Protein AF-A0A7M7MTV7-F1 (afdb_monomer_lite)

Structure (mmCIF, N/CA/C/O backbone):
data_AF-A0A7M7MTV7-F1
#
_entry.id   AF-A0A7M7MTV7-F1
#
loop_
_atom_site.group_PDB
_atom_site.id
_atom_site.type_symbol
_atom_site.label_atom_id
_atom_site.label_alt_id
_atom_site.label_comp_id
_atom_site.label_asym_id
_atom_site.label_entity_id
_atom_site.label_seq_id
_atom_site.pdbx_PDB_ins_code
_atom_site.Cartn_x
_atom_site.Cartn_y
_atom_site.Cartn_z
_atom_site.occupancy
_atom_site.B_iso_or_equiv
_atom_site.auth_seq_id
_atom_site.auth_comp_id
_atom_site.auth_asym_id
_atom_site.auth_atom_id
_atom_site.pdbx_PDB_model_num
ATOM 1 N N . MET A 1 1 ? -52.240 -25.870 -7.136 1.00 35.81 1 MET A N 1
ATOM 2 C CA . MET A 1 1 ? -50.812 -26.211 -7.274 1.00 35.81 1 MET A CA 1
ATOM 3 C C . MET A 1 1 ? -50.461 -27.169 -6.129 1.00 35.81 1 MET A C 1
ATOM 5 O O . MET A 1 1 ? -49.962 -26.709 -5.121 1.00 35.81 1 MET A O 1
ATOM 9 N N . SER A 1 2 ? -50.790 -28.459 -6.035 1.00 31.53 2 SER A N 1
ATOM 10 C CA . SER A 1 2 ? -51.038 -29.556 -6.981 1.00 31.53 2 SER A CA 1
ATOM 11 C C . SER A 1 2 ? -50.006 -29.657 -8.110 1.00 31.53 2 SER A C 1
ATOM 13 O O . SER A 1 2 ? -50.059 -28.877 -9.052 1.00 31.53 2 SER A O 1
ATOM 15 N N . ASN A 1 3 ? -49.120 -30.655 -7.972 1.00 34.69 3 ASN A N 1
ATOM 16 C CA . ASN A 1 3 ? -48.102 -31.167 -8.905 1.00 34.69 3 ASN A CA 1
ATOM 17 C C . ASN A 1 3 ? -46.721 -30.492 -8.975 1.00 34.69 3 ASN A C 1
ATOM 19 O O . ASN A 1 3 ? -46.378 -29.984 -10.030 1.00 34.69 3 ASN A O 1
ATOM 23 N N . ILE A 1 4 ? -45.891 -30.634 -7.923 1.00 28.03 4 ILE A N 1
ATOM 24 C CA . ILE A 1 4 ? -44.429 -30.901 -8.035 1.00 28.03 4 ILE A CA 1
ATOM 25 C C . ILE A 1 4 ? -43.977 -31.737 -6.809 1.00 28.03 4 ILE A C 1
ATOM 27 O O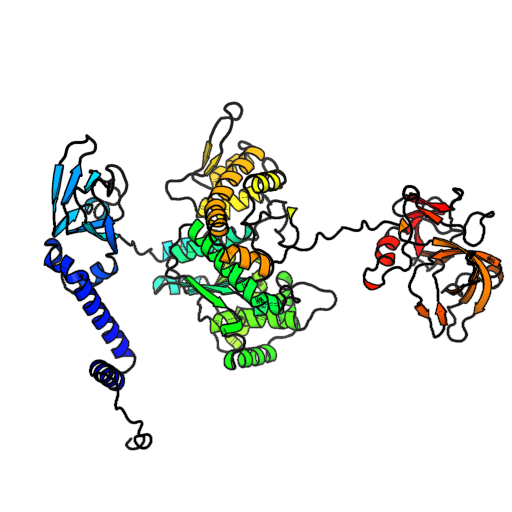 . ILE A 1 4 ? -43.185 -31.292 -5.988 1.00 28.03 4 ILE A O 1
ATOM 31 N N . MET A 1 5 ? -44.549 -32.928 -6.613 1.00 28.52 5 MET A N 1
ATOM 32 C CA . MET A 1 5 ? -44.156 -33.873 -5.544 1.00 28.52 5 MET A CA 1
ATOM 33 C C . MET A 1 5 ? -44.087 -35.299 -6.113 1.00 28.52 5 MET A C 1
ATOM 35 O O . MET A 1 5 ? -44.717 -36.225 -5.612 1.00 28.52 5 MET A O 1
ATOM 39 N N . ALA A 1 6 ? -43.364 -35.474 -7.219 1.00 33.12 6 ALA A N 1
ATOM 40 C CA . ALA A 1 6 ? -43.057 -36.795 -7.756 1.00 33.12 6 ALA A CA 1
ATOM 41 C C . ALA A 1 6 ? -41.635 -36.805 -8.333 1.00 33.12 6 ALA A C 1
ATOM 43 O O . ALA A 1 6 ? -41.286 -35.955 -9.149 1.00 33.12 6 ALA A O 1
ATOM 44 N N . SER A 1 7 ? -40.854 -37.800 -7.908 1.00 28.97 7 SER A N 1
ATOM 45 C CA . SER A 1 7 ? -39.399 -37.959 -8.063 1.00 28.97 7 SER A CA 1
ATOM 46 C C . SER A 1 7 ? -38.620 -37.001 -7.149 1.00 28.97 7 SER A C 1
ATOM 48 O O . SER A 1 7 ? -38.689 -35.793 -7.297 1.00 28.97 7 SER A O 1
ATOM 50 N N . THR A 1 8 ? -37.948 -37.450 -6.096 1.00 28.86 8 THR A N 1
ATOM 51 C CA . THR A 1 8 ? -37.049 -38.600 -6.013 1.00 28.86 8 THR A CA 1
ATOM 52 C C . THR A 1 8 ? -37.056 -39.181 -4.594 1.00 28.86 8 THR A C 1
ATOM 54 O O . THR A 1 8 ? -36.811 -38.485 -3.612 1.00 28.86 8 THR A O 1
ATOM 57 N N . CYS A 1 9 ? -37.325 -40.484 -4.487 1.00 31.84 9 CYS A N 1
ATOM 58 C CA . CYS A 1 9 ? -36.985 -41.273 -3.308 1.00 31.84 9 CYS A CA 1
ATOM 59 C C . CYS A 1 9 ? -35.459 -41.290 -3.148 1.00 31.84 9 CYS A C 1
ATOM 61 O O . CYS A 1 9 ? -34.756 -41.794 -4.020 1.00 31.84 9 CYS A O 1
ATOM 63 N N . LEU A 1 10 ? -34.967 -40.777 -2.025 1.00 30.23 10 LEU A N 1
ATOM 64 C CA . LEU A 1 10 ? -33.661 -41.110 -1.466 1.00 30.23 10 LEU A CA 1
ATOM 65 C C . LEU A 1 10 ? -33.934 -41.721 -0.091 1.00 30.23 10 LEU A C 1
ATOM 67 O O . LEU A 1 10 ? -34.621 -41.123 0.736 1.00 30.23 10 LEU A O 1
ATOM 71 N N . GLU A 1 11 ? -33.489 -42.959 0.096 1.00 33.75 11 GLU A N 1
ATOM 72 C CA . GLU A 1 11 ? -33.705 -43.764 1.297 1.00 33.75 11 GLU A CA 1
ATOM 73 C C . GLU A 1 11 ? -33.049 -43.108 2.524 1.00 33.75 11 GLU A C 1
ATOM 75 O O . GLU A 1 11 ? -31.839 -42.900 2.575 1.00 33.75 11 GLU A O 1
ATOM 80 N N . PHE A 1 12 ? -33.863 -42.792 3.535 1.00 36.78 12 PHE A N 1
ATOM 81 C CA . PHE A 1 12 ? -33.448 -42.203 4.811 1.00 36.78 12 PHE A CA 1
ATOM 82 C C . PHE A 1 12 ? -33.370 -43.271 5.908 1.00 36.78 12 PHE A C 1
ATOM 84 O O . PHE A 1 12 ? -34.187 -43.294 6.826 1.00 36.78 12 PHE A O 1
ATOM 91 N N . TYR A 1 13 ? -32.375 -44.151 5.832 1.00 33.97 13 TYR A N 1
ATOM 92 C CA . TYR A 1 13 ? -32.144 -45.179 6.853 1.00 33.97 13 TYR A CA 1
ATOM 93 C C . TYR A 1 13 ? -30.767 -45.056 7.525 1.00 33.97 13 TYR A C 1
ATOM 95 O O . TYR A 1 13 ? -30.077 -46.056 7.657 1.00 33.97 13 TYR A O 1
ATOM 103 N N . SER A 1 14 ? -30.345 -43.862 7.982 1.00 38.66 14 SER A N 1
ATOM 104 C CA . SER A 1 14 ? -29.223 -43.764 8.952 1.00 38.66 14 SER A CA 1
ATOM 105 C C . SER A 1 14 ? -28.981 -42.396 9.635 1.00 38.66 14 SER A C 1
ATOM 107 O O . SER A 1 14 ? -27.824 -42.058 9.887 1.00 38.66 14 SER A O 1
ATOM 109 N N . LEU A 1 15 ? -29.989 -41.573 9.952 1.00 35.59 15 LEU A N 1
ATOM 110 C CA . LEU A 1 15 ? -29.752 -40.283 10.639 1.00 35.59 15 LEU A CA 1
ATOM 111 C C . LEU A 1 15 ? -30.736 -40.054 11.801 1.00 35.59 15 LEU A C 1
ATOM 113 O O . LEU A 1 15 ? -31.917 -40.382 11.709 1.00 35.59 15 LEU A O 1
ATOM 117 N N . GLY A 1 16 ? -30.215 -39.568 12.933 1.00 44.62 16 GLY A N 1
ATOM 118 C CA . GLY A 1 16 ? -30.900 -39.517 14.231 1.00 44.62 16 GLY A CA 1
ATOM 119 C C . GLY A 1 16 ? -32.086 -38.543 14.320 1.00 44.62 16 GLY A C 1
ATOM 120 O O . GLY A 1 16 ? -32.199 -37.582 13.565 1.00 44.62 16 GLY A O 1
ATOM 121 N N . LYS A 1 17 ? -32.960 -38.777 15.314 1.00 44.09 17 LYS A N 1
ATOM 122 C CA . LYS A 1 17 ? -34.254 -38.090 15.533 1.00 44.09 17 LYS A CA 1
ATOM 123 C C . LYS A 1 17 ? -34.208 -36.549 15.598 1.00 44.09 17 LYS A C 1
ATOM 125 O O . LYS A 1 17 ? -35.227 -35.928 15.316 1.00 44.09 17 LYS A O 1
ATOM 130 N N . MET A 1 18 ? -33.073 -35.934 15.944 1.00 38.81 18 MET A N 1
ATOM 131 C CA . MET A 1 18 ? -32.924 -34.467 16.011 1.00 38.81 18 MET A CA 1
ATOM 132 C C . MET A 1 18 ? -32.944 -33.793 14.630 1.00 38.81 18 MET A C 1
ATOM 134 O O . MET A 1 18 ? -33.407 -32.665 14.504 1.00 38.81 18 MET A O 1
ATOM 138 N N . ASP A 1 19 ? -32.507 -34.486 13.578 1.00 46.53 19 ASP A N 1
ATOM 139 C CA . ASP A 1 19 ? -32.306 -33.874 12.256 1.00 46.53 19 ASP A CA 1
ATOM 140 C C . ASP A 1 19 ? -33.616 -33.781 11.437 1.00 46.53 19 ASP A C 1
ATOM 142 O O . ASP A 1 19 ? -33.781 -32.942 10.550 1.00 46.53 19 ASP A O 1
ATOM 146 N N . ILE A 1 20 ? -34.606 -34.612 11.786 1.00 47.22 20 ILE A N 1
ATOM 147 C CA . ILE A 1 20 ? -35.937 -34.641 11.157 1.00 47.22 20 ILE A CA 1
ATOM 148 C C . ILE A 1 20 ? -36.797 -33.464 11.634 1.00 47.22 20 ILE A C 1
ATOM 150 O O . ILE A 1 20 ? -37.483 -32.838 10.829 1.00 47.22 20 ILE A O 1
ATOM 154 N N . ILE A 1 21 ? -36.724 -33.115 12.922 1.00 52.75 21 ILE A N 1
ATOM 155 C CA . ILE A 1 21 ? -37.486 -31.998 13.503 1.00 52.75 21 ILE A CA 1
ATOM 156 C C . ILE A 1 21 ? -37.002 -30.668 12.912 1.00 52.75 21 ILE A C 1
ATOM 158 O O . ILE A 1 21 ? -37.814 -29.871 12.445 1.00 52.75 21 ILE A O 1
ATOM 162 N N . THR A 1 22 ? -35.683 -30.476 12.825 1.00 48.19 22 THR A N 1
ATOM 163 C CA . THR A 1 22 ? -35.062 -29.289 12.219 1.00 48.19 22 THR A CA 1
ATOM 164 C C . THR A 1 22 ? -35.460 -29.127 10.748 1.00 48.19 22 THR A C 1
ATOM 166 O O . THR A 1 22 ? -35.792 -28.026 10.312 1.00 48.19 22 THR A O 1
ATOM 169 N N . ARG A 1 23 ? -35.527 -30.225 9.978 1.00 45.06 23 ARG A N 1
ATOM 170 C CA . ARG A 1 23 ? -35.969 -30.198 8.570 1.00 45.06 23 ARG A CA 1
ATOM 171 C C . ARG A 1 23 ? -37.471 -29.963 8.394 1.00 45.06 23 ARG A C 1
ATOM 173 O O . ARG A 1 23 ? -37.856 -29.275 7.452 1.00 45.06 23 ARG A O 1
ATOM 180 N N . CYS A 1 24 ? -38.317 -30.468 9.293 1.00 49.09 24 CYS A N 1
ATOM 181 C CA . CYS A 1 24 ? -39.750 -30.158 9.289 1.00 49.09 24 CYS A CA 1
ATOM 182 C C . CYS A 1 24 ? -40.018 -28.678 9.605 1.00 49.09 24 CYS A C 1
ATOM 184 O O . CYS A 1 24 ? -40.879 -28.071 8.972 1.00 49.09 24 CYS A O 1
ATOM 186 N N . ILE A 1 25 ? -39.242 -28.078 10.514 1.00 50.44 25 ILE A N 1
ATOM 187 C CA . ILE A 1 25 ? -39.314 -26.641 10.829 1.00 50.44 25 ILE A CA 1
ATOM 188 C C . ILE A 1 25 ? -38.851 -25.795 9.628 1.00 50.44 25 ILE A C 1
ATOM 190 O O . ILE A 1 25 ? -39.521 -24.826 9.273 1.00 50.44 25 ILE A O 1
ATOM 194 N N . LEU A 1 26 ? -37.780 -26.211 8.935 1.00 44.09 26 LEU A N 1
ATOM 195 C CA . LEU A 1 26 ? -37.267 -25.558 7.717 1.00 44.09 26 LEU A CA 1
ATOM 196 C C . LEU A 1 26 ? -38.249 -25.587 6.528 1.00 44.09 26 LEU A C 1
ATOM 198 O O . LEU A 1 26 ? -38.191 -24.709 5.671 1.00 44.09 26 LEU A O 1
ATOM 202 N N . LEU A 1 27 ? -39.140 -26.584 6.464 1.00 50.69 27 LEU A N 1
ATOM 203 C CA . LEU A 1 27 ? -40.153 -26.720 5.407 1.00 50.69 27 LEU A CA 1
ATOM 204 C C . LEU A 1 27 ? -41.458 -25.958 5.702 1.00 50.69 27 LEU A C 1
ATOM 206 O O . LEU A 1 27 ? -42.172 -25.612 4.763 1.00 50.69 27 LEU A O 1
ATOM 210 N N . LEU A 1 28 ? -41.779 -25.701 6.975 1.00 48.62 28 LEU A N 1
ATOM 211 C CA . LEU A 1 28 ? -43.039 -25.067 7.395 1.00 48.62 28 LEU A CA 1
ATOM 212 C C . LEU A 1 28 ? -42.963 -23.536 7.501 1.00 48.62 28 LEU A C 1
ATOM 214 O O . LEU A 1 28 ? -43.991 -22.869 7.394 1.00 48.62 28 LEU A O 1
ATOM 218 N N . PHE A 1 29 ? -41.770 -22.968 7.686 1.00 46.25 29 PHE A N 1
ATOM 219 C CA . PHE A 1 29 ? -41.593 -21.553 8.006 1.00 46.25 29 PHE A CA 1
ATOM 220 C C . PHE A 1 29 ? -40.636 -20.877 7.014 1.00 46.25 29 PHE A C 1
ATOM 222 O O . PHE A 1 29 ? -39.457 -21.208 6.932 1.00 46.25 29 PHE A O 1
ATOM 229 N N . GLY A 1 30 ? -41.143 -19.921 6.227 1.00 42.78 30 GLY A N 1
ATOM 230 C CA . GLY A 1 30 ? -40.337 -19.155 5.267 1.00 42.78 30 GLY A CA 1
ATOM 231 C C . GLY A 1 30 ? -39.206 -18.351 5.929 1.00 42.78 30 GLY A C 1
ATOM 232 O O . GLY A 1 30 ? -39.222 -18.115 7.136 1.00 42.78 30 GLY A O 1
ATOM 233 N N . LYS A 1 31 ? -38.237 -17.881 5.124 1.00 37.19 31 LYS A N 1
ATOM 234 C CA . LYS A 1 31 ? -36.990 -17.198 5.553 1.00 37.19 31 LYS A CA 1
ATOM 235 C C . LYS A 1 31 ? -37.136 -16.154 6.678 1.00 37.19 31 LYS A C 1
ATOM 237 O O . LYS A 1 31 ? -36.223 -16.038 7.485 1.00 37.19 31 LYS A O 1
ATOM 242 N N . ALA A 1 32 ? -38.252 -15.427 6.763 1.00 38.78 32 ALA A N 1
ATOM 243 C CA . ALA A 1 32 ? -38.495 -14.440 7.822 1.00 38.78 32 ALA A CA 1
ATOM 244 C C . ALA A 1 32 ? -38.765 -15.069 9.206 1.00 38.78 32 ALA A C 1
ATOM 246 O O . ALA A 1 32 ? -38.326 -14.541 10.221 1.00 38.78 32 ALA A O 1
ATOM 247 N N . CYS A 1 33 ? -39.435 -16.223 9.258 1.00 41.47 33 CYS A N 1
ATOM 248 C CA . CYS A 1 33 ? -39.668 -16.955 10.504 1.00 41.47 33 CYS A CA 1
ATOM 249 C C . CYS A 1 33 ? -38.421 -17.712 10.975 1.00 41.47 33 CYS A C 1
ATOM 251 O O . CYS A 1 33 ? -38.277 -17.925 12.171 1.00 41.47 33 CYS A O 1
ATOM 253 N N . ILE A 1 34 ? -37.508 -18.074 10.065 1.00 41.88 34 ILE A N 1
ATOM 254 C CA . ILE A 1 34 ? -36.232 -18.728 10.400 1.00 41.88 34 ILE A CA 1
ATOM 255 C C . ILE A 1 34 ? -35.308 -17.785 11.176 1.00 41.88 34 ILE A C 1
ATOM 257 O O . ILE A 1 34 ? -34.667 -18.241 12.111 1.00 41.88 34 ILE A O 1
ATOM 261 N N . ILE A 1 35 ? -35.271 -16.491 10.839 1.00 43.47 35 ILE A N 1
ATOM 262 C CA . ILE A 1 35 ? -34.496 -15.492 11.599 1.00 43.47 35 ILE A CA 1
ATOM 263 C C . ILE A 1 35 ? -35.064 -15.369 13.017 1.00 43.47 35 ILE A C 1
ATOM 265 O O . ILE A 1 35 ? -34.331 -15.513 13.986 1.00 43.47 35 ILE A O 1
ATOM 269 N N . TYR A 1 36 ? -36.388 -15.239 13.133 1.00 45.16 36 TYR A N 1
ATOM 270 C CA . TYR A 1 36 ? -37.060 -15.132 14.430 1.00 45.16 36 TYR A CA 1
ATOM 271 C C . TYR A 1 36 ? -36.888 -16.393 15.294 1.00 45.16 36 TYR A C 1
ATOM 273 O O . TYR A 1 36 ? -36.707 -16.300 16.504 1.00 45.16 36 TYR A O 1
ATOM 281 N N . PHE A 1 37 ? -36.920 -17.582 14.679 1.00 46.03 37 PHE A N 1
ATOM 282 C CA . PHE A 1 37 ? -36.654 -18.843 15.372 1.00 46.03 37 PHE A CA 1
ATOM 283 C C . PHE A 1 37 ? -35.179 -19.013 15.734 1.00 46.03 37 PHE A C 1
ATOM 285 O O . PHE A 1 37 ? -34.909 -19.588 16.781 1.00 46.03 37 PHE A O 1
ATOM 292 N N . LEU A 1 38 ? -34.235 -18.533 14.915 1.00 49.22 38 LEU A N 1
ATOM 293 C CA . LEU A 1 38 ? -32.810 -18.543 15.257 1.00 49.22 38 LEU A CA 1
ATOM 294 C C . LEU A 1 38 ? -32.527 -17.637 16.453 1.00 49.22 38 LEU A C 1
ATOM 296 O O . LEU A 1 38 ? -31.782 -18.047 17.333 1.00 49.22 38 LEU A O 1
ATOM 300 N N . ASP A 1 39 ? -33.145 -16.457 16.509 1.00 48.56 39 ASP A N 1
ATOM 301 C CA . ASP A 1 39 ? -32.993 -15.532 17.634 1.00 48.56 39 ASP A CA 1
ATOM 302 C C . ASP A 1 39 ? -33.584 -16.122 18.917 1.00 48.56 39 ASP A C 1
ATOM 304 O O . ASP A 1 39 ? -32.926 -16.121 19.954 1.00 48.56 39 ASP A O 1
ATOM 308 N N . LEU A 1 40 ? -34.776 -16.727 18.848 1.00 52.25 40 LEU A N 1
ATOM 309 C CA . LEU A 1 40 ? -35.373 -17.434 19.989 1.00 52.25 40 LEU A CA 1
ATOM 310 C C . LEU A 1 40 ? -34.539 -18.644 20.433 1.00 52.25 40 LEU A C 1
ATOM 312 O O . LEU A 1 40 ? -34.394 -18.886 21.629 1.00 52.25 40 LEU A O 1
ATOM 316 N N . LEU A 1 41 ? -33.983 -19.403 19.486 1.00 50.03 41 LEU A N 1
ATOM 317 C CA . LEU A 1 41 ? -33.138 -20.558 19.780 1.00 50.03 41 LEU A CA 1
ATOM 318 C C . LEU A 1 41 ? -31.790 -20.126 20.371 1.00 50.03 41 LEU A C 1
ATOM 320 O O . LEU A 1 41 ? -31.316 -20.754 21.311 1.00 50.03 41 LEU A O 1
ATOM 324 N N . ASN A 1 42 ? -31.195 -19.044 19.866 1.00 49.88 42 ASN A N 1
ATOM 325 C CA . ASN A 1 42 ? -29.989 -18.442 20.430 1.00 49.88 42 ASN A CA 1
ATOM 326 C C . ASN A 1 42 ? -30.258 -17.911 21.840 1.00 49.88 42 ASN A C 1
ATOM 328 O O . ASN A 1 42 ? -29.460 -18.174 22.733 1.00 49.88 42 ASN A O 1
ATOM 332 N N . GLN A 1 43 ? -31.396 -17.249 22.074 1.00 52.81 43 GLN A N 1
ATOM 333 C CA . GLN A 1 43 ? -31.808 -16.821 23.413 1.00 52.81 43 GLN A CA 1
ATOM 334 C C . GLN A 1 43 ? -31.984 -18.007 24.371 1.00 52.81 43 GLN A C 1
ATOM 336 O O . GLN A 1 43 ? -31.529 -17.929 25.508 1.00 52.81 43 GLN A O 1
ATOM 341 N N . GLU A 1 44 ? -32.576 -19.118 23.927 1.00 54.66 44 GLU A N 1
ATOM 342 C CA . GLU A 1 44 ? -32.704 -20.348 24.727 1.00 54.66 44 GLU A CA 1
ATOM 343 C C . GLU A 1 44 ? -31.347 -21.019 24.997 1.00 54.66 44 GLU A C 1
ATOM 345 O O . GLU A 1 44 ? -31.069 -21.413 26.128 1.00 54.66 44 GLU A O 1
ATOM 350 N N . ILE A 1 45 ? -30.462 -21.109 23.997 1.00 53.00 45 ILE A N 1
ATOM 351 C CA . ILE A 1 45 ? -29.105 -21.660 24.158 1.00 53.00 45 ILE A CA 1
ATOM 352 C C . ILE A 1 45 ? -28.285 -20.797 25.125 1.00 53.00 45 ILE A C 1
ATOM 354 O O . ILE A 1 45 ? -27.596 -21.342 25.987 1.00 53.00 45 ILE A O 1
ATOM 358 N N . MET A 1 46 ? -28.388 -19.470 25.016 1.00 48.66 46 MET A N 1
ATOM 359 C CA . MET A 1 46 ? -27.737 -18.518 25.917 1.00 48.66 46 MET A CA 1
ATOM 360 C C . MET A 1 46 ? -28.313 -18.606 27.333 1.00 48.66 46 MET A C 1
ATOM 362 O O . MET A 1 46 ? -27.550 -18.733 28.282 1.00 48.66 46 MET A O 1
ATOM 366 N N . MET A 1 47 ? -29.641 -18.644 27.495 1.00 57.69 47 MET A N 1
ATOM 367 C CA . MET A 1 47 ? -30.274 -18.855 28.806 1.00 57.69 47 MET A CA 1
ATOM 368 C C . MET A 1 47 ? -29.896 -20.201 29.430 1.00 57.69 47 MET A C 1
ATOM 370 O O . MET A 1 47 ? -29.791 -20.307 30.650 1.00 57.69 47 MET A O 1
ATOM 374 N N . HIS A 1 48 ? -29.687 -21.238 28.617 1.00 56.94 48 HIS A N 1
ATOM 375 C CA . HIS A 1 48 ? -29.253 -22.543 29.096 1.00 56.94 48 HIS A CA 1
ATOM 376 C C . HIS A 1 48 ? -27.777 -22.548 29.518 1.00 56.94 48 HIS A C 1
ATOM 378 O O . HIS A 1 48 ? -27.446 -23.131 30.551 1.00 56.94 48 HIS A O 1
ATOM 384 N N . SER A 1 49 ? -26.894 -21.896 28.755 1.00 49.16 49 SER A N 1
ATOM 385 C CA . SER A 1 49 ? -25.454 -21.842 29.041 1.00 49.16 49 SER A CA 1
ATOM 386 C C . SER A 1 49 ? -25.112 -20.935 30.228 1.00 49.16 49 SER A C 1
ATOM 388 O O . SER A 1 49 ? -24.152 -21.213 30.945 1.00 49.16 49 SER A O 1
ATOM 390 N N . THR A 1 50 ? -25.923 -19.905 30.492 1.00 56.56 50 THR A N 1
ATOM 391 C CA . THR A 1 50 ? -25.764 -18.978 31.628 1.00 56.56 50 THR A CA 1
ATOM 392 C C . THR A 1 50 ? -26.732 -19.250 32.778 1.00 56.56 50 THR A C 1
ATOM 394 O O . THR A 1 50 ? -26.802 -18.473 33.730 1.00 56.56 50 THR A O 1
ATOM 397 N N . ARG A 1 51 ? -27.446 -20.382 32.750 1.00 64.88 51 ARG A N 1
ATOM 398 C CA . ARG A 1 51 ? -28.433 -20.761 33.772 1.00 64.88 51 ARG A CA 1
ATOM 399 C C . ARG A 1 51 ? -27.874 -20.708 35.195 1.00 64.88 51 ARG A C 1
ATOM 401 O O . ARG A 1 51 ? -28.545 -20.218 36.090 1.00 64.88 51 ARG A O 1
ATOM 408 N N . GLY A 1 52 ? -26.617 -21.115 35.379 1.00 62.69 52 GLY A N 1
ATOM 409 C CA . GLY A 1 52 ? -25.937 -21.029 36.674 1.00 62.69 52 GLY A CA 1
ATOM 410 C C . GLY A 1 52 ? -25.825 -19.599 37.215 1.00 62.69 52 GLY A C 1
ATOM 411 O O . GLY A 1 52 ? -26.000 -19.407 38.411 1.00 62.69 52 GLY A O 1
ATOM 412 N N . LEU A 1 53 ? -25.605 -18.599 36.349 1.00 66.06 53 LEU A N 1
ATOM 413 C CA . LEU A 1 53 ? -25.604 -17.178 36.718 1.00 66.06 53 LEU A CA 1
ATOM 414 C C . LEU A 1 53 ? -27.022 -16.693 37.046 1.00 66.06 53 LEU A C 1
ATOM 416 O O . LEU A 1 53 ? -27.216 -15.989 38.029 1.00 66.06 53 LEU A O 1
ATOM 420 N N . LEU A 1 54 ? -28.008 -17.079 36.233 1.00 66.31 54 LEU A N 1
ATOM 421 C CA . LEU A 1 54 ? -29.414 -16.724 36.444 1.00 66.31 54 LEU A CA 1
ATOM 422 C C . LEU A 1 54 ? -30.013 -17.336 37.710 1.00 66.31 54 LEU A C 1
ATOM 424 O O . LEU A 1 54 ? -30.944 -16.752 38.243 1.00 66.31 54 LEU A O 1
ATOM 428 N N . ASP A 1 55 ? -29.496 -18.477 38.165 1.00 65.81 55 ASP A N 1
ATOM 429 C CA . ASP A 1 55 ? -29.940 -19.156 39.386 1.00 65.81 55 ASP A CA 1
ATOM 430 C C . ASP A 1 55 ? -29.238 -18.615 40.652 1.00 65.81 55 ASP A C 1
ATOM 432 O O . ASP A 1 55 ? -29.744 -18.790 41.763 1.00 65.81 55 ASP A O 1
ATOM 436 N N . THR A 1 56 ? -28.066 -17.978 40.510 1.00 64.88 56 THR A N 1
ATOM 437 C CA . THR A 1 56 ? -27.256 -17.473 41.638 1.00 64.88 56 THR A CA 1
ATOM 438 C C . THR A 1 56 ? -27.361 -15.961 41.824 1.00 64.88 56 THR A C 1
ATOM 440 O O . THR A 1 56 ? -27.497 -15.495 42.956 1.00 64.88 56 THR A O 1
ATOM 443 N N . ALA A 1 57 ? -27.322 -15.173 40.747 1.00 69.62 57 ALA A N 1
ATOM 444 C CA . ALA A 1 57 ? -27.301 -13.715 40.811 1.00 69.62 57 ALA A CA 1
ATOM 445 C C . ALA A 1 57 ? -28.683 -13.142 41.161 1.00 69.62 57 ALA A C 1
ATOM 447 O O . ALA A 1 57 ? -29.506 -12.837 40.296 1.00 69.62 57 ALA A O 1
ATOM 448 N N . THR A 1 58 ? -28.911 -12.933 42.458 1.00 69.50 58 THR A N 1
ATOM 449 C CA . THR A 1 58 ? -30.196 -12.477 43.020 1.00 69.50 58 THR A CA 1
ATOM 450 C C . THR A 1 58 ? -30.751 -11.200 42.385 1.00 69.50 58 THR A C 1
ATOM 452 O O . THR A 1 58 ? -31.965 -11.077 42.216 1.00 69.50 58 THR A O 1
ATOM 455 N N . ILE A 1 59 ? -29.886 -10.271 41.968 1.00 71.38 59 ILE A N 1
ATOM 456 C CA . ILE A 1 59 ? -30.283 -9.023 41.298 1.00 71.38 59 ILE A CA 1
ATOM 457 C C . ILE A 1 59 ? -30.936 -9.254 39.922 1.00 71.38 59 ILE A C 1
ATOM 459 O O . ILE A 1 59 ? -31.738 -8.435 39.474 1.00 71.38 59 ILE A O 1
ATOM 463 N N . LEU A 1 60 ? -30.650 -10.383 39.263 1.00 73.25 60 LEU A N 1
ATOM 464 C CA . LEU A 1 60 ? -31.174 -10.706 37.933 1.00 73.25 60 LEU A CA 1
ATOM 465 C C . LEU A 1 60 ? -32.545 -11.395 37.979 1.00 73.25 60 LEU A C 1
ATOM 467 O O . LEU A 1 60 ? -33.279 -11.345 36.993 1.00 73.25 60 LEU A O 1
ATOM 471 N N . HIS A 1 61 ? -32.937 -11.979 39.118 1.00 75.44 61 HIS A N 1
ATOM 472 C CA . HIS A 1 61 ? -34.187 -12.745 39.264 1.00 75.44 61 HIS A CA 1
ATOM 473 C C . HIS A 1 61 ? -35.459 -11.929 38.992 1.00 75.44 61 HIS A C 1
ATOM 475 O O . HIS A 1 61 ? -36.497 -12.489 38.638 1.00 75.44 61 HIS A O 1
ATOM 481 N N . HIS A 1 62 ? -35.397 -10.611 39.177 1.00 74.50 62 HIS A N 1
ATOM 482 C CA . HIS A 1 62 ? -36.547 -9.717 39.041 1.00 74.50 62 HIS A CA 1
ATOM 483 C C . HIS A 1 62 ? -36.582 -8.964 37.705 1.00 74.50 62 HIS A C 1
ATOM 485 O O . HIS A 1 62 ? -37.489 -8.159 37.482 1.00 74.50 62 HIS A O 1
ATOM 491 N N . LEU A 1 63 ? -35.619 -9.210 36.812 1.00 74.31 63 LEU A N 1
ATOM 492 C CA . LEU A 1 63 ? -35.551 -8.529 35.525 1.00 74.31 63 LEU A CA 1
ATOM 493 C C . LEU A 1 63 ? -36.488 -9.176 34.486 1.00 74.31 63 LEU A C 1
ATOM 495 O O . LEU A 1 63 ? -36.630 -10.400 34.440 1.00 74.31 63 LEU A O 1
ATOM 499 N N . PRO A 1 64 ? -37.122 -8.377 33.608 1.00 74.50 64 PRO A N 1
ATOM 500 C CA . PRO A 1 64 ? -37.882 -8.901 32.477 1.00 74.50 64 PRO A CA 1
ATOM 501 C C . PRO A 1 64 ? -37.026 -9.794 31.563 1.00 74.50 64 PRO A C 1
ATOM 503 O O . PRO A 1 64 ? -35.857 -9.497 31.318 1.00 74.50 64 PRO A O 1
ATOM 506 N N . ARG A 1 65 ? -37.609 -10.860 30.989 1.00 64.06 65 ARG A N 1
ATOM 507 C CA . ARG A 1 65 ? -36.878 -11.830 30.138 1.00 64.06 65 ARG A CA 1
ATOM 508 C C . ARG A 1 65 ? -36.119 -11.193 28.972 1.00 64.06 65 ARG A C 1
ATOM 510 O O . ARG A 1 65 ? -35.033 -11.648 28.643 1.00 64.06 65 ARG A O 1
ATOM 517 N N . ASN A 1 66 ? -36.676 -10.153 28.358 1.00 59.38 66 ASN A N 1
ATOM 518 C CA . ASN A 1 66 ? -36.021 -9.407 27.282 1.00 59.38 66 ASN A CA 1
ATOM 519 C C . ASN A 1 66 ? -34.792 -8.627 27.778 1.00 59.38 66 ASN A C 1
ATOM 521 O O . ASN A 1 66 ? -33.785 -8.577 27.084 1.00 59.38 66 ASN A O 1
ATOM 525 N N . VAL A 1 67 ? -34.847 -8.064 28.988 1.00 64.19 67 VAL A N 1
ATOM 526 C CA . VAL A 1 67 ? -33.706 -7.373 29.611 1.00 64.19 67 VAL A CA 1
ATOM 527 C C . VAL A 1 67 ? -32.611 -8.372 29.968 1.00 64.19 67 VAL A C 1
ATOM 529 O O . VAL A 1 67 ? -31.440 -8.107 29.722 1.00 64.19 67 VAL A O 1
ATOM 532 N N . ILE A 1 68 ? -32.993 -9.544 30.483 1.00 68.62 68 ILE A N 1
ATOM 533 C CA . ILE A 1 68 ? -32.063 -10.649 30.726 1.00 68.62 68 ILE A CA 1
ATOM 534 C C . ILE A 1 68 ? -31.399 -11.081 29.416 1.00 68.62 68 ILE A C 1
ATOM 536 O O . ILE A 1 68 ? -30.182 -11.196 29.385 1.00 68.62 68 ILE A O 1
ATOM 540 N N . GLY A 1 69 ? -32.168 -11.269 28.338 1.00 62.06 69 GLY A N 1
ATOM 541 C CA . GLY A 1 69 ? -31.634 -11.620 27.018 1.00 62.06 69 GLY A CA 1
ATOM 542 C C . GLY A 1 69 ? -30.556 -10.643 26.543 1.00 62.06 69 GLY A C 1
ATOM 543 O O . GLY A 1 69 ? -29.445 -11.070 26.247 1.00 62.06 69 GLY A O 1
ATOM 544 N N . ASN A 1 70 ? -30.842 -9.340 26.583 1.00 61.41 70 ASN A N 1
ATOM 545 C CA . ASN A 1 70 ? -29.879 -8.301 26.203 1.00 61.41 70 ASN A CA 1
ATOM 546 C C . ASN A 1 70 ? -28.650 -8.269 27.127 1.00 61.41 70 ASN A C 1
ATOM 548 O O . ASN A 1 70 ? -27.529 -8.078 26.667 1.00 61.41 70 ASN A O 1
ATOM 552 N N . LEU A 1 71 ? -28.839 -8.474 28.436 1.00 67.12 71 LEU A N 1
ATOM 553 C CA . LEU A 1 71 ? -27.727 -8.555 29.383 1.00 67.12 71 LEU A CA 1
ATOM 554 C C . LEU A 1 71 ? -26.833 -9.768 29.077 1.00 67.12 71 LEU A C 1
ATOM 556 O O . LEU A 1 71 ? -25.614 -9.660 29.137 1.00 67.12 71 LEU A O 1
ATOM 560 N N . MET A 1 72 ? -27.419 -10.910 28.705 1.00 66.88 72 MET A N 1
ATOM 561 C CA . MET A 1 72 ? -26.662 -12.115 28.350 1.00 66.88 72 MET A CA 1
ATOM 562 C C . MET A 1 72 ? -25.802 -11.936 27.095 1.00 66.88 72 MET A C 1
ATOM 564 O O . MET A 1 72 ? -24.762 -12.581 27.000 1.00 66.88 72 MET A O 1
ATOM 568 N N . GLU A 1 73 ? -26.177 -11.059 26.160 1.00 59.19 73 GLU A N 1
ATOM 569 C CA . GLU A 1 73 ? -25.363 -10.770 24.968 1.00 59.19 73 GLU A CA 1
ATOM 570 C C . GLU A 1 73 ? -24.060 -10.025 25.293 1.00 59.19 73 GLU A C 1
ATOM 572 O O . GLU A 1 73 ? -23.069 -10.178 24.578 1.00 59.19 73 GLU A O 1
ATOM 577 N N . ILE A 1 74 ? -24.036 -9.246 26.380 1.00 61.56 74 ILE A N 1
ATOM 578 C CA . ILE A 1 74 ? -22.876 -8.428 26.773 1.00 61.56 74 ILE A CA 1
ATOM 579 C C . ILE A 1 74 ? -22.028 -9.054 27.888 1.00 61.56 74 ILE A C 1
ATOM 581 O O . ILE A 1 74 ? -20.955 -8.539 28.205 1.00 61.56 74 ILE A O 1
ATOM 585 N N . LEU A 1 75 ? -22.494 -10.152 28.491 1.00 67.50 75 LEU A N 1
ATOM 586 C CA . LEU A 1 75 ? -21.801 -10.842 29.576 1.00 67.50 75 LEU A CA 1
ATOM 587 C C . LEU A 1 75 ? -20.689 -11.747 29.031 1.00 67.50 75 LEU A C 1
ATOM 589 O O . LEU A 1 75 ? -20.944 -12.703 28.300 1.00 67.50 75 LEU A O 1
ATOM 593 N N . LYS A 1 76 ? -19.444 -11.492 29.443 1.00 64.81 76 LYS A N 1
ATOM 594 C CA . LYS A 1 76 ? -18.285 -12.329 29.092 1.00 64.81 76 LYS A CA 1
ATOM 595 C C . LYS A 1 76 ? -17.816 -13.142 30.300 1.00 64.81 76 LYS A C 1
ATOM 597 O O . LYS A 1 76 ? -17.619 -12.550 31.360 1.00 64.81 76 LYS A O 1
ATOM 602 N N . PRO A 1 77 ? -17.601 -14.465 30.174 1.00 63.50 77 PRO A N 1
ATOM 603 C CA . PRO A 1 77 ? -17.036 -15.256 31.258 1.00 63.50 77 PRO A CA 1
ATOM 604 C C . PRO A 1 77 ? -15.556 -14.901 31.458 1.00 63.50 77 PRO A C 1
ATOM 606 O O . PRO A 1 77 ? -14.786 -14.850 30.498 1.00 63.50 77 PRO A O 1
ATOM 609 N N . VAL A 1 78 ? -15.152 -14.681 32.705 1.00 63.16 78 VAL A N 1
ATOM 610 C CA . VAL A 1 78 ? -13.774 -14.373 33.102 1.00 63.16 78 VAL A CA 1
ATOM 611 C C . VAL A 1 78 ? -13.403 -15.236 34.303 1.00 63.16 78 VAL A C 1
ATOM 613 O O . VAL A 1 78 ? -14.199 -15.409 35.223 1.00 63.16 78 VAL A O 1
ATOM 616 N N . ILE A 1 79 ? -12.195 -15.793 34.285 1.00 71.12 79 ILE A N 1
ATOM 617 C CA . ILE A 1 79 ? -11.658 -16.646 35.349 1.00 71.12 79 ILE A CA 1
ATOM 618 C C . ILE A 1 79 ? -10.476 -15.916 35.956 1.00 71.12 79 ILE A C 1
ATOM 620 O O . ILE A 1 79 ? -9.622 -15.437 35.208 1.00 71.12 79 ILE A O 1
ATOM 624 N N . TYR A 1 80 ? -10.396 -15.878 37.283 1.00 69.94 80 TYR A N 1
ATOM 625 C CA . TYR A 1 80 ? -9.117 -15.607 37.910 1.00 69.94 80 TYR A CA 1
ATOM 626 C C . TYR A 1 80 ? -8.820 -16.519 39.108 1.00 69.94 80 TYR A C 1
ATOM 628 O O . TYR A 1 80 ? -9.619 -17.395 39.457 1.00 69.94 80 TYR A O 1
ATOM 636 N N . LEU A 1 81 ? -7.594 -16.412 39.613 1.00 72.94 81 LEU A N 1
ATOM 637 C CA . LEU A 1 81 ? -6.990 -17.307 40.590 1.00 72.94 81 LEU A CA 1
ATOM 638 C C . LEU A 1 81 ? -6.878 -16.635 41.963 1.00 72.94 81 LEU A C 1
ATOM 640 O O . LEU A 1 81 ? -7.014 -15.423 42.102 1.00 72.94 81 LEU A O 1
ATOM 644 N N . ASN A 1 82 ? -6.614 -17.437 42.995 1.00 80.19 82 ASN A N 1
ATOM 645 C CA . ASN A 1 82 ? -6.423 -16.925 44.349 1.00 80.19 82 ASN A CA 1
ATOM 646 C C . ASN A 1 82 ? -5.335 -15.832 44.381 1.00 80.19 82 ASN A C 1
ATOM 648 O O . ASN A 1 82 ? -4.272 -16.010 43.788 1.00 80.19 82 ASN A O 1
ATOM 652 N N . GLU A 1 83 ? -5.614 -14.744 45.098 1.00 80.69 83 GLU A N 1
ATOM 653 C CA . GLU A 1 83 ? -4.799 -13.531 45.238 1.00 80.69 83 GLU A CA 1
ATOM 654 C C . GLU A 1 83 ? -4.714 -12.634 43.989 1.00 80.69 83 GLU A C 1
ATOM 656 O O . GLU A 1 83 ? -4.087 -11.570 44.047 1.00 80.69 83 GLU A O 1
ATOM 661 N N . ASP A 1 84 ? -5.386 -12.977 42.883 1.00 83.12 84 ASP A N 1
ATOM 662 C CA . ASP A 1 84 ? -5.457 -12.080 41.732 1.00 83.12 84 ASP A CA 1
ATOM 663 C C . ASP A 1 84 ? -6.249 -10.813 42.085 1.00 83.12 84 ASP A C 1
ATOM 665 O O . ASP A 1 84 ? -7.359 -10.838 42.631 1.00 83.12 84 ASP A O 1
ATOM 669 N N . ILE A 1 85 ? -5.678 -9.668 41.714 1.00 85.25 85 ILE A N 1
ATOM 670 C CA . ILE A 1 85 ? -6.346 -8.373 41.811 1.00 85.25 85 ILE A CA 1
ATOM 671 C C . ILE A 1 85 ? -7.239 -8.212 40.581 1.00 85.25 85 ILE A C 1
ATOM 673 O O . ILE A 1 85 ? -6.742 -8.043 39.467 1.00 85.25 85 ILE A O 1
ATOM 677 N N . ILE A 1 86 ? -8.553 -8.212 40.790 1.00 85.81 86 ILE A N 1
ATOM 678 C CA . ILE A 1 86 ? -9.554 -8.050 39.730 1.00 85.81 86 ILE A CA 1
ATOM 679 C C . ILE A 1 86 ? -9.531 -6.613 39.197 1.00 85.81 86 ILE A C 1
ATOM 681 O O . ILE A 1 86 ? -9.479 -6.393 37.988 1.00 85.81 86 ILE A O 1
ATOM 685 N N . TYR A 1 87 ? -9.521 -5.629 40.101 1.00 87.81 87 TYR A N 1
ATOM 686 C CA . TYR A 1 87 ? -9.247 -4.221 39.803 1.00 87.81 87 TYR A CA 1
ATOM 687 C C . TYR A 1 87 ? -8.764 -3.482 41.052 1.00 87.81 87 TYR A C 1
ATOM 689 O O . TYR A 1 87 ? -8.922 -3.962 42.174 1.00 87.81 87 TYR A O 1
ATOM 697 N N . LYS A 1 88 ? -8.195 -2.286 40.865 1.00 88.25 88 LYS A N 1
ATOM 698 C CA . LYS A 1 88 ? -7.673 -1.446 41.952 1.00 88.25 88 LYS A CA 1
ATOM 699 C C . LYS A 1 88 ? -8.544 -0.216 42.189 1.00 88.25 88 LYS A C 1
ATOM 701 O O . LYS A 1 88 ? -9.112 0.349 41.263 1.00 88.25 88 LYS A O 1
ATOM 706 N N . SER A 1 89 ? -8.573 0.255 43.432 1.00 87.06 89 SER A N 1
ATOM 707 C CA . SER A 1 89 ? -9.163 1.557 43.756 1.00 87.06 89 SER A CA 1
ATOM 708 C C . SER A 1 89 ? -8.441 2.669 42.988 1.00 87.06 89 SER A C 1
ATOM 710 O O . SER A 1 89 ? -7.230 2.584 42.772 1.00 87.06 89 SER A O 1
ATOM 712 N N . LYS A 1 90 ? -9.165 3.735 42.644 1.00 82.56 90 LYS A N 1
ATOM 713 C CA . LYS A 1 90 ? -8.724 4.880 41.833 1.00 82.56 90 LYS A CA 1
ATOM 714 C C . LYS A 1 90 ? -8.432 4.573 40.358 1.00 82.56 90 LYS A C 1
ATOM 716 O O . LYS A 1 90 ? -7.952 5.470 39.668 1.00 82.56 90 LYS A O 1
ATOM 721 N N . THR A 1 91 ? -8.725 3.373 39.861 1.00 80.88 91 THR A N 1
ATOM 722 C CA . THR A 1 91 ? -8.778 3.136 38.411 1.00 80.88 91 THR A CA 1
ATOM 723 C C . THR A 1 91 ? -10.157 3.499 37.879 1.00 80.88 91 THR A C 1
ATOM 725 O O . THR A 1 91 ? -11.130 3.552 38.634 1.00 80.88 91 THR A O 1
ATOM 728 N N . GLU A 1 92 ? -10.253 3.738 36.582 1.00 78.81 92 GLU A N 1
ATOM 729 C CA . GLU A 1 92 ? -11.542 3.825 35.901 1.00 78.81 92 GLU A CA 1
ATOM 730 C C . GLU A 1 92 ? -12.149 2.421 35.751 1.00 78.81 92 GLU A C 1
ATOM 732 O O . GLU A 1 92 ? -11.503 1.399 36.035 1.00 78.81 92 GLU A O 1
ATOM 737 N N . GLY A 1 93 ? -13.439 2.352 35.432 1.00 71.81 93 GLY A N 1
ATOM 738 C CA . GLY A 1 93 ? -14.147 1.084 35.349 1.00 71.81 93 GLY A CA 1
ATOM 739 C C . GLY A 1 93 ? -15.244 1.098 34.301 1.00 71.81 93 GLY A C 1
ATOM 740 O O . GLY A 1 93 ? -16.245 1.777 34.455 1.00 71.81 93 GLY A O 1
ATOM 741 N N . GLU A 1 94 ? -15.081 0.266 33.280 1.00 71.94 94 GLU A N 1
ATOM 742 C CA . GLU A 1 94 ? -16.044 0.133 32.177 1.00 71.94 94 GLU A CA 1
ATOM 743 C C . GLU A 1 94 ? -16.961 -1.088 32.335 1.00 71.94 94 GLU A C 1
ATOM 745 O O . GLU A 1 94 ? -17.781 -1.395 31.469 1.00 71.94 94 GLU A O 1
ATOM 750 N N . CYS A 1 95 ? -16.799 -1.837 33.428 1.00 75.50 95 CYS A N 1
ATOM 751 C CA . CYS A 1 95 ? -17.502 -3.090 33.647 1.00 75.50 95 CYS A CA 1
ATOM 752 C C . CYS A 1 95 ? -17.834 -3.357 35.115 1.00 75.50 95 CYS A C 1
ATOM 754 O O . CYS A 1 95 ? -17.112 -2.947 36.035 1.00 75.50 95 CYS A O 1
ATOM 756 N N . MET A 1 96 ? -18.908 -4.119 35.299 1.00 83.44 96 MET A N 1
ATOM 757 C CA . MET A 1 96 ? -19.310 -4.734 36.556 1.00 83.44 96 MET A CA 1
ATOM 758 C C . MET A 1 96 ? -19.178 -6.246 36.441 1.00 83.44 96 MET A C 1
ATOM 760 O O . MET A 1 96 ? -19.189 -6.796 35.337 1.00 83.44 96 MET A O 1
ATOM 764 N N . PHE A 1 97 ? -19.087 -6.911 37.583 1.00 83.81 97 PHE A N 1
ATOM 765 C CA . PHE A 1 97 ? -18.887 -8.347 37.669 1.00 83.81 97 PHE A CA 1
ATOM 766 C C . PHE A 1 97 ? -20.030 -8.991 38.439 1.00 83.81 97 PHE A C 1
ATOM 768 O O . PHE A 1 97 ? -20.467 -8.469 39.464 1.00 83.81 97 PHE A O 1
ATOM 775 N N . PHE A 1 98 ? -20.473 -10.148 37.962 1.00 82.62 98 PHE A N 1
ATOM 776 C CA . PHE A 1 98 ? -21.378 -11.035 38.682 1.00 82.62 98 PHE A CA 1
ATOM 777 C C . PHE A 1 98 ? -20.635 -12.303 39.096 1.00 82.62 98 PHE A C 1
ATOM 779 O O . PHE A 1 98 ? -19.927 -12.903 38.279 1.00 82.62 98 PHE A O 1
ATOM 786 N N . ILE A 1 99 ? -20.808 -12.710 40.352 1.00 79.19 99 ILE A N 1
ATOM 787 C CA . ILE A 1 99 ? -20.134 -13.870 40.931 1.00 79.19 99 ILE A CA 1
ATOM 788 C C . ILE A 1 99 ? -20.991 -15.109 40.707 1.00 79.19 99 ILE A C 1
ATOM 790 O O . ILE A 1 99 ? -22.043 -15.257 41.323 1.00 79.19 99 ILE A O 1
ATOM 794 N N . VAL A 1 100 ? -20.533 -16.016 39.842 1.00 71.25 100 VAL A N 1
ATOM 795 C CA . VAL A 1 100 ? -21.190 -17.321 39.662 1.00 71.25 100 VAL A CA 1
ATOM 796 C C . VAL A 1 100 ? -20.726 -18.289 40.740 1.00 71.25 100 VAL A C 1
ATOM 798 O O . VAL A 1 100 ? -21.542 -18.990 41.326 1.00 71.25 100 VAL A O 1
ATOM 801 N N . SER A 1 101 ? -19.415 -18.323 40.996 1.00 73.50 101 SER A N 1
ATOM 802 C CA . SER A 1 101 ? -18.830 -19.113 42.077 1.00 73.50 101 SER A CA 1
ATOM 803 C C . SER A 1 101 ? -17.487 -18.539 42.530 1.00 73.50 101 SER A C 1
ATOM 805 O O . SER A 1 101 ? -16.662 -18.189 41.682 1.00 73.50 101 SER A O 1
ATOM 807 N N . GLY A 1 102 ? -17.285 -18.442 43.845 1.00 79.50 102 GLY A N 1
ATOM 808 C CA . GLY A 1 102 ? -16.083 -17.947 44.512 1.00 79.50 102 GLY A CA 1
ATOM 809 C C . GLY A 1 102 ? -16.360 -16.860 45.559 1.00 79.50 102 GLY A C 1
ATOM 810 O O . GLY A 1 102 ? -17.482 -16.391 45.733 1.00 79.50 102 GLY A O 1
ATOM 811 N N . THR A 1 103 ? -15.304 -16.429 46.258 1.00 85.12 103 THR A N 1
ATOM 812 C CA . THR A 1 103 ? -15.349 -15.291 47.193 1.00 85.12 103 THR A CA 1
ATOM 813 C C . THR A 1 103 ? -14.315 -14.235 46.808 1.00 85.12 103 THR A C 1
ATOM 815 O O . THR A 1 103 ? -13.155 -14.559 46.539 1.00 85.12 103 THR A O 1
ATOM 818 N N . VAL A 1 104 ? -14.722 -12.967 46.827 1.00 89.25 104 VAL A N 1
ATOM 819 C CA . VAL A 1 104 ? -13.843 -11.807 46.635 1.00 89.25 104 VAL A CA 1
ATOM 820 C C . VAL A 1 104 ? -13.842 -10.917 47.873 1.00 89.25 104 VAL A C 1
ATOM 822 O O . VAL A 1 104 ? -14.850 -10.817 48.568 1.00 89.25 104 VAL A O 1
ATOM 825 N N . ALA A 1 105 ? -12.721 -10.251 48.133 1.00 90.88 105 ALA A N 1
ATOM 826 C CA . ALA A 1 105 ? -12.571 -9.229 49.158 1.00 90.88 105 ALA A CA 1
ATOM 827 C C . ALA A 1 105 ? -12.523 -7.835 48.525 1.00 90.88 105 ALA A C 1
ATOM 829 O O . ALA A 1 105 ? -11.707 -7.569 47.639 1.00 90.88 105 ALA A O 1
ATOM 830 N N . LEU A 1 106 ? -13.378 -6.935 49.012 1.00 91.56 106 LEU A N 1
ATOM 831 C CA . LEU A 1 106 ? -13.379 -5.519 48.653 1.00 91.56 106 LEU A CA 1
ATOM 832 C C . LEU A 1 106 ? -12.539 -4.760 49.684 1.00 91.56 106 LEU A C 1
ATOM 834 O O . LEU A 1 106 ? -12.799 -4.840 50.882 1.00 91.56 106 LEU A O 1
ATOM 838 N N . ILE A 1 107 ? -11.543 -4.003 49.236 1.00 89.56 107 ILE A N 1
ATOM 839 C CA . ILE A 1 107 ? -10.562 -3.330 50.095 1.00 89.56 107 ILE A CA 1
ATOM 840 C C . ILE A 1 107 ? -10.519 -1.841 49.749 1.00 89.56 107 ILE A C 1
ATOM 842 O O . ILE A 1 107 ? -10.392 -1.465 48.586 1.00 89.56 107 ILE A O 1
ATOM 846 N N . THR A 1 108 ? -10.596 -0.958 50.743 1.00 86.00 108 THR A N 1
ATOM 847 C CA . THR A 1 108 ? -10.478 0.491 50.525 1.00 86.00 108 THR A CA 1
ATOM 848 C C . THR A 1 108 ? -9.081 0.884 50.030 1.00 86.00 108 THR A C 1
ATOM 850 O O . THR A 1 108 ? -8.100 0.167 50.225 1.00 86.00 108 THR A O 1
ATOM 853 N N . PHE A 1 109 ? -8.943 2.106 49.504 1.00 79.38 109 PHE A N 1
ATOM 854 C CA . PHE A 1 109 ? -7.628 2.692 49.196 1.00 79.38 109 PHE A CA 1
ATOM 855 C C . PHE A 1 109 ? -6.659 2.709 50.399 1.00 79.38 109 PHE A C 1
ATOM 857 O O . PHE A 1 109 ? -5.446 2.668 50.216 1.00 79.38 109 PHE A O 1
ATOM 864 N N . SER A 1 110 ? -7.168 2.755 51.635 1.00 81.62 110 SER A N 1
ATOM 865 C CA . SER A 1 110 ? -6.339 2.723 52.848 1.00 81.62 110 SER A CA 1
ATOM 866 C C . SER A 1 110 ? -5.904 1.310 53.260 1.00 81.62 110 SER A C 1
ATOM 868 O O . SER A 1 110 ? -5.360 1.150 54.349 1.00 81.62 110 SER A O 1
ATOM 870 N N . GLY A 1 111 ? -6.196 0.284 52.452 1.00 80.12 111 GLY A N 1
ATOM 871 C CA . GLY A 1 111 ? -5.891 -1.116 52.753 1.00 80.12 111 GLY A CA 1
ATOM 872 C C . GLY A 1 111 ? -6.825 -1.754 53.784 1.00 80.12 111 GLY A C 1
ATOM 873 O O . GLY A 1 111 ? -6.506 -2.811 54.319 1.00 80.12 111 GLY A O 1
ATOM 874 N N . LYS A 1 112 ? -7.964 -1.120 54.098 1.00 85.06 112 LYS A N 1
ATOM 875 C CA . LYS A 1 112 ? -8.942 -1.674 55.039 1.00 85.06 112 LYS A CA 1
ATOM 876 C C . LYS A 1 112 ? -9.944 -2.535 54.276 1.00 85.06 112 LYS A C 1
ATOM 878 O O . LYS A 1 112 ? -10.584 -2.047 53.350 1.00 85.06 112 LYS A O 1
ATOM 883 N N . GLU A 1 113 ? -10.106 -3.781 54.693 1.00 88.88 113 GLU A N 1
ATOM 884 C CA . GLU A 1 113 ? -11.138 -4.670 54.161 1.00 88.88 113 GLU A CA 1
ATOM 885 C C . GLU A 1 113 ? -12.541 -4.121 54.481 1.00 88.88 113 GLU A C 1
ATOM 887 O O . GLU A 1 113 ? -12.819 -3.693 55.607 1.00 88.88 113 GLU A O 1
ATOM 892 N N . ILE A 1 114 ? -13.393 -4.060 53.459 1.00 88.25 114 ILE A N 1
ATOM 893 C CA . ILE A 1 114 ? -14.764 -3.545 53.515 1.00 88.25 114 ILE A CA 1
ATOM 894 C C . ILE A 1 114 ? -15.718 -4.702 53.802 1.00 88.25 114 ILE A C 1
ATOM 896 O O . ILE A 1 114 ? -16.429 -4.684 54.806 1.00 88.25 114 ILE A O 1
ATOM 900 N N . CYS A 1 115 ? -15.737 -5.689 52.908 1.00 89.44 115 CYS A N 1
ATOM 901 C CA . CYS A 1 115 ? -16.598 -6.862 52.969 1.00 89.44 115 CYS A CA 1
ATOM 902 C C . CYS A 1 115 ? -16.086 -7.964 52.032 1.00 89.44 115 CYS A C 1
ATOM 904 O O . CYS A 1 115 ? -15.197 -7.739 51.203 1.00 89.44 115 CYS A O 1
ATOM 906 N N . HIS A 1 116 ? -16.694 -9.144 52.163 1.00 90.88 116 HIS A N 1
ATOM 907 C CA . HIS A 1 116 ? -16.543 -10.250 51.229 1.00 90.88 116 HIS A CA 1
ATOM 908 C C . HIS A 1 116 ? -17.832 -10.449 50.438 1.00 90.88 116 HIS A C 1
ATOM 910 O O . HIS A 1 116 ? -18.893 -10.607 51.044 1.00 90.88 116 HIS A O 1
ATOM 916 N N . GLU A 1 117 ? -17.717 -10.523 49.117 1.00 88.25 117 GLU A N 1
ATOM 917 C CA . GLU A 1 117 ? -18.814 -10.905 48.227 1.00 88.25 117 GLU A CA 1
ATOM 918 C C . GLU A 1 117 ? -18.623 -12.349 47.760 1.00 88.25 117 GLU A C 1
ATOM 920 O O . GLU A 1 117 ? -17.496 -12.792 47.531 1.00 88.25 117 GLU A O 1
ATOM 925 N N . LYS A 1 118 ? -19.723 -13.099 47.669 1.00 86.62 118 LYS A N 1
ATOM 926 C CA . LYS A 1 118 ? -19.734 -14.551 47.412 1.00 86.62 118 LYS A CA 1
ATOM 927 C C . LYS A 1 118 ? -20.620 -14.897 46.217 1.00 86.62 118 LYS A C 1
ATOM 929 O O . LYS A 1 118 ? -21.213 -14.003 45.620 1.00 86.62 118 LYS A O 1
ATOM 934 N N . ASP A 1 119 ? -20.739 -16.185 45.899 1.00 81.25 119 ASP A N 1
ATOM 935 C CA . ASP A 1 119 ? -21.679 -16.761 44.928 1.00 81.25 119 ASP A CA 1
ATOM 936 C C . ASP A 1 119 ? -23.037 -16.035 44.936 1.00 81.25 119 ASP A C 1
ATOM 938 O O . ASP A 1 119 ? -23.712 -15.944 45.965 1.00 81.25 119 ASP A O 1
ATOM 942 N N . GLY A 1 120 ? -23.429 -15.503 43.777 1.00 74.38 120 GLY A N 1
ATOM 943 C CA . GLY A 1 120 ? -24.659 -14.734 43.585 1.00 74.38 120 GLY A CA 1
ATOM 944 C C . GLY A 1 120 ? -24.568 -13.234 43.879 1.00 74.38 120 GLY A C 1
ATOM 945 O O . GLY A 1 120 ? -25.531 -12.504 43.619 1.00 74.38 120 GLY A O 1
ATOM 946 N N . GLY A 1 121 ? -23.431 -12.768 44.395 1.00 82.44 121 GLY A N 1
ATOM 947 C CA . GLY A 1 121 ? -23.103 -11.358 44.575 1.00 82.44 121 GLY A CA 1
ATOM 948 C C . GLY A 1 121 ? -22.657 -10.675 43.279 1.00 82.44 121 GLY A C 1
ATOM 949 O O . GLY A 1 121 ? -22.481 -11.299 42.228 1.00 82.44 121 GLY A O 1
ATOM 950 N N . TYR A 1 122 ? -22.464 -9.363 43.356 1.00 87.50 122 TYR A N 1
ATOM 951 C CA . TYR A 1 122 ? -21.957 -8.535 42.264 1.00 87.50 122 TYR A CA 1
ATOM 952 C C . TYR A 1 122 ? -21.087 -7.408 42.822 1.00 87.50 122 TYR A C 1
ATOM 954 O O . TYR A 1 122 ? -21.194 -7.065 43.997 1.00 87.50 122 TYR A O 1
ATOM 962 N N . PHE A 1 123 ? -20.219 -6.839 41.987 1.00 88.25 123 PHE A N 1
ATOM 963 C CA . PHE A 1 123 ? -19.380 -5.700 42.366 1.00 88.25 123 PHE A CA 1
ATOM 964 C C . PHE A 1 123 ? -18.928 -4.893 41.139 1.00 88.25 123 PHE A C 1
ATOM 966 O O . PHE A 1 123 ? -18.948 -5.373 40.001 1.00 88.25 123 PHE A O 1
ATOM 973 N N . GLY A 1 124 ? -18.485 -3.655 41.363 1.00 83.62 124 GLY A N 1
ATOM 974 C CA . GLY A 1 124 ? -17.979 -2.759 40.318 1.00 83.62 124 GLY A CA 1
ATOM 975 C C . GLY A 1 124 ? -19.058 -1.994 39.544 1.00 83.62 124 GLY A C 1
ATOM 976 O O . GLY A 1 124 ? -18.731 -1.251 38.622 1.00 83.62 124 GLY A O 1
ATOM 977 N N . GLU A 1 125 ? -20.327 -2.127 39.929 1.00 82.62 125 GLU A N 1
ATOM 978 C CA . GLU A 1 125 ? -21.479 -1.438 39.341 1.00 82.62 125 GLU A CA 1
ATOM 979 C C . GLU A 1 125 ? -21.392 0.084 39.469 1.00 82.62 125 GLU A C 1
ATOM 981 O O . GLU A 1 125 ? -21.853 0.803 38.584 1.00 82.62 125 GLU A O 1
ATOM 986 N N . ALA A 1 126 ? -20.751 0.586 40.529 1.00 78.75 126 ALA A N 1
ATOM 987 C CA . ALA A 1 126 ? -20.584 2.017 40.752 1.00 78.75 126 ALA A CA 1
ATOM 988 C C . ALA A 1 126 ? -19.868 2.714 39.583 1.00 78.75 126 ALA A C 1
ATOM 990 O O . ALA A 1 126 ? -20.199 3.856 39.273 1.00 78.75 126 ALA A O 1
ATOM 991 N N . ALA A 1 127 ? -18.940 2.022 38.913 1.00 71.19 127 ALA A N 1
ATOM 992 C CA . ALA A 1 127 ? -18.213 2.567 37.770 1.00 71.19 127 ALA A CA 1
ATOM 993 C C . ALA A 1 127 ? -19.078 2.638 36.496 1.00 71.19 127 ALA A C 1
ATOM 995 O O . ALA A 1 127 ? -18.905 3.539 35.684 1.00 71.19 127 ALA A O 1
ATOM 996 N N . ILE A 1 128 ? -20.075 1.753 36.360 1.00 70.12 128 ILE A N 1
ATOM 997 C CA . ILE A 1 128 ? -21.064 1.826 35.272 1.00 70.12 128 ILE A CA 1
ATOM 998 C C . ILE A 1 128 ? -22.099 2.924 35.546 1.00 70.12 128 ILE A C 1
ATOM 1000 O O . ILE A 1 128 ? -22.487 3.656 34.639 1.00 70.12 128 ILE A O 1
ATOM 1004 N N . ILE A 1 129 ? -22.570 3.040 36.792 1.00 75.25 129 ILE A N 1
ATOM 1005 C CA . ILE A 1 129 ? -23.630 3.990 37.169 1.00 75.25 129 ILE A CA 1
ATOM 1006 C C . ILE A 1 129 ? -23.100 5.432 37.208 1.00 75.25 129 ILE A C 1
ATOM 1008 O O . ILE A 1 129 ? -23.840 6.372 36.916 1.00 75.25 129 ILE A O 1
ATOM 1012 N N . PHE A 1 130 ? -21.825 5.615 37.558 1.00 77.19 130 PHE A N 1
ATOM 1013 C CA . PHE A 1 130 ? -21.177 6.920 37.667 1.00 77.19 130 PHE A CA 1
ATOM 1014 C C . PHE A 1 130 ? -19.865 6.941 36.860 1.00 77.19 130 PHE A C 1
ATOM 1016 O O . PHE A 1 130 ? -18.798 6.823 37.463 1.00 77.19 130 PHE A O 1
ATOM 1023 N N . PRO A 1 131 ? -19.924 7.128 35.525 1.00 64.06 131 PRO A N 1
ATOM 1024 C CA . PRO A 1 131 ? -18.750 7.053 34.645 1.00 64.06 131 PRO A CA 1
ATOM 1025 C C . PRO A 1 131 ? -17.635 8.031 35.035 1.00 64.06 131 PRO A C 1
ATOM 1027 O O . PRO A 1 131 ? -16.459 7.695 34.980 1.00 64.06 131 PRO A O 1
ATOM 1030 N N . ASP A 1 132 ? -18.004 9.214 35.540 1.00 72.69 132 ASP A N 1
ATOM 1031 C CA . ASP A 1 132 ? -17.058 10.254 35.970 1.00 72.69 132 ASP A CA 1
ATOM 1032 C C . ASP A 1 132 ? -16.359 9.941 37.311 1.00 72.69 132 ASP A C 1
ATOM 1034 O O . ASP A 1 132 ? -15.633 10.775 37.864 1.00 72.69 132 ASP A O 1
ATOM 1038 N N . ARG A 1 133 ? -16.617 8.770 37.913 1.00 75.62 133 ARG A N 1
ATOM 1039 C CA . ARG A 1 133 ? -16.071 8.383 39.217 1.00 75.62 133 ARG A CA 1
ATOM 1040 C C . ARG A 1 133 ? -15.152 7.177 39.097 1.00 75.62 133 ARG A C 1
ATOM 1042 O O . ARG A 1 133 ? -15.535 6.098 38.663 1.00 75.62 133 ARG A O 1
ATOM 1049 N N . LYS A 1 134 ? -13.940 7.344 39.621 1.00 80.44 134 LYS A N 1
ATOM 1050 C CA . LYS A 1 134 ? -12.970 6.257 39.784 1.00 80.44 134 LYS A CA 1
ATOM 1051 C C . LYS A 1 134 ? -13.455 5.243 40.824 1.00 80.44 134 LYS A C 1
ATOM 1053 O O . LYS A 1 134 ? -14.124 5.612 41.792 1.00 80.44 134 LYS A O 1
ATOM 1058 N N . ARG A 1 135 ? -13.060 3.977 40.657 1.00 83.81 135 ARG A N 1
ATOM 1059 C CA . ARG A 1 135 ? -13.387 2.870 41.571 1.00 83.81 135 ARG A CA 1
ATOM 1060 C C . ARG A 1 135 ? -12.963 3.209 43.004 1.00 83.81 135 ARG A C 1
ATOM 1062 O O . ARG A 1 135 ? -11.858 3.711 43.223 1.00 83.81 135 ARG A O 1
ATOM 1069 N N . LEU A 1 136 ? -13.822 2.961 43.989 1.00 84.88 136 LEU A N 1
ATOM 1070 C CA . LEU A 1 136 ? -13.578 3.354 45.386 1.00 84.88 136 LEU A CA 1
ATOM 1071 C C . LEU A 1 136 ? -12.769 2.295 46.150 1.00 84.88 136 LEU A C 1
ATOM 1073 O O . LEU A 1 136 ? -12.079 2.596 47.129 1.00 84.88 136 LEU A O 1
ATOM 1077 N N . GLU A 1 137 ? -12.823 1.068 45.656 1.00 89.00 137 GLU A N 1
ATOM 1078 C CA . GLU A 1 137 ? -12.295 -0.140 46.254 1.00 89.00 137 GLU A CA 1
ATOM 1079 C C . GLU A 1 137 ? -11.377 -0.900 45.286 1.00 89.00 137 GLU A C 1
ATOM 1081 O O . GLU A 1 137 ? -11.432 -0.748 44.067 1.00 89.00 137 GLU A O 1
ATOM 1086 N N . THR A 1 138 ? -10.478 -1.689 45.857 1.00 88.75 138 THR A N 1
ATOM 1087 C CA . THR A 1 138 ? -9.685 -2.717 45.186 1.00 88.75 138 THR A CA 1
ATOM 1088 C C . THR A 1 138 ? -10.374 -4.043 45.444 1.00 88.75 138 THR A C 1
ATOM 1090 O O . THR A 1 138 ? -10.718 -4.319 46.591 1.00 88.75 138 THR A O 1
ATOM 1093 N N . VAL A 1 139 ? -10.553 -4.864 44.416 1.00 90.25 139 VAL A N 1
ATOM 1094 C CA . VAL A 1 139 ? -11.136 -6.198 44.574 1.00 90.25 139 VAL A CA 1
ATOM 1095 C C . VAL A 1 139 ? -10.069 -7.242 44.322 1.00 90.25 139 VAL A C 1
ATOM 1097 O O . VAL A 1 139 ? -9.420 -7.233 43.277 1.00 90.25 139 VAL A O 1
ATOM 1100 N N . ILE A 1 140 ? -9.892 -8.125 45.297 1.00 87.50 140 ILE A N 1
ATOM 1101 C CA . ILE A 1 140 ? -8.964 -9.254 45.254 1.00 87.50 140 ILE A CA 1
ATOM 1102 C C . ILE A 1 140 ? -9.787 -10.511 45.434 1.00 87.50 140 ILE A C 1
ATOM 1104 O O . ILE A 1 140 ? -10.713 -10.524 46.244 1.00 87.50 140 ILE A O 1
ATOM 1108 N N . ALA A 1 141 ? -9.469 -11.573 44.718 1.00 83.81 141 ALA A N 1
ATOM 1109 C CA . ALA A 1 141 ? -10.138 -12.827 44.984 1.00 83.81 141 ALA A CA 1
ATOM 1110 C C . ALA A 1 141 ? -9.383 -13.733 45.944 1.00 83.81 141 ALA A C 1
ATOM 1112 O O . ALA A 1 141 ? -8.157 -13.706 46.026 1.00 83.81 141 ALA A O 1
ATOM 1113 N N . LEU A 1 142 ? -10.151 -14.559 46.649 1.00 79.56 142 LEU A N 1
ATOM 1114 C CA . LEU A 1 142 ? -9.649 -15.395 47.734 1.00 79.56 142 LEU A CA 1
ATOM 1115 C C . LEU A 1 142 ? -9.607 -16.895 47.386 1.00 79.56 142 LEU A C 1
ATOM 1117 O O . LEU A 1 142 ? -9.011 -17.670 48.127 1.00 79.56 142 LEU A O 1
ATOM 1121 N N . GLU A 1 143 ? -10.243 -17.328 46.290 1.00 67.69 143 GLU A N 1
ATOM 1122 C CA . GLU A 1 143 ? -10.327 -18.743 45.866 1.00 67.69 143 GLU A CA 1
ATOM 1123 C C . GLU A 1 143 ? -10.267 -18.868 44.325 1.00 67.69 143 GLU A C 1
ATOM 1125 O O . GLU A 1 143 ? -9.781 -17.953 43.683 1.00 67.69 143 GLU A O 1
ATOM 1130 N N . PHE A 1 144 ? -10.677 -19.981 43.698 1.00 45.34 144 PHE A N 1
ATOM 1131 C CA . PHE A 1 144 ? -10.745 -20.158 42.225 1.00 45.34 144 PHE A CA 1
ATOM 1132 C C . PHE A 1 144 ? -12.156 -19.819 41.707 1.00 45.34 144 PHE A C 1
ATOM 1134 O O . PHE A 1 144 ? -13.117 -20.250 42.341 1.00 45.34 144 PHE A O 1
ATOM 1141 N N . TYR A 1 145 ? -12.319 -19.086 40.591 1.00 60.69 145 TYR A N 1
ATOM 1142 C CA . TYR A 1 145 ? -13.640 -18.507 40.263 1.00 60.69 145 TYR A CA 1
ATOM 1143 C C . TYR A 1 145 ? -14.002 -18.367 38.782 1.00 60.69 145 TYR A C 1
ATOM 1145 O O . TYR A 1 145 ? -13.157 -18.262 37.896 1.00 60.69 145 TYR A O 1
ATOM 1153 N N . LEU A 1 146 ? -15.321 -18.302 38.559 1.00 45.78 146 LEU A N 1
ATOM 1154 C CA . LEU A 1 146 ? -15.990 -17.936 37.311 1.00 45.78 146 LEU A CA 1
ATOM 1155 C C . LEU A 1 146 ? -16.830 -16.672 37.558 1.00 45.78 146 LEU A C 1
ATOM 1157 O O . LEU A 1 146 ? -17.774 -16.685 38.352 1.00 45.78 146 LEU A O 1
ATOM 1161 N N . LEU A 1 147 ? -16.495 -15.588 36.866 1.00 57.06 147 LEU A N 1
ATOM 1162 C CA . LEU A 1 147 ? -17.225 -14.321 36.869 1.00 57.06 147 LEU A CA 1
ATOM 1163 C C . LEU A 1 147 ? -17.846 -14.090 35.496 1.00 57.06 147 LEU A C 1
ATOM 1165 O O . LEU A 1 147 ? -17.290 -14.528 34.491 1.00 57.06 147 LEU A O 1
ATOM 1169 N N . PHE A 1 148 ? -18.944 -13.342 35.431 1.00 54.94 148 PHE A N 1
ATOM 1170 C CA . PHE A 1 148 ? -19.338 -12.689 34.184 1.00 54.94 148 PHE A CA 1
ATOM 1171 C C . PHE A 1 148 ? -19.107 -11.187 34.294 1.00 54.94 148 PHE A C 1
ATOM 1173 O O . PHE A 1 148 ? -19.607 -10.562 35.230 1.00 54.94 148 PHE A O 1
ATOM 1180 N N . SER A 1 149 ? -18.369 -10.604 33.349 1.00 50.16 149 SER A N 1
ATOM 1181 C CA . SER A 1 149 ? -18.242 -9.153 33.233 1.00 50.16 149 SER A CA 1
ATOM 1182 C C . SER A 1 149 ? -19.301 -8.608 32.276 1.00 50.16 149 SER A C 1
ATOM 1184 O O . SER A 1 149 ? -19.409 -9.065 31.140 1.00 50.16 149 SER A O 1
ATOM 1186 N N . ALA A 1 150 ? -20.093 -7.637 32.731 1.00 49.09 150 ALA A N 1
ATOM 1187 C CA . ALA A 1 150 ? -20.946 -6.824 31.868 1.00 49.09 150 ALA A CA 1
ATOM 1188 C C . ALA A 1 150 ? -20.192 -5.531 31.575 1.00 49.09 150 ALA A C 1
ATOM 1190 O O . ALA A 1 150 ? -19.971 -4.723 32.478 1.00 49.09 150 ALA A O 1
ATOM 1191 N N . THR A 1 151 ? -19.735 -5.372 30.334 1.00 52.34 151 THR A N 1
ATOM 1192 C CA . THR A 1 151 ? -19.064 -4.147 29.878 1.00 52.34 151 THR A CA 1
ATOM 1193 C C . THR A 1 151 ? -20.120 -3.178 29.363 1.00 52.34 151 THR A C 1
ATOM 1195 O O . THR A 1 151 ? -21.023 -3.591 28.633 1.00 52.34 151 THR A O 1
ATOM 1198 N N . ASN A 1 152 ? -20.018 -1.899 29.719 1.00 45.19 152 ASN A N 1
ATOM 1199 C CA . ASN A 1 152 ? -20.835 -0.865 29.102 1.00 45.19 152 ASN A CA 1
ATOM 1200 C C . ASN A 1 152 ? -20.327 -0.680 27.665 1.00 45.19 152 ASN A C 1
ATOM 1202 O O . ASN A 1 152 ? -19.393 0.078 27.426 1.00 45.19 152 ASN A O 1
ATOM 1206 N N . MET A 1 153 ? -20.882 -1.414 26.698 1.00 47.44 153 MET A N 1
ATOM 1207 C CA . MET A 1 153 ? -20.689 -1.057 25.296 1.00 47.44 153 MET A CA 1
ATOM 1208 C C . MET A 1 153 ? -21.542 0.181 25.052 1.00 47.44 153 MET A C 1
ATOM 1210 O O . MET A 1 153 ? -22.716 0.072 24.706 1.00 47.44 153 MET A O 1
ATOM 1214 N N . VAL A 1 154 ? -20.975 1.361 25.310 1.00 52.28 154 VAL A N 1
ATOM 1215 C CA . VAL A 1 154 ? -21.587 2.613 24.875 1.00 52.28 154 VAL A CA 1
ATOM 1216 C C . VAL A 1 154 ? -21.624 2.544 23.355 1.00 52.28 154 VAL A C 1
ATOM 1218 O O . VAL A 1 154 ? -20.605 2.679 22.682 1.00 52.28 154 VAL A O 1
ATOM 1221 N N . GLU A 1 155 ? -22.792 2.218 22.810 1.00 62.78 155 GLU A N 1
ATOM 1222 C CA . GLU A 1 155 ? -22.996 2.224 21.373 1.00 62.78 155 GLU A CA 1
ATOM 1223 C C . GLU A 1 155 ? -22.812 3.667 20.899 1.00 62.78 155 GLU A C 1
ATOM 1225 O O . GLU A 1 155 ? -23.584 4.555 21.267 1.00 62.78 155 GLU A O 1
ATOM 1230 N N . LEU A 1 156 ? -21.736 3.902 20.142 1.00 79.19 156 LEU A N 1
ATOM 1231 C CA . LEU A 1 156 ? -21.389 5.229 19.646 1.00 79.19 156 LEU A CA 1
ATOM 1232 C C . LEU A 1 156 ? -22.573 5.835 18.891 1.00 79.19 156 LEU A C 1
ATOM 1234 O O . LEU A 1 156 ? -23.197 5.180 18.045 1.00 79.19 156 LEU A O 1
ATOM 1238 N N . LYS A 1 157 ? -22.844 7.114 19.143 1.00 87.62 157 LYS A N 1
ATOM 1239 C CA . LYS A 1 157 ? -23.799 7.885 18.347 1.00 87.62 157 LYS A CA 1
ATOM 1240 C C . LYS A 1 157 ? -23.308 7.973 16.907 1.00 87.62 157 LYS A C 1
ATOM 1242 O O . LYS A 1 157 ? -22.111 7.898 16.625 1.00 87.62 157 LYS A O 1
ATOM 1247 N N . TRP A 1 158 ? -24.233 8.162 15.968 1.00 92.31 158 TRP A N 1
ATOM 1248 C CA . TRP A 1 158 ? -23.869 8.215 14.552 1.00 92.31 158 TRP A CA 1
ATOM 1249 C C . TRP A 1 158 ? -22.896 9.368 14.246 1.00 92.31 158 TRP A C 1
ATOM 1251 O O . TRP A 1 158 ? -22.071 9.224 13.348 1.00 92.31 158 TRP A O 1
ATOM 1261 N N . GLU A 1 159 ? -22.946 10.470 15.004 1.00 94.50 159 GLU A N 1
ATOM 1262 C CA . GLU A 1 159 ? -21.999 11.587 14.917 1.00 94.50 159 GLU A CA 1
ATOM 1263 C C . GLU A 1 159 ? -20.573 11.180 15.321 1.00 94.50 159 GLU A C 1
ATOM 1265 O O . GLU A 1 159 ? -19.621 11.507 14.616 1.00 94.50 159 GLU A O 1
ATOM 1270 N N . GLU A 1 160 ? -20.426 10.415 16.404 1.00 91.88 160 GLU A N 1
ATOM 1271 C CA . GLU A 1 160 ? -19.131 9.912 16.891 1.00 91.88 160 GLU A CA 1
ATOM 1272 C C . GLU A 1 160 ? -18.556 8.877 15.910 1.00 91.88 160 GLU A C 1
ATOM 1274 O O . GLU A 1 160 ? -17.375 8.912 15.558 1.00 91.88 160 GLU A O 1
ATOM 1279 N N . LYS A 1 161 ? -19.417 7.994 15.375 1.00 94.94 161 LYS A N 1
ATOM 1280 C CA . LYS A 1 161 ? -19.044 7.066 14.293 1.00 94.94 161 LYS A CA 1
ATOM 1281 C C . LYS A 1 161 ? -18.570 7.826 13.056 1.00 94.94 161 LYS A C 1
ATOM 1283 O O . LYS A 1 161 ? -17.564 7.451 12.455 1.00 94.94 161 LYS A O 1
ATOM 1288 N N . TYR A 1 162 ? -19.296 8.876 12.670 1.00 97.56 162 TYR A N 1
ATOM 1289 C CA . TYR A 1 162 ? -18.963 9.717 11.525 1.00 97.56 162 TYR A CA 1
ATOM 1290 C C . TYR A 1 162 ? -17.594 10.378 11.710 1.00 97.56 162 TYR A C 1
ATOM 1292 O O . TYR A 1 162 ? -16.755 10.260 10.821 1.00 97.56 162 TYR A O 1
ATOM 1300 N N . GLU A 1 163 ? -17.330 10.974 12.875 1.00 96.25 163 GLU A N 1
ATOM 1301 C CA . GLU A 1 163 ? -16.043 11.599 13.188 1.00 96.25 163 GLU A CA 1
ATOM 1302 C C . GLU A 1 163 ? -14.878 10.605 13.095 1.00 96.25 163 GLU A C 1
ATOM 1304 O O . GLU A 1 163 ? -13.893 10.880 12.408 1.00 96.25 163 GLU A O 1
ATOM 1309 N N . LEU A 1 164 ? -15.004 9.413 13.688 1.00 94.12 164 LEU A N 1
ATOM 1310 C CA . LEU A 1 164 ? -13.989 8.359 13.566 1.00 94.12 164 LEU A CA 1
ATOM 1311 C C . LEU A 1 164 ? -13.764 7.939 12.108 1.00 94.12 164 LEU A C 1
ATOM 1313 O O . LEU A 1 164 ? -12.625 7.770 11.667 1.00 94.12 164 LEU A O 1
ATOM 1317 N N . ILE A 1 165 ? -14.833 7.795 11.324 1.00 97.31 165 ILE A N 1
ATOM 1318 C CA . ILE A 1 165 ? -14.732 7.408 9.914 1.00 97.31 165 ILE A CA 1
ATOM 1319 C C . ILE A 1 165 ? -14.014 8.500 9.109 1.00 97.31 165 ILE A C 1
ATOM 1321 O O . ILE A 1 165 ? -13.087 8.180 8.360 1.00 97.31 165 ILE A O 1
ATOM 1325 N N . THR A 1 166 ? -14.374 9.774 9.286 1.00 97.50 166 THR A N 1
ATOM 1326 C CA . THR A 1 166 ? -13.887 10.869 8.433 1.00 97.50 166 THR A CA 1
ATOM 1327 C C . THR A 1 166 ? -12.610 11.549 8.920 1.00 97.50 166 THR A C 1
ATOM 1329 O O . THR A 1 166 ? -11.927 12.179 8.110 1.00 97.50 166 THR A O 1
ATOM 1332 N N . ARG A 1 167 ? -12.234 11.427 10.203 1.00 94.25 167 ARG A N 1
ATOM 1333 C CA . ARG A 1 167 ? -11.011 12.063 10.722 1.00 94.25 167 ARG A CA 1
ATOM 1334 C C . ARG A 1 167 ? -9.786 11.620 9.928 1.00 94.25 167 ARG A C 1
ATOM 1336 O O . ARG A 1 167 ? -9.664 10.449 9.558 1.00 94.25 167 ARG A O 1
ATOM 1343 N N . ASN A 1 168 ? -8.865 12.550 9.689 1.00 92.44 168 ASN A N 1
ATOM 1344 C CA . ASN A 1 168 ? -7.615 12.328 8.956 1.00 92.44 168 ASN A CA 1
ATOM 1345 C C . ASN A 1 168 ? -7.757 11.846 7.496 1.00 92.44 168 ASN A C 1
ATOM 1347 O O . ASN A 1 168 ? -6.744 11.502 6.881 1.00 92.44 168 ASN A O 1
ATOM 1351 N N . LEU A 1 169 ? -8.965 11.827 6.921 1.00 95.94 169 LEU A N 1
ATOM 1352 C CA . LEU A 1 169 ? -9.137 11.677 5.476 1.00 95.94 169 LEU A CA 1
ATOM 1353 C C . LEU A 1 169 ? -8.781 12.988 4.767 1.00 95.94 169 LEU A C 1
ATOM 1355 O O . LEU A 1 169 ? -8.997 14.075 5.298 1.00 95.94 169 LEU A O 1
ATOM 1359 N N . ALA A 1 170 ? -8.247 12.878 3.554 1.00 95.44 170 ALA A N 1
ATOM 1360 C CA . ALA A 1 170 ? -8.012 14.027 2.685 1.00 95.44 170 ALA A CA 1
ATOM 1361 C C . ALA A 1 170 ? -9.302 14.459 1.978 1.00 95.44 170 ALA A C 1
ATOM 1363 O O . ALA A 1 170 ? -9.549 15.647 1.798 1.00 95.44 170 ALA A O 1
ATOM 1364 N N . GLU A 1 171 ? -10.112 13.486 1.562 1.00 97.62 171 GLU A N 1
ATOM 1365 C CA . GLU A 1 171 ? -11.360 13.703 0.836 1.00 97.62 171 GLU A CA 1
ATOM 1366 C C . GLU A 1 171 ? -12.286 12.499 1.043 1.00 97.62 171 GLU A C 1
ATOM 1368 O O . GLU A 1 171 ? -11.830 11.370 1.249 1.00 97.62 171 GLU A O 1
ATOM 1373 N N . TRP A 1 172 ? -13.594 12.718 0.951 1.00 97.94 172 TRP A N 1
ATOM 1374 C CA . TRP A 1 172 ? -14.559 11.642 0.778 1.00 97.94 172 TRP A CA 1
ATOM 1375 C C . TRP A 1 172 ? -15.717 12.067 -0.127 1.00 97.94 172 TRP A C 1
ATOM 1377 O O . TRP A 1 172 ? -16.104 13.233 -0.165 1.00 97.94 172 TRP A O 1
ATOM 1387 N N . LEU A 1 173 ? -16.269 11.106 -0.867 1.00 98.06 173 LEU A N 1
ATOM 1388 C CA . LEU A 1 173 ? -17.401 11.281 -1.778 1.00 98.06 173 LEU A CA 1
ATOM 1389 C C . LEU A 1 173 ? -18.605 10.487 -1.260 1.00 98.06 173 LEU A C 1
ATOM 1391 O O . LEU A 1 173 ? -18.443 9.378 -0.757 1.00 98.06 173 LEU A O 1
ATOM 1395 N N . GLY A 1 174 ? -19.816 11.038 -1.398 1.00 97.19 174 GLY A N 1
ATOM 1396 C CA . GLY A 1 174 ? -21.051 10.385 -0.936 1.00 97.19 174 GLY A CA 1
ATOM 1397 C C . GLY A 1 174 ? -21.456 10.704 0.511 1.00 97.19 174 GLY A C 1
ATOM 1398 O O . GLY A 1 174 ? -22.143 9.903 1.140 1.00 97.19 174 GLY A O 1
ATOM 1399 N N . ASP A 1 175 ? -21.067 11.870 1.030 1.00 97.50 175 ASP A N 1
ATOM 1400 C CA . ASP A 1 175 ? -21.262 12.287 2.429 1.00 97.50 175 ASP A CA 1
ATOM 1401 C C . ASP A 1 175 ? -22.710 12.159 2.951 1.00 97.50 175 ASP A C 1
ATOM 1403 O O . ASP A 1 175 ? -22.958 11.593 4.014 1.00 97.50 175 ASP A O 1
ATOM 1407 N N . GLU A 1 176 ? -23.699 12.590 2.166 1.00 97.50 176 GLU A N 1
ATOM 1408 C CA . GLU A 1 176 ? -25.114 12.464 2.549 1.00 97.50 176 GLU A CA 1
ATOM 1409 C C . GLU A 1 176 ? -25.565 10.996 2.659 1.00 97.50 176 GLU A C 1
ATOM 1411 O O . GLU A 1 176 ? -26.326 10.638 3.563 1.00 97.50 176 GLU A O 1
ATOM 1416 N N . LYS A 1 177 ? -25.056 10.112 1.784 1.00 97.38 177 LYS A N 1
ATOM 1417 C CA . LYS A 1 177 ? -25.320 8.664 1.860 1.00 97.38 177 LYS A CA 1
ATOM 1418 C C . LYS A 1 177 ? -24.660 8.070 3.106 1.00 97.38 177 LYS A C 1
ATOM 1420 O O . LYS A 1 177 ? -25.307 7.290 3.800 1.00 97.38 177 LYS A O 1
ATOM 1425 N N . LEU A 1 178 ? -23.431 8.484 3.429 1.00 98.12 178 LEU A N 1
ATOM 1426 C CA . LEU A 1 178 ? -22.724 8.070 4.645 1.00 98.12 178 LEU A CA 1
ATOM 1427 C C . LEU A 1 178 ? -23.532 8.426 5.900 1.00 98.12 178 LEU A C 1
ATOM 1429 O O . LEU A 1 178 ? -23.863 7.541 6.687 1.00 98.12 178 LEU A O 1
ATOM 1433 N N . LYS A 1 179 ? -23.930 9.694 6.048 1.00 97.88 179 LYS A N 1
ATOM 1434 C CA . LYS A 1 179 ? -24.741 10.163 7.185 1.00 97.88 179 LYS A CA 1
ATOM 1435 C C . LYS A 1 179 ? -26.078 9.428 7.289 1.00 97.88 179 LYS A C 1
ATOM 1437 O O . LYS A 1 179 ? -26.507 9.085 8.387 1.00 97.88 179 LYS A O 1
ATOM 1442 N N . SER A 1 180 ? -26.743 9.182 6.159 1.00 97.75 180 SER A N 1
ATOM 1443 C CA . SER A 1 180 ? -28.009 8.439 6.120 1.00 97.75 180 SER A CA 1
ATOM 1444 C C . SER A 1 180 ? -27.849 6.997 6.611 1.00 97.75 180 SER A C 1
ATOM 1446 O O . SER A 1 180 ? -28.652 6.538 7.422 1.00 97.75 180 SER A O 1
ATOM 1448 N N . ILE A 1 181 ? -26.787 6.305 6.178 1.00 97.19 181 ILE A N 1
ATOM 1449 C CA . ILE A 1 181 ? -26.491 4.931 6.606 1.00 97.19 181 ILE A CA 1
ATOM 1450 C C . ILE A 1 181 ? -26.198 4.889 8.103 1.00 97.19 181 ILE A C 1
ATOM 1452 O O . ILE A 1 181 ? -26.835 4.107 8.802 1.00 97.19 181 ILE A O 1
ATOM 1456 N N . LEU A 1 182 ? -25.313 5.757 8.605 1.00 95.88 182 LEU A N 1
ATOM 1457 C CA . LEU A 1 182 ? -24.892 5.745 10.012 1.00 95.88 182 LEU A CA 1
ATOM 1458 C C . LEU A 1 182 ? -26.040 6.014 10.996 1.00 95.88 182 LEU A C 1
ATOM 1460 O O . LEU A 1 182 ? -25.995 5.543 12.128 1.00 95.88 182 LEU A O 1
ATOM 1464 N N . LYS A 1 183 ? -27.092 6.723 10.566 1.00 93.50 183 LYS A N 1
ATOM 1465 C CA . LYS A 1 183 ? -28.320 6.922 11.356 1.00 93.50 183 LYS A CA 1
ATOM 1466 C C . LYS A 1 183 ? -29.196 5.671 11.467 1.00 93.50 183 LYS A C 1
ATOM 1468 O O . LYS A 1 183 ? -30.109 5.652 12.286 1.00 93.50 183 LYS A O 1
ATOM 1473 N N . GLN A 1 184 ? -28.980 4.670 10.615 1.00 92.69 184 GLN A N 1
ATOM 1474 C CA . GLN A 1 184 ? -29.839 3.488 10.495 1.00 92.69 184 GLN A CA 1
ATOM 1475 C C . GLN A 1 184 ? -29.122 2.189 10.869 1.00 92.69 184 GLN A C 1
ATOM 1477 O O . GLN A 1 184 ? -29.758 1.282 11.400 1.00 92.69 184 GLN A O 1
ATOM 1482 N N . ARG A 1 185 ? -27.831 2.064 10.542 1.00 92.81 185 ARG A N 1
ATOM 1483 C CA . ARG A 1 185 ? -27.021 0.859 10.760 1.00 92.81 185 ARG A CA 1
ATOM 1484 C C . ARG A 1 185 ? -25.523 1.148 10.637 1.00 92.81 185 ARG A C 1
ATOM 1486 O O . ARG A 1 185 ? -25.113 2.204 10.163 1.00 92.81 185 ARG A O 1
ATOM 1493 N N . ASP A 1 186 ? -24.709 0.152 10.966 1.00 94.50 186 ASP A N 1
ATOM 1494 C CA . ASP A 1 186 ? -23.266 0.205 10.737 1.00 94.50 186 ASP A CA 1
ATOM 1495 C C . ASP A 1 186 ? -22.910 0.222 9.240 1.00 94.50 186 ASP A C 1
ATOM 1497 O O . ASP A 1 186 ? -23.580 -0.396 8.398 1.00 94.50 186 ASP A O 1
ATOM 1501 N N . LEU A 1 187 ? -21.831 0.939 8.921 1.00 98.12 187 LEU A N 1
ATOM 1502 C CA . LEU A 1 187 ? -21.271 1.044 7.576 1.00 98.12 187 LEU A CA 1
ATOM 1503 C C . LEU A 1 187 ? -20.579 -0.266 7.178 1.00 98.12 187 LEU A C 1
ATOM 1505 O O . LEU A 1 187 ? -19.864 -0.861 7.983 1.00 98.12 187 LEU A O 1
ATOM 1509 N N . LYS A 1 188 ? -20.733 -0.687 5.922 1.00 98.62 188 LYS A N 1
ATOM 1510 C CA . LYS A 1 188 ? -19.955 -1.785 5.334 1.00 98.62 188 LYS A CA 1
ATOM 1511 C C . LYS A 1 188 ? -18.958 -1.212 4.354 1.00 98.62 188 LYS A C 1
ATOM 1513 O O . LYS A 1 188 ? -19.354 -0.518 3.421 1.00 98.62 188 LYS A O 1
ATOM 1518 N N . LEU A 1 189 ? -17.680 -1.507 4.527 1.00 98.56 189 LEU A N 1
ATOM 1519 C CA . LEU A 1 189 ? -16.655 -0.982 3.636 1.00 98.56 189 LEU A CA 1
ATOM 1520 C C . LEU A 1 189 ? -15.596 -2.014 3.302 1.00 98.56 189 LEU A C 1
ATOM 1522 O O . LEU A 1 189 ? -15.407 -2.987 4.034 1.00 98.56 189 LEU A O 1
ATOM 1526 N N . TYR A 1 190 ? -14.876 -1.776 2.209 1.00 98.62 190 TYR A N 1
ATOM 1527 C CA . TYR A 1 190 ? -13.660 -2.525 1.929 1.00 98.62 190 TYR A CA 1
ATOM 1528 C C . TYR A 1 190 ? -12.454 -1.646 1.646 1.00 98.62 190 TYR A C 1
ATOM 1530 O O . TYR A 1 190 ? -12.563 -0.506 1.198 1.00 98.62 190 TYR A O 1
ATOM 1538 N N . TRP A 1 191 ? -11.290 -2.237 1.880 1.00 98.69 191 TRP A N 1
ATOM 1539 C CA . TRP A 1 191 ? -9.999 -1.729 1.455 1.00 98.69 191 TRP A CA 1
ATOM 1540 C C . TRP A 1 191 ? -9.282 -2.811 0.649 1.00 98.69 191 TRP A C 1
ATOM 1542 O O . TRP A 1 191 ? -9.164 -3.958 1.089 1.00 98.69 191 TRP A O 1
ATOM 1552 N N . GLY A 1 192 ? -8.829 -2.453 -0.550 1.00 97.69 192 GLY A N 1
ATOM 1553 C CA . GLY A 1 192 ? -8.098 -3.349 -1.440 1.00 97.69 192 GLY A CA 1
ATOM 1554 C C . GLY A 1 192 ? -6.590 -3.178 -1.306 1.00 97.69 192 GLY A C 1
ATOM 1555 O O . GLY A 1 192 ? -6.079 -2.058 -1.317 1.00 97.69 192 GLY A O 1
ATOM 1556 N N . THR A 1 193 ? -5.858 -4.289 -1.238 1.00 96.25 193 THR A N 1
ATOM 1557 C CA . THR A 1 193 ? -4.393 -4.283 -1.283 1.00 96.25 193 THR A CA 1
ATOM 1558 C C . THR A 1 193 ? -3.862 -5.322 -2.261 1.00 96.25 193 THR A C 1
ATOM 1560 O O . THR A 1 193 ? -4.196 -6.505 -2.191 1.00 96.25 193 THR A O 1
ATOM 1563 N N . ALA A 1 194 ? -3.035 -4.877 -3.208 1.00 92.38 194 ALA A N 1
ATOM 1564 C CA . ALA A 1 194 ? -2.385 -5.764 -4.163 1.00 92.38 194 ALA A CA 1
ATOM 1565 C C . ALA A 1 194 ? -1.191 -6.467 -3.499 1.00 92.38 194 ALA A C 1
ATOM 1567 O O . ALA A 1 194 ? -0.271 -5.813 -2.998 1.00 92.38 194 ALA A O 1
ATOM 1568 N N . THR A 1 195 ? -1.167 -7.800 -3.553 1.00 92.38 195 THR A N 1
ATOM 1569 C CA . THR A 1 195 ? -0.192 -8.666 -2.865 1.00 92.38 195 THR A CA 1
ATOM 1570 C C . THR A 1 195 ? 1.154 -8.738 -3.608 1.00 92.38 195 THR A C 1
ATOM 1572 O O . THR A 1 195 ? 1.618 -9.779 -4.071 1.00 92.38 195 THR A O 1
ATOM 1575 N N . THR A 1 196 ? 1.794 -7.575 -3.758 1.00 88.88 196 THR A N 1
ATOM 1576 C CA . THR A 1 196 ? 2.983 -7.357 -4.596 1.00 88.88 196 THR A CA 1
ATOM 1577 C C . THR A 1 196 ? 4.286 -7.393 -3.789 1.00 88.88 196 THR A C 1
ATOM 1579 O O . THR A 1 196 ? 4.821 -8.471 -3.542 1.00 88.88 196 THR A O 1
ATOM 1582 N N . GLY A 1 197 ? 4.853 -6.238 -3.428 1.00 87.56 197 GLY A N 1
ATOM 1583 C CA . GLY A 1 197 ? 6.082 -6.127 -2.636 1.00 87.56 197 GLY A CA 1
ATOM 1584 C C . GLY A 1 197 ? 5.888 -6.557 -1.180 1.00 87.56 197 GLY A C 1
ATOM 1585 O O . GLY A 1 197 ? 4.794 -6.929 -0.778 1.00 87.56 197 GLY A O 1
ATOM 1586 N N . LYS A 1 198 ? 6.948 -6.522 -0.366 1.00 91.19 198 LYS A N 1
ATOM 1587 C CA . LYS A 1 198 ? 6.773 -6.633 1.092 1.00 91.19 198 LYS A CA 1
ATOM 1588 C C . LYS A 1 198 ? 6.123 -5.345 1.624 1.00 91.19 198 LYS A C 1
ATOM 1590 O O . LYS A 1 198 ? 6.611 -4.266 1.245 1.00 91.19 198 LYS A O 1
ATOM 1595 N N . PRO A 1 199 ? 5.080 -5.433 2.473 1.00 93.19 199 PRO A N 1
ATOM 1596 C CA . PRO A 1 199 ? 4.593 -4.304 3.255 1.00 93.19 199 PRO A CA 1
ATOM 1597 C C . PRO A 1 199 ? 5.712 -3.701 4.113 1.00 93.19 199 PRO A C 1
ATOM 1599 O O . PRO A 1 199 ? 6.604 -4.401 4.584 1.00 93.19 199 PRO A O 1
ATOM 1602 N N . HIS A 1 200 ? 5.662 -2.390 4.292 1.00 92.00 200 HIS A N 1
ATOM 1603 C CA . HIS A 1 200 ? 6.594 -1.596 5.099 1.00 92.00 200 HIS A CA 1
ATOM 1604 C C . HIS A 1 200 ? 5.785 -0.737 6.076 1.00 92.00 200 HIS A C 1
ATOM 1606 O O . HIS A 1 200 ? 4.555 -0.741 6.018 1.00 92.00 200 HIS A O 1
ATOM 1612 N N . ILE A 1 201 ? 6.442 0.053 6.930 1.00 92.06 201 ILE A N 1
ATOM 1613 C CA . ILE A 1 201 ? 5.752 0.870 7.951 1.00 92.06 201 ILE A CA 1
ATOM 1614 C C . ILE A 1 201 ? 4.664 1.805 7.396 1.00 92.06 201 ILE A C 1
ATOM 1616 O O . ILE A 1 201 ? 3.744 2.166 8.116 1.00 92.06 201 ILE A O 1
ATOM 1620 N N . GLY A 1 202 ? 4.714 2.161 6.108 1.00 90.44 202 GLY A N 1
ATOM 1621 C CA . GLY A 1 202 ? 3.679 2.971 5.458 1.00 90.44 202 GLY A CA 1
ATOM 1622 C C . GLY A 1 202 ? 2.307 2.293 5.427 1.00 90.44 202 GLY A C 1
ATOM 1623 O O . GLY A 1 202 ? 1.298 2.973 5.299 1.00 90.44 202 GLY A O 1
ATOM 1624 N N . TYR A 1 203 ? 2.244 0.968 5.601 1.00 94.31 203 TYR A N 1
ATOM 1625 C CA . TYR A 1 203 ? 0.979 0.255 5.764 1.00 94.31 203 TYR A CA 1
ATOM 1626 C C . TYR A 1 203 ? 0.289 0.587 7.093 1.00 94.31 203 TYR A C 1
ATOM 1628 O O . TYR A 1 203 ? -0.917 0.390 7.191 1.00 94.31 203 TYR A O 1
ATOM 1636 N N . PHE A 1 204 ? 0.984 1.133 8.100 1.00 94.06 204 PHE A N 1
ATOM 1637 C CA . PHE A 1 204 ? 0.310 1.572 9.324 1.00 94.06 204 PHE A CA 1
ATOM 1638 C C . PHE A 1 204 ? -0.649 2.740 9.085 1.00 94.06 204 PHE A C 1
ATOM 1640 O O . PHE A 1 204 ? -1.599 2.892 9.838 1.00 94.06 204 PHE A O 1
ATOM 1647 N N . THR A 1 205 ? -0.473 3.513 8.014 1.00 92.75 205 THR A N 1
ATOM 1648 C CA . THR A 1 205 ? -1.402 4.583 7.636 1.00 92.75 205 THR A CA 1
ATOM 1649 C C . THR A 1 205 ? -2.802 4.054 7.305 1.00 92.75 205 THR A C 1
ATOM 1651 O O . THR A 1 205 ? -3.749 4.434 7.994 1.00 92.75 205 THR A O 1
ATOM 1654 N N . PRO A 1 206 ? -2.987 3.153 6.316 1.00 95.31 206 PRO A N 1
ATOM 1655 C CA . PRO A 1 206 ? -4.291 2.544 6.104 1.00 95.31 206 PRO A CA 1
ATOM 1656 C C . PRO A 1 206 ? -4.722 1.662 7.283 1.00 95.31 206 PRO A C 1
ATOM 1658 O O . PRO A 1 206 ? -5.911 1.634 7.578 1.00 95.31 206 PRO A O 1
ATOM 1661 N N . MET A 1 207 ? -3.808 0.986 7.998 1.00 95.88 207 MET A N 1
ATOM 1662 C CA . MET A 1 207 ? -4.203 0.188 9.174 1.00 95.88 207 MET A CA 1
ATOM 1663 C C . MET A 1 207 ? -4.757 1.050 10.317 1.00 95.88 207 MET A C 1
ATOM 1665 O O . MET A 1 207 ? -5.698 0.626 10.977 1.00 95.88 207 MET A O 1
ATOM 1669 N N . SER A 1 208 ? -4.232 2.260 10.517 1.00 94.69 208 SER A N 1
ATOM 1670 C CA . SER A 1 208 ? -4.743 3.248 11.477 1.00 94.69 208 SER A CA 1
ATOM 1671 C C . SER A 1 208 ? -6.176 3.674 11.128 1.00 94.69 208 SER A C 1
ATOM 1673 O O . SER A 1 208 ? -7.057 3.680 11.982 1.00 94.69 208 SER A O 1
ATOM 1675 N N . LYS A 1 209 ? -6.481 3.901 9.842 1.00 96.62 209 LYS A N 1
ATOM 1676 C CA . LYS A 1 209 ? -7.872 4.147 9.417 1.00 96.62 209 LYS A CA 1
ATOM 1677 C C . LYS A 1 209 ? -8.772 2.917 9.526 1.00 96.62 209 LYS A C 1
ATOM 1679 O O . LYS A 1 209 ? -9.932 3.058 9.891 1.00 96.62 209 LYS A O 1
ATOM 1684 N N . ILE A 1 210 ? -8.261 1.717 9.254 1.00 97.00 210 ILE A N 1
ATOM 1685 C CA . ILE A 1 210 ? -9.016 0.474 9.476 1.00 97.00 210 ILE A CA 1
ATOM 1686 C C . ILE A 1 210 ? -9.327 0.282 10.962 1.00 97.00 210 ILE A C 1
ATOM 1688 O O . ILE A 1 210 ? -10.436 -0.130 11.294 1.00 97.00 210 ILE A O 1
ATOM 1692 N N . ALA A 1 211 ? -8.396 0.632 11.850 1.00 93.81 211 ALA A N 1
ATOM 1693 C CA . ALA A 1 211 ? -8.630 0.674 13.286 1.00 93.81 211 ALA A CA 1
ATOM 1694 C C . ALA A 1 211 ? -9.779 1.630 13.643 1.00 93.81 211 ALA A C 1
ATOM 1696 O O . ALA A 1 211 ? -10.681 1.226 14.371 1.00 93.81 211 ALA A O 1
ATOM 1697 N N . ASP A 1 212 ? -9.810 2.842 13.079 1.00 94.62 212 ASP A N 1
ATOM 1698 C CA . ASP A 1 212 ? -10.932 3.776 13.267 1.00 94.62 212 ASP A CA 1
ATOM 1699 C C . ASP A 1 212 ? -12.271 3.195 12.791 1.00 94.62 212 ASP A C 1
ATOM 1701 O O . ASP A 1 212 ? -13.283 3.327 13.478 1.00 94.62 212 ASP A O 1
ATOM 1705 N N . PHE A 1 213 ? -12.290 2.530 11.633 1.00 96.69 213 PHE A N 1
ATOM 1706 C CA . PHE A 1 213 ? -13.503 1.904 11.103 1.00 96.69 213 PHE A CA 1
ATOM 1707 C C . PHE A 1 213 ? -14.004 0.760 11.990 1.00 96.69 213 PHE A C 1
ATOM 1709 O O . PHE A 1 213 ? -15.201 0.639 12.229 1.00 96.69 213 PHE A O 1
ATOM 1716 N N . LEU A 1 214 ? -13.101 -0.073 12.508 1.00 92.94 214 LEU A N 1
ATOM 1717 C CA . LEU A 1 214 ? -13.470 -1.147 13.429 1.00 92.94 214 LEU A CA 1
ATOM 1718 C C . LEU A 1 214 ? -13.980 -0.578 14.761 1.00 92.94 214 LEU A C 1
ATOM 1720 O O . LEU A 1 214 ? -15.006 -1.038 15.260 1.00 92.94 214 LEU A O 1
ATOM 1724 N N . LYS A 1 215 ? -13.328 0.466 15.292 1.00 89.81 215 LYS A N 1
ATOM 1725 C CA . LYS A 1 215 ? -13.758 1.180 16.507 1.00 89.81 215 LYS A CA 1
ATOM 1726 C C . LYS A 1 215 ? -15.121 1.860 16.343 1.00 89.81 215 LYS A C 1
ATOM 1728 O O . LYS A 1 215 ? -15.898 1.870 17.289 1.00 89.81 215 LYS A O 1
ATOM 1733 N N . SER A 1 216 ? -15.456 2.363 15.150 1.00 92.25 216 SER A N 1
ATOM 1734 C CA . SER A 1 216 ? -16.789 2.923 14.870 1.00 92.25 216 SER A CA 1
ATOM 1735 C C . SER A 1 216 ? -17.889 1.861 14.732 1.00 92.25 216 SER A C 1
ATOM 1737 O O . SER A 1 216 ? -19.069 2.198 14.622 1.00 92.25 216 SER A O 1
ATOM 1739 N N . GLY A 1 217 ? -17.522 0.575 14.739 1.00 91.81 217 GLY A N 1
ATOM 1740 C CA . GLY A 1 217 ? -18.434 -0.551 14.577 1.00 91.81 217 GLY A CA 1
ATOM 1741 C C . GLY A 1 217 ? -18.690 -0.952 13.122 1.00 91.81 217 GLY A C 1
ATOM 1742 O O . GLY A 1 217 ? -19.561 -1.791 12.886 1.00 91.81 217 GLY A O 1
ATOM 1743 N N . ALA A 1 218 ? -17.957 -0.404 12.149 1.00 96.06 218 ALA A N 1
ATOM 1744 C CA . ALA A 1 218 ? -18.121 -0.760 10.742 1.00 96.06 218 ALA A CA 1
ATOM 1745 C C . ALA A 1 218 ? -17.751 -2.231 10.462 1.00 96.06 218 ALA A C 1
ATOM 1747 O O . ALA A 1 218 ? -16.843 -2.801 11.071 1.00 96.06 218 ALA A O 1
ATOM 1748 N N . GLU A 1 219 ? -18.427 -2.845 9.488 1.00 97.69 219 GLU A N 1
ATOM 1749 C CA . GLU A 1 219 ? -17.986 -4.112 8.899 1.00 97.69 219 GLU A CA 1
ATOM 1750 C C . GLU A 1 219 ? -16.886 -3.827 7.871 1.00 97.69 219 GLU A C 1
ATOM 1752 O O . GLU A 1 219 ? -17.145 -3.221 6.827 1.00 97.69 219 GLU A O 1
ATOM 1757 N N . VAL A 1 220 ? -15.661 -4.281 8.146 1.00 98.38 220 VAL A N 1
ATOM 1758 C CA . VAL A 1 220 ? -14.498 -4.011 7.294 1.00 98.38 220 VAL A CA 1
ATOM 1759 C C . VAL A 1 220 ? -14.095 -5.268 6.540 1.00 98.38 220 VAL A C 1
ATOM 1761 O O . VAL A 1 220 ? -13.783 -6.295 7.137 1.00 98.38 220 VAL A O 1
ATOM 1764 N N . THR A 1 221 ? -14.039 -5.175 5.215 1.00 98.62 221 THR A N 1
ATOM 1765 C CA . THR A 1 221 ? -13.485 -6.223 4.354 1.00 98.62 221 THR A CA 1
ATOM 1766 C C . THR A 1 221 ? -12.114 -5.806 3.825 1.00 98.62 221 THR A C 1
ATOM 1768 O O . THR A 1 221 ? -11.972 -4.757 3.208 1.00 98.62 221 THR A O 1
ATOM 1771 N N . ILE A 1 222 ? -11.087 -6.628 4.024 1.00 98.50 222 ILE A N 1
ATOM 1772 C CA . ILE A 1 222 ? -9.800 -6.461 3.342 1.00 98.50 222 ILE A CA 1
ATOM 1773 C C . ILE A 1 222 ? -9.766 -7.411 2.152 1.00 98.50 222 ILE A C 1
ATOM 1775 O O . ILE A 1 222 ? -9.795 -8.634 2.317 1.00 98.50 222 ILE A O 1
ATOM 1779 N N . LEU A 1 223 ? -9.711 -6.830 0.954 1.00 98.50 223 LEU A N 1
ATOM 1780 C CA . LEU A 1 223 ? -9.557 -7.564 -0.293 1.00 98.50 223 LEU A CA 1
ATOM 1781 C C . LEU A 1 223 ? -8.068 -7.723 -0.605 1.00 98.50 223 LEU A C 1
ATOM 1783 O O . LEU A 1 223 ? -7.379 -6.753 -0.934 1.00 98.50 223 LEU A O 1
ATOM 1787 N N . PHE A 1 224 ? -7.584 -8.960 -0.564 1.00 97.69 224 PHE A N 1
ATOM 1788 C CA . PHE A 1 224 ? -6.290 -9.316 -1.127 1.00 97.69 224 PHE A CA 1
ATOM 1789 C C . PHE A 1 224 ? -6.435 -9.442 -2.639 1.00 97.69 224 PHE A C 1
ATOM 1791 O O . PHE A 1 224 ? -6.877 -10.466 -3.159 1.00 97.69 224 PHE A O 1
ATOM 1798 N N . ALA A 1 225 ? -6.082 -8.370 -3.341 1.00 94.00 225 ALA A N 1
ATOM 1799 C CA . ALA A 1 225 ? -6.233 -8.243 -4.781 1.00 94.00 225 ALA A CA 1
ATOM 1800 C C . ALA A 1 225 ? -5.083 -8.976 -5.504 1.00 94.00 225 ALA A C 1
ATOM 1802 O O . ALA A 1 225 ? -4.209 -8.373 -6.130 1.00 94.00 225 ALA A O 1
ATOM 1803 N N . ASP A 1 226 ? -5.058 -10.298 -5.368 1.00 91.00 226 ASP A N 1
ATOM 1804 C CA . ASP A 1 226 ? -4.062 -11.211 -5.930 1.00 91.00 226 ASP A CA 1
ATOM 1805 C C . ASP A 1 226 ? -4.094 -11.239 -7.463 1.00 91.00 226 ASP A C 1
ATOM 1807 O O . ASP A 1 226 ? -3.055 -11.081 -8.107 1.00 91.00 226 ASP A O 1
ATOM 1811 N N . LEU A 1 227 ? -5.280 -11.303 -8.071 1.00 89.62 227 LEU A N 1
ATOM 1812 C CA . LEU A 1 227 ? -5.413 -11.179 -9.523 1.00 89.62 227 LEU A CA 1
ATOM 1813 C C . LEU A 1 227 ? -4.895 -9.817 -10.019 1.00 89.62 227 LEU A C 1
ATOM 1815 O O . LEU A 1 227 ? -4.161 -9.746 -11.005 1.00 89.62 227 LEU A O 1
ATOM 1819 N N . HIS A 1 228 ? -5.191 -8.736 -9.294 1.00 87.75 228 HIS A N 1
ATOM 1820 C CA . HIS A 1 228 ? -4.687 -7.396 -9.610 1.00 87.75 228 HIS A CA 1
ATOM 1821 C C . HIS A 1 228 ? -3.156 -7.308 -9.492 1.00 87.75 228 HIS A C 1
ATOM 1823 O O . HIS A 1 228 ? -2.515 -6.655 -10.316 1.00 87.75 228 HIS A O 1
ATOM 1829 N N . ALA A 1 229 ? -2.549 -7.996 -8.518 1.00 85.12 229 ALA A N 1
ATOM 1830 C CA . ALA A 1 229 ? -1.094 -8.065 -8.358 1.00 85.12 229 ALA A CA 1
ATOM 1831 C C . ALA A 1 229 ? -0.389 -8.711 -9.567 1.00 85.12 229 ALA A C 1
ATOM 1833 O O . ALA A 1 229 ? 0.752 -8.357 -9.885 1.00 85.12 229 ALA A O 1
ATOM 1834 N N . TYR A 1 230 ? -1.070 -9.631 -10.255 1.00 83.19 230 TYR A N 1
ATOM 1835 C CA . TYR A 1 230 ? -0.614 -10.198 -11.521 1.00 83.19 230 TYR A CA 1
ATOM 1836 C C . TYR A 1 230 ? -0.868 -9.260 -12.710 1.00 83.19 230 TYR A C 1
ATOM 1838 O O . TYR A 1 230 ? 0.031 -9.030 -13.523 1.00 83.19 230 TYR A O 1
ATOM 1846 N N . LEU A 1 231 ? -2.071 -8.685 -12.803 1.00 79.31 231 LEU A N 1
ATOM 1847 C CA . LEU A 1 231 ? -2.476 -7.822 -13.919 1.00 79.31 231 LEU A CA 1
ATOM 1848 C C . LEU A 1 231 ? -1.681 -6.510 -13.993 1.00 79.31 231 LEU A C 1
ATOM 1850 O O . LEU A 1 231 ? -1.451 -5.996 -15.093 1.00 79.31 231 LEU A O 1
ATOM 1854 N N . ASP A 1 232 ? -1.204 -5.997 -12.858 1.00 77.88 232 ASP A N 1
ATOM 1855 C CA . ASP A 1 232 ? -0.302 -4.846 -12.786 1.00 77.88 232 ASP A CA 1
ATOM 1856 C C . ASP A 1 232 ? 1.132 -5.241 -13.180 1.00 77.88 232 ASP A C 1
ATOM 1858 O O . ASP A 1 232 ? 2.050 -5.342 -12.361 1.00 77.88 232 ASP A O 1
ATOM 1862 N N . ASN A 1 233 ? 1.312 -5.505 -14.476 1.00 71.38 233 ASN A N 1
ATOM 1863 C CA . ASN A 1 233 ? 2.598 -5.774 -15.116 1.00 71.38 233 ASN A CA 1
ATOM 1864 C C . ASN A 1 233 ? 3.395 -6.918 -14.448 1.00 71.38 233 ASN A C 1
ATOM 1866 O O . ASN A 1 233 ? 4.617 -6.819 -14.296 1.00 71.38 233 ASN A O 1
ATOM 1870 N N . MET A 1 234 ? 2.706 -7.989 -14.034 1.00 75.62 234 MET A N 1
ATOM 1871 C CA . MET A 1 234 ? 3.287 -9.185 -13.407 1.00 75.62 234 MET A CA 1
ATOM 1872 C C . MET A 1 234 ? 4.181 -8.870 -12.193 1.00 75.62 234 MET A C 1
ATOM 1874 O O . MET A 1 234 ? 5.198 -9.530 -11.969 1.00 75.62 234 MET A O 1
ATOM 1878 N N . LYS A 1 235 ? 3.825 -7.852 -11.390 1.00 73.19 235 LYS A N 1
ATOM 1879 C CA . LYS A 1 235 ? 4.545 -7.515 -10.143 1.00 73.19 235 LYS A CA 1
ATOM 1880 C C . LYS A 1 235 ? 4.617 -8.702 -9.171 1.00 73.19 235 LYS A C 1
ATOM 1882 O O . LYS A 1 235 ? 5.583 -8.821 -8.405 1.00 73.19 235 LYS A O 1
ATOM 1887 N N . ALA A 1 236 ? 3.621 -9.582 -9.206 1.00 78.06 236 ALA A N 1
ATOM 1888 C CA . ALA A 1 236 ? 3.662 -10.893 -8.579 1.00 78.06 236 ALA A CA 1
ATOM 1889 C C . ALA A 1 236 ? 3.480 -11.998 -9.643 1.00 78.06 236 ALA A C 1
ATOM 1891 O O . ALA A 1 236 ? 2.446 -12.025 -10.313 1.00 78.06 236 ALA A O 1
ATOM 1892 N N . PRO A 1 237 ? 4.468 -12.899 -9.822 1.00 82.06 237 PRO A N 1
ATOM 1893 C CA . PRO A 1 237 ? 4.307 -14.104 -10.636 1.00 82.06 237 PRO A CA 1
ATOM 1894 C C . PRO A 1 237 ? 3.179 -14.990 -10.106 1.00 82.06 237 PRO A C 1
ATOM 1896 O O . PRO A 1 237 ? 2.959 -15.036 -8.893 1.00 82.06 237 PRO A O 1
ATOM 1899 N N . TRP A 1 238 ? 2.511 -15.722 -11.000 1.00 81.12 238 TRP A N 1
ATOM 1900 C CA . TRP A 1 238 ? 1.338 -16.542 -10.669 1.00 81.12 238 TRP A CA 1
ATOM 1901 C C . TRP A 1 238 ? 1.637 -17.573 -9.571 1.00 81.12 238 TRP A C 1
ATOM 1903 O O . TRP A 1 238 ? 0.839 -17.781 -8.663 1.00 81.12 238 TRP A O 1
ATOM 1913 N N . GLU A 1 239 ? 2.840 -18.148 -9.592 1.00 85.31 239 GLU A N 1
ATOM 1914 C CA . GLU A 1 239 ? 3.312 -19.149 -8.632 1.00 85.31 239 GLU A CA 1
ATOM 1915 C C . GLU A 1 239 ? 3.511 -18.579 -7.218 1.00 85.31 239 GLU A C 1
ATOM 1917 O O . GLU A 1 239 ? 3.524 -19.326 -6.240 1.00 85.31 239 GLU A O 1
ATOM 1922 N N . LEU A 1 240 ? 3.681 -17.257 -7.099 1.00 88.56 240 LEU A N 1
ATOM 1923 C CA . LEU A 1 240 ? 3.898 -16.566 -5.828 1.00 88.56 240 LEU A CA 1
ATOM 1924 C C . LEU A 1 240 ? 2.638 -15.882 -5.288 1.00 88.56 240 LEU A C 1
ATOM 1926 O O . LEU A 1 240 ? 2.670 -15.436 -4.142 1.00 88.56 240 LEU A O 1
ATOM 1930 N N . LEU A 1 241 ? 1.548 -15.797 -6.061 1.00 87.75 241 LEU A N 1
ATOM 1931 C CA . LEU A 1 241 ? 0.329 -15.080 -5.663 1.00 87.75 241 LEU A CA 1
ATOM 1932 C C . LEU A 1 241 ? -0.249 -15.603 -4.351 1.00 87.75 241 LEU A C 1
ATOM 1934 O O . LEU A 1 241 ? -0.466 -14.829 -3.420 1.00 87.75 241 LEU A O 1
ATOM 1938 N N . GLU A 1 242 ? -0.433 -16.917 -4.250 1.00 92.00 242 GLU A N 1
ATOM 1939 C CA . GLU A 1 242 ? -1.003 -17.540 -3.054 1.00 92.00 242 GLU A CA 1
ATOM 1940 C C . GLU A 1 242 ? -0.083 -17.347 -1.838 1.00 92.00 242 GLU A C 1
ATOM 1942 O O . GLU A 1 242 ? -0.534 -16.960 -0.762 1.00 92.00 242 GLU A O 1
ATOM 1947 N N . LEU A 1 243 ? 1.231 -17.525 -2.017 1.00 94.19 243 LEU A N 1
ATOM 1948 C CA . LEU A 1 243 ? 2.218 -17.353 -0.946 1.00 94.19 243 LEU A CA 1
ATOM 1949 C C . LEU A 1 243 ? 2.278 -15.904 -0.445 1.00 94.19 243 LEU A C 1
ATOM 1951 O O . LEU A 1 243 ? 2.327 -15.665 0.762 1.00 94.19 243 LEU A O 1
ATOM 1955 N N . ARG A 1 244 ? 2.266 -14.926 -1.356 1.00 94.56 244 ARG A N 1
ATOM 1956 C CA . ARG A 1 244 ? 2.251 -13.505 -0.990 1.00 94.56 244 ARG A CA 1
ATOM 1957 C C . ARG A 1 244 ? 0.936 -13.120 -0.337 1.00 94.56 244 ARG A C 1
ATOM 1959 O O . ARG A 1 244 ? 0.963 -12.398 0.649 1.00 94.56 244 ARG A O 1
ATOM 1966 N N . THR A 1 245 ? -0.185 -13.650 -0.809 1.00 95.25 245 THR A N 1
ATOM 1967 C CA . THR A 1 245 ? -1.497 -13.418 -0.198 1.00 95.25 245 THR A CA 1
ATOM 1968 C C . THR A 1 245 ? -1.547 -13.933 1.235 1.00 95.25 245 THR A C 1
ATOM 1970 O O . THR A 1 245 ? -1.880 -13.172 2.138 1.00 95.25 245 THR A O 1
ATOM 1973 N N . GLN A 1 246 ? -1.092 -15.164 1.480 1.00 95.31 246 GLN A N 1
ATOM 1974 C CA . GLN A 1 246 ? -0.973 -15.705 2.837 1.00 95.31 246 GLN A CA 1
ATOM 1975 C C . GLN A 1 246 ? -0.029 -14.869 3.719 1.00 95.31 246 GLN A C 1
ATOM 1977 O O . GLN A 1 246 ? -0.286 -14.684 4.909 1.00 95.31 246 GLN A O 1
ATOM 1982 N N . TYR A 1 247 ? 1.077 -14.365 3.159 1.00 95.69 247 TYR A N 1
ATOM 1983 C CA . TYR A 1 247 ? 2.010 -13.516 3.902 1.00 95.69 247 TYR A CA 1
ATOM 1984 C C . TYR A 1 247 ? 1.381 -12.170 4.281 1.00 95.69 247 TYR A C 1
ATOM 1986 O O . TYR A 1 247 ? 1.475 -11.765 5.438 1.00 95.69 247 TYR A O 1
ATOM 1994 N N . TYR A 1 248 ? 0.717 -11.506 3.332 1.00 97.06 248 TYR A N 1
ATOM 1995 C CA . TYR A 1 248 ? -0.029 -10.270 3.564 1.00 97.06 248 TYR A CA 1
ATOM 1996 C C . TYR A 1 248 ? -1.108 -10.470 4.626 1.00 97.06 248 TYR A C 1
ATOM 1998 O O . TYR A 1 248 ? -1.215 -9.662 5.543 1.00 97.06 248 TYR A O 1
ATOM 2006 N N . GLU A 1 249 ? -1.856 -11.570 4.550 1.00 95.38 249 GLU A N 1
ATOM 2007 C CA . GLU A 1 249 ? -2.880 -11.909 5.532 1.00 95.38 249 GLU A CA 1
ATOM 2008 C C . GLU A 1 249 ? -2.309 -12.004 6.952 1.00 95.38 249 GLU A C 1
ATOM 2010 O O . GLU A 1 249 ? -2.844 -11.397 7.885 1.00 95.38 249 GLU A O 1
ATOM 2015 N N . LYS A 1 250 ? -1.193 -12.727 7.118 1.00 94.56 250 LYS A N 1
ATOM 2016 C CA . LYS A 1 250 ? -0.508 -12.849 8.411 1.00 94.56 250 LYS A CA 1
ATOM 2017 C C . LYS A 1 250 ? 0.036 -11.516 8.912 1.00 94.56 250 LYS A C 1
ATOM 2019 O O . LYS A 1 250 ? -0.174 -11.179 10.072 1.00 94.56 250 LYS A O 1
ATOM 2024 N N . VAL A 1 251 ? 0.712 -10.758 8.049 1.00 95.38 251 VAL A N 1
ATOM 2025 C CA . VAL A 1 251 ? 1.289 -9.453 8.401 1.00 95.38 251 VAL A CA 1
ATOM 2026 C C . VAL A 1 251 ? 0.206 -8.471 8.834 1.00 95.38 251 VAL A C 1
ATOM 2028 O O . VAL A 1 251 ? 0.355 -7.836 9.871 1.00 95.38 251 VAL A O 1
ATOM 2031 N N . ILE A 1 252 ? -0.895 -8.368 8.090 1.00 95.38 252 ILE A N 1
ATOM 2032 C CA . ILE A 1 252 ? -1.983 -7.440 8.417 1.00 95.38 252 ILE A CA 1
ATOM 2033 C C . ILE A 1 252 ? -2.660 -7.828 9.733 1.00 95.38 252 ILE A C 1
ATOM 2035 O O . ILE A 1 252 ? -2.907 -6.958 10.566 1.00 95.38 252 ILE A O 1
ATOM 2039 N N . LYS A 1 253 ? -2.892 -9.127 9.977 1.00 92.00 253 LYS A N 1
ATOM 2040 C CA . LYS A 1 253 ? -3.367 -9.610 11.286 1.00 92.00 253 LYS A CA 1
ATOM 2041 C C . LYS A 1 253 ? -2.415 -9.221 12.417 1.00 92.00 253 LYS A C 1
ATOM 2043 O O . LYS A 1 253 ? -2.880 -8.739 13.444 1.00 92.00 253 LYS A O 1
ATOM 2048 N N . ALA A 1 254 ? -1.106 -9.394 12.230 1.00 93.75 254 ALA A N 1
ATOM 2049 C CA . ALA A 1 254 ? -0.109 -9.015 13.231 1.00 93.75 254 ALA A CA 1
ATOM 2050 C C . ALA A 1 254 ? -0.090 -7.495 13.482 1.00 93.75 254 ALA A C 1
ATOM 2052 O O . ALA A 1 254 ? -0.027 -7.068 14.631 1.00 93.75 254 ALA A O 1
ATOM 2053 N N . MET A 1 255 ? -0.217 -6.675 12.431 1.00 94.75 255 MET A N 1
ATOM 2054 C CA . MET A 1 255 ? -0.319 -5.217 12.556 1.00 94.75 255 MET A CA 1
ATOM 2055 C C . MET A 1 255 ? -1.558 -4.800 13.347 1.00 94.75 255 MET A C 1
ATOM 2057 O O . MET A 1 255 ? -1.435 -4.038 14.297 1.00 94.75 255 MET A O 1
ATOM 2061 N N . LEU A 1 256 ? -2.739 -5.320 13.004 1.00 91.12 256 LEU A N 1
ATOM 2062 C CA . LEU A 1 256 ? -3.983 -4.964 13.693 1.00 91.12 256 LEU A CA 1
ATOM 2063 C C . LEU A 1 256 ? -4.001 -5.445 15.152 1.00 91.12 256 LEU A C 1
ATOM 2065 O O . LEU A 1 256 ? -4.471 -4.720 16.021 1.00 91.12 256 LEU A O 1
ATOM 2069 N N . ARG A 1 257 ? -3.413 -6.610 15.455 1.00 89.69 257 ARG A N 1
ATOM 2070 C CA . ARG A 1 257 ? -3.192 -7.046 16.847 1.00 89.69 257 ARG A CA 1
ATOM 2071 C C . ARG A 1 257 ? -2.235 -6.128 17.596 1.00 89.69 257 ARG A C 1
ATOM 2073 O O . ARG A 1 257 ? -2.463 -5.853 18.764 1.00 89.69 257 ARG A O 1
ATOM 2080 N N . SER A 1 258 ? -1.181 -5.648 16.937 1.00 91.56 258 SER A N 1
ATOM 2081 C CA . SER A 1 258 ? -0.260 -4.683 17.544 1.00 91.56 258 SER A CA 1
ATOM 2082 C C . SER A 1 258 ? -0.912 -3.327 17.819 1.00 91.56 258 SER A C 1
ATOM 2084 O O . SER A 1 258 ? -0.438 -2.607 18.692 1.00 91.56 258 SER A O 1
ATOM 2086 N N . ILE A 1 259 ? -1.947 -2.970 17.058 1.00 89.06 259 ILE A N 1
ATOM 2087 C CA . ILE A 1 259 ? -2.740 -1.748 17.234 1.00 89.06 259 ILE A CA 1
ATOM 2088 C C . ILE A 1 259 ? -3.802 -1.913 18.342 1.00 89.06 259 ILE A C 1
ATOM 2090 O O . ILE A 1 259 ? -4.334 -0.917 18.820 1.00 89.06 259 ILE A O 1
ATOM 2094 N N . ASP A 1 260 ? -4.068 -3.149 18.777 1.00 84.12 260 ASP A N 1
ATOM 2095 C CA . ASP A 1 260 ? -5.037 -3.485 19.828 1.00 84.12 260 ASP A CA 1
ATOM 2096 C C . ASP A 1 260 ? -6.483 -3.101 19.459 1.00 84.12 260 ASP A C 1
ATOM 2098 O O . ASP A 1 260 ? -7.155 -2.337 20.151 1.00 84.12 260 ASP A O 1
ATOM 2102 N N . VAL A 1 261 ? -6.962 -3.604 18.311 1.00 79.88 261 VAL A N 1
ATOM 2103 C CA . VAL A 1 261 ? -8.341 -3.380 17.838 1.00 79.88 261 VAL A CA 1
ATOM 2104 C C . VAL A 1 261 ? -9.176 -4.657 17.744 1.00 79.88 261 VAL A C 1
ATOM 2106 O O . VAL A 1 261 ? -8.644 -5.706 17.364 1.00 79.88 261 VAL A O 1
ATOM 2109 N N . PRO A 1 262 ? -10.494 -4.568 18.022 1.00 78.50 262 PRO A N 1
ATOM 2110 C CA . PRO A 1 262 ? -11.432 -5.675 17.846 1.00 78.50 262 PRO A CA 1
ATOM 2111 C C . PRO A 1 262 ? -11.479 -6.126 16.381 1.00 78.50 262 PRO A C 1
ATOM 2113 O O . PRO A 1 262 ? -11.598 -5.309 15.466 1.00 78.50 262 PRO A O 1
ATOM 2116 N N . LEU A 1 263 ? -11.368 -7.437 16.144 1.00 85.12 263 LEU A N 1
ATOM 2117 C CA . LEU A 1 263 ? -11.305 -8.029 14.798 1.00 85.12 263 LEU A CA 1
ATOM 2118 C C . LEU A 1 263 ? -12.587 -8.784 14.416 1.00 85.12 263 LEU A C 1
ATOM 2120 O O . LEU A 1 263 ? -12.641 -9.402 13.357 1.00 85.12 263 LEU A O 1
ATOM 2124 N N . GLU A 1 264 ? -13.624 -8.751 15.252 1.00 87.19 264 GLU A N 1
ATOM 2125 C CA . GLU A 1 264 ? -14.859 -9.528 15.082 1.00 87.19 264 GLU A CA 1
ATOM 2126 C C . GLU A 1 264 ? -15.607 -9.139 13.801 1.00 87.19 264 GLU A C 1
ATOM 2128 O O . GLU A 1 264 ? -16.196 -9.987 13.131 1.00 87.19 264 GLU A O 1
ATOM 2133 N N . LYS A 1 265 ? -15.549 -7.853 13.436 1.00 91.62 265 LYS A N 1
ATOM 2134 C CA . LYS A 1 265 ? -16.159 -7.297 12.220 1.00 91.62 265 LYS A CA 1
ATOM 2135 C C . LYS A 1 265 ? -15.187 -7.196 11.035 1.00 91.62 265 LYS A C 1
ATOM 2137 O O . LYS A 1 265 ? -15.541 -6.615 10.008 1.00 91.62 265 LYS A O 1
ATOM 2142 N N . LEU A 1 266 ? -13.989 -7.778 11.146 1.00 93.50 266 LEU A N 1
ATOM 2143 C CA . LEU A 1 266 ? -12.995 -7.826 10.074 1.00 93.50 266 LEU A CA 1
ATOM 2144 C C . LEU A 1 266 ? -13.142 -9.106 9.242 1.00 93.50 266 LEU A C 1
ATOM 2146 O O . LEU A 1 266 ? -13.079 -10.221 9.757 1.00 93.50 266 LEU A O 1
ATOM 2150 N N . LYS A 1 267 ? -13.269 -8.949 7.925 1.00 96.31 267 LYS A N 1
ATOM 2151 C CA . LYS A 1 267 ? -13.370 -10.046 6.955 1.00 96.31 267 LYS A CA 1
ATOM 2152 C C . LYS A 1 267 ? -12.237 -9.968 5.950 1.00 96.31 267 LYS A C 1
ATOM 2154 O O . LYS A 1 267 ? -11.891 -8.893 5.472 1.00 96.31 267 LYS A O 1
ATOM 2159 N N . PHE A 1 268 ? -11.684 -11.119 5.599 1.00 97.38 268 PHE A N 1
ATOM 2160 C CA . PHE A 1 268 ? -10.637 -11.252 4.594 1.00 97.38 268 PHE A CA 1
ATOM 2161 C C . PHE A 1 268 ? -11.176 -12.005 3.389 1.00 97.38 268 PHE A C 1
ATOM 2163 O O . PHE A 1 268 ? -11.805 -13.048 3.551 1.00 97.38 268 PHE A O 1
ATOM 2170 N N . VAL A 1 269 ? -10.931 -11.468 2.196 1.00 97.44 269 VAL A N 1
ATOM 2171 C CA . VAL A 1 269 ? -11.386 -12.044 0.925 1.00 97.44 269 VAL A CA 1
ATOM 2172 C C . VAL A 1 269 ? -10.234 -11.996 -0.070 1.00 97.44 269 VAL A C 1
ATOM 2174 O O . VAL A 1 269 ? -9.523 -10.990 -0.131 1.00 97.44 269 VAL A O 1
ATOM 2177 N N . LYS A 1 270 ? -10.034 -13.055 -0.857 1.00 96.25 270 LYS A N 1
ATOM 2178 C CA . LYS A 1 270 ? -9.084 -13.035 -1.975 1.00 96.25 270 LYS A CA 1
ATOM 2179 C C . LYS A 1 270 ? -9.824 -12.689 -3.260 1.00 96.25 270 LYS A C 1
ATOM 2181 O O . LYS A 1 270 ? -10.955 -13.123 -3.463 1.00 96.25 270 LYS A O 1
ATOM 2186 N N . GLY A 1 271 ? -9.198 -11.918 -4.145 1.00 95.44 271 GLY A N 1
ATOM 2187 C CA . GLY A 1 271 ? -9.805 -11.549 -5.428 1.00 95.44 271 GLY A CA 1
ATOM 2188 C C . GLY A 1 271 ? -10.195 -12.777 -6.248 1.00 95.44 271 GLY A C 1
ATOM 2189 O O . GLY A 1 271 ? -11.331 -12.895 -6.711 1.00 95.44 271 GLY A O 1
ATOM 2190 N N . THR A 1 272 ? -9.293 -13.753 -6.343 1.00 94.69 272 THR A N 1
ATOM 2191 C CA . THR A 1 272 ? -9.541 -15.008 -7.070 1.00 94.69 272 THR A CA 1
ATOM 2192 C C . THR A 1 272 ? -10.706 -15.850 -6.535 1.00 94.69 272 THR A C 1
ATOM 2194 O O . THR A 1 272 ? -11.214 -16.676 -7.294 1.00 94.69 272 THR A O 1
ATOM 2197 N N . ASP A 1 273 ? -11.202 -15.611 -5.311 1.00 95.88 273 ASP A N 1
ATOM 2198 C CA . ASP A 1 273 ? -12.362 -16.328 -4.756 1.00 95.88 273 ASP A CA 1
ATOM 2199 C C . ASP A 1 273 ? -13.653 -16.058 -5.554 1.00 95.88 273 ASP A C 1
ATOM 2201 O O . ASP A 1 273 ? -14.547 -16.905 -5.587 1.00 95.88 273 ASP A O 1
ATOM 2205 N N . TYR A 1 274 ? -13.772 -14.892 -6.207 1.00 97.75 274 TYR A N 1
ATOM 2206 C CA . TYR A 1 274 ? -14.986 -14.510 -6.943 1.00 97.75 274 TYR A CA 1
ATOM 2207 C C . TYR A 1 274 ? -14.740 -13.832 -8.296 1.00 97.75 274 TYR A C 1
ATOM 2209 O O . TYR A 1 274 ? -15.613 -13.906 -9.163 1.00 97.75 274 TYR A O 1
ATOM 2217 N N . GLN A 1 275 ? -13.577 -13.213 -8.527 1.00 98.00 275 GLN A N 1
ATOM 2218 C CA . GLN A 1 275 ? -13.299 -12.443 -9.753 1.00 98.00 275 GLN A CA 1
ATOM 2219 C C . GLN A 1 275 ? -13.223 -13.313 -11.020 1.00 98.00 275 GLN A C 1
ATOM 2221 O O . GLN A 1 275 ? -13.262 -12.803 -12.135 1.00 98.00 275 GLN A O 1
ATOM 2226 N N . LEU A 1 276 ? -13.137 -14.638 -10.862 1.00 96.62 276 LEU A N 1
ATOM 2227 C CA . LEU A 1 276 ? -13.169 -15.613 -11.960 1.00 96.62 276 LEU A CA 1
ATOM 2228 C C . LEU A 1 276 ? -14.534 -16.308 -12.103 1.00 96.62 276 LEU A C 1
ATOM 2230 O O . LEU A 1 276 ? -14.692 -17.208 -12.929 1.00 96.62 276 LEU A O 1
ATOM 2234 N N . SER A 1 277 ? -15.525 -15.917 -11.297 1.00 98.31 277 SER A N 1
ATOM 2235 C CA . SER A 1 277 ? -16.885 -16.448 -11.396 1.00 98.31 277 SER A CA 1
ATOM 2236 C C . SER A 1 277 ? -17.550 -16.032 -12.708 1.00 98.31 277 SER A C 1
ATOM 2238 O O . SER A 1 277 ? -17.184 -15.038 -13.346 1.00 98.31 277 SER A O 1
ATOM 2240 N N . LYS A 1 278 ? -18.557 -16.807 -13.118 1.00 98.44 278 LYS A N 1
ATOM 2241 C CA . LYS A 1 278 ? -19.308 -16.560 -14.351 1.00 98.44 278 LYS A CA 1
ATOM 2242 C C . LYS A 1 278 ? -20.000 -15.199 -14.314 1.00 98.44 278 LYS A C 1
ATOM 2244 O O . LYS A 1 278 ? -19.965 -14.476 -15.304 1.00 98.44 278 LYS A O 1
ATOM 2249 N N . GLU A 1 279 ? -20.628 -14.874 -13.191 1.00 98.12 279 GLU A N 1
ATOM 2250 C CA . GLU A 1 279 ? -21.383 -13.641 -12.985 1.00 98.12 279 GLU A CA 1
ATOM 2251 C C . GLU A 1 279 ? -20.453 -12.428 -13.078 1.00 98.12 279 GLU A C 1
ATOM 2253 O O . GLU A 1 279 ? -20.689 -11.539 -13.896 1.00 98.12 279 GLU A O 1
ATOM 2258 N N . TYR A 1 280 ? -19.338 -12.455 -12.339 1.00 98.44 280 TYR A N 1
ATOM 2259 C CA . TYR A 1 280 ? -18.357 -11.371 -12.351 1.00 98.44 280 TYR A CA 1
ATOM 2260 C C . TYR A 1 280 ? -17.753 -11.174 -13.744 1.00 98.44 280 TYR A C 1
ATOM 2262 O O . TYR A 1 280 ? -17.709 -10.060 -14.260 1.00 98.44 280 TYR A O 1
ATOM 2270 N N . THR A 1 281 ? -17.362 -12.266 -14.405 1.00 98.38 281 THR A N 1
ATOM 2271 C CA . THR A 1 281 ? -16.808 -12.223 -15.767 1.00 98.38 281 THR A CA 1
ATOM 2272 C C . THR A 1 281 ? -17.812 -11.646 -16.771 1.00 98.38 281 THR A C 1
ATOM 2274 O O . THR A 1 281 ? -17.435 -10.891 -17.669 1.00 98.38 281 THR A O 1
ATOM 2277 N N . LEU A 1 282 ? -19.103 -11.961 -16.628 1.00 98.38 282 LEU A N 1
ATOM 2278 C CA . LEU A 1 282 ? -20.141 -11.393 -17.484 1.00 98.38 282 LEU A CA 1
ATOM 2279 C C . LEU A 1 282 ? -20.267 -9.878 -17.286 1.00 98.38 282 LEU A C 1
ATOM 2281 O O . LEU A 1 282 ? -20.385 -9.149 -18.272 1.00 98.38 282 LEU A O 1
ATOM 2285 N N . ASP A 1 283 ? -20.197 -9.391 -16.048 1.00 98.50 283 ASP A N 1
ATOM 2286 C CA . ASP A 1 283 ? -20.200 -7.953 -15.778 1.00 98.50 283 ASP A CA 1
ATOM 2287 C C . ASP A 1 283 ? -18.927 -7.256 -16.262 1.00 98.50 283 ASP A C 1
ATOM 2289 O O . ASP A 1 283 ? -19.023 -6.137 -16.760 1.00 98.50 283 ASP A O 1
ATOM 2293 N N . VAL A 1 284 ? -17.765 -7.919 -16.235 1.00 98.31 284 VAL A N 1
ATOM 2294 C CA . VAL A 1 284 ? -16.544 -7.410 -16.886 1.00 98.31 284 VAL A CA 1
ATOM 2295 C C . VAL A 1 284 ? -16.793 -7.187 -18.379 1.00 98.31 284 VAL A C 1
ATOM 2297 O O . VAL A 1 284 ? -16.465 -6.120 -18.903 1.00 98.31 284 VAL A O 1
ATOM 2300 N N . TYR A 1 285 ? -17.431 -8.138 -19.072 1.00 98.38 285 TYR A N 1
ATOM 2301 C CA . TYR A 1 285 ? -17.780 -7.952 -20.483 1.00 98.38 285 TYR A CA 1
ATOM 2302 C C . TYR A 1 285 ? -18.797 -6.829 -20.693 1.00 98.38 285 TYR A C 1
ATOM 2304 O O . TYR A 1 285 ? -18.605 -5.995 -21.581 1.00 98.38 285 TYR A O 1
ATOM 2312 N N . ARG A 1 286 ? -19.845 -6.746 -19.866 1.00 98.38 286 ARG A N 1
ATOM 2313 C CA . ARG A 1 286 ? -20.823 -5.647 -19.941 1.00 98.38 286 ARG A CA 1
ATOM 2314 C C . ARG A 1 286 ? -20.148 -4.293 -19.732 1.00 98.38 286 ARG A C 1
ATOM 2316 O O . ARG A 1 286 ? -20.378 -3.379 -20.519 1.00 98.38 286 ARG A O 1
ATOM 2323 N N . LEU A 1 287 ? -19.262 -4.182 -18.748 1.00 98.00 287 LEU A N 1
ATOM 2324 C CA . LEU A 1 287 ? -18.505 -2.968 -18.467 1.00 98.00 287 LEU A CA 1
ATOM 2325 C C . LEU A 1 287 ? -17.576 -2.601 -19.636 1.00 98.00 287 LEU A C 1
ATOM 2327 O O . LEU A 1 287 ? -17.554 -1.451 -20.068 1.00 98.00 287 LEU A O 1
ATOM 2331 N N . SER A 1 288 ? -16.885 -3.586 -20.220 1.00 97.38 288 SER A N 1
ATOM 2332 C CA . SER A 1 288 ? -16.022 -3.383 -21.396 1.00 97.38 288 SER A CA 1
ATOM 2333 C C . SER A 1 288 ? -16.774 -2.891 -22.639 1.00 97.38 288 SER A C 1
ATOM 2335 O O . SER A 1 288 ? -16.181 -2.239 -23.491 1.00 97.38 288 SER A O 1
ATOM 2337 N N . SER A 1 289 ? -18.084 -3.150 -22.733 1.00 97.44 289 SER A N 1
ATOM 2338 C CA . SER A 1 289 ? -18.920 -2.681 -23.847 1.00 97.44 289 SER A CA 1
ATOM 2339 C C . SER A 1 289 ? -19.327 -1.204 -23.751 1.00 97.44 289 SER A C 1
ATOM 2341 O O . SER A 1 289 ? -19.764 -0.630 -24.746 1.00 97.44 289 SER A O 1
ATOM 2343 N N . ILE A 1 290 ? -19.183 -0.585 -22.572 1.00 97.44 290 ILE A N 1
ATOM 2344 C CA . ILE A 1 290 ? -19.590 0.807 -22.306 1.00 97.44 290 ILE A CA 1
ATOM 2345 C C . ILE A 1 290 ? -18.417 1.717 -21.921 1.00 97.44 290 ILE A C 1
ATOM 2347 O O . ILE A 1 290 ? -18.493 2.932 -22.105 1.00 97.44 290 ILE A O 1
ATOM 2351 N N . VAL A 1 291 ? -17.334 1.154 -21.384 1.00 98.12 291 VAL A N 1
ATOM 2352 C CA . VAL A 1 291 ? -16.131 1.899 -21.004 1.00 98.12 291 VAL A CA 1
ATOM 2353 C C . VAL A 1 291 ? -15.261 2.135 -22.232 1.00 98.12 291 VAL A C 1
ATOM 2355 O O . VAL A 1 291 ? -14.870 1.200 -22.925 1.00 98.12 291 VAL A O 1
ATOM 2358 N N . THR A 1 292 ? -14.901 3.393 -22.479 1.00 97.56 292 THR A N 1
ATOM 2359 C CA . THR A 1 292 ? -13.941 3.725 -23.540 1.00 97.56 292 THR A CA 1
ATOM 2360 C C . THR A 1 292 ? -12.507 3.425 -23.101 1.00 97.56 292 THR A C 1
ATOM 2362 O O . THR A 1 292 ? -12.157 3.586 -21.929 1.00 97.56 292 THR A O 1
ATOM 2365 N N . GLU A 1 293 ? -11.636 3.074 -24.051 1.00 95.81 293 GLU A N 1
ATOM 2366 C CA . GLU A 1 293 ? -10.199 2.886 -23.786 1.00 95.81 293 GLU A CA 1
ATOM 2367 C C . GLU A 1 293 ? -9.559 4.125 -23.145 1.00 95.81 293 GLU A C 1
ATOM 2369 O O . GLU A 1 293 ? -8.727 4.016 -22.243 1.00 95.81 293 GLU A O 1
ATOM 2374 N N . HIS A 1 294 ? -9.980 5.315 -23.590 1.00 95.69 294 HIS A N 1
ATOM 2375 C CA . HIS A 1 294 ? -9.531 6.589 -23.040 1.00 95.69 294 HIS A CA 1
ATOM 2376 C C . HIS A 1 294 ? -9.852 6.704 -21.545 1.00 95.69 294 HIS A C 1
ATOM 2378 O O . HIS A 1 294 ? -8.968 7.033 -20.751 1.00 95.69 294 HIS A O 1
ATOM 2384 N N . ASP A 1 295 ? -11.094 6.416 -21.152 1.00 96.94 295 ASP A N 1
ATOM 2385 C CA . ASP A 1 295 ? -11.520 6.532 -19.759 1.00 96.94 295 ASP A CA 1
ATOM 2386 C C . ASP A 1 295 ? -10.852 5.482 -18.871 1.00 96.94 295 ASP A C 1
ATOM 2388 O O . ASP A 1 295 ? -10.395 5.828 -17.783 1.00 96.94 295 ASP A O 1
ATOM 2392 N N . ALA A 1 296 ? -10.713 4.241 -19.348 1.00 96.00 296 ALA A N 1
ATOM 2393 C CA . ALA A 1 296 ? -9.976 3.196 -18.638 1.00 96.00 296 ALA A CA 1
ATOM 2394 C C . ALA A 1 296 ? -8.508 3.595 -18.402 1.00 96.00 296 ALA A C 1
ATOM 2396 O O . ALA A 1 296 ? -8.008 3.545 -17.276 1.00 96.00 296 ALA A O 1
ATOM 2397 N N . LYS A 1 297 ? -7.821 4.082 -19.444 1.00 93.75 297 LYS A N 1
ATOM 2398 C CA . LYS A 1 297 ? -6.431 4.548 -19.339 1.00 93.75 297 LYS A CA 1
ATOM 2399 C C . LYS A 1 297 ? -6.297 5.737 -18.387 1.00 93.75 297 LYS A C 1
ATOM 2401 O O . LYS A 1 297 ? -5.363 5.785 -17.588 1.00 93.75 297 LYS A O 1
ATOM 2406 N N . LYS A 1 298 ? -7.226 6.695 -18.461 1.00 95.31 298 LYS A N 1
ATOM 2407 C CA . LYS A 1 298 ? -7.255 7.868 -17.580 1.00 95.31 298 LYS A CA 1
ATOM 2408 C C . LYS A 1 298 ? -7.480 7.464 -16.123 1.00 95.31 298 LYS A C 1
ATOM 2410 O O . LYS A 1 298 ? -6.804 8.008 -15.253 1.00 95.31 298 LYS A O 1
ATOM 2415 N N . ALA A 1 299 ? -8.393 6.528 -15.864 1.00 95.56 299 ALA A N 1
ATOM 2416 C CA . ALA A 1 299 ? -8.711 6.052 -14.522 1.00 95.56 299 ALA A CA 1
ATOM 2417 C C . ALA A 1 299 ? -7.506 5.374 -13.850 1.00 95.56 299 ALA A C 1
ATOM 2419 O O . ALA A 1 299 ? -7.198 5.670 -12.700 1.00 95.56 299 ALA A O 1
ATOM 2420 N N . GLY A 1 300 ? -6.774 4.531 -14.587 1.00 91.56 300 GLY A N 1
ATOM 2421 C CA . GLY A 1 300 ? -5.613 3.799 -14.070 1.00 91.56 300 GLY A CA 1
ATOM 2422 C C . GLY A 1 300 ? -4.290 4.577 -14.023 1.00 91.56 300 GLY A C 1
ATOM 2423 O O . GLY A 1 300 ? -3.288 4.010 -13.598 1.00 91.56 300 GLY A O 1
ATOM 2424 N N . ALA A 1 301 ? -4.243 5.841 -14.456 1.00 88.25 301 ALA A N 1
ATOM 2425 C CA . ALA A 1 301 ? -2.987 6.558 -14.722 1.00 88.25 301 ALA A CA 1
ATOM 2426 C C . ALA A 1 301 ? -2.041 6.708 -13.509 1.00 88.25 301 ALA A C 1
ATOM 2428 O O . ALA A 1 301 ? -0.825 6.723 -13.688 1.00 88.25 301 ALA A O 1
ATOM 2429 N N . GLU A 1 302 ? -2.584 6.819 -12.294 1.00 86.12 302 GLU A N 1
ATOM 2430 C CA . GLU A 1 302 ? -1.807 7.013 -11.053 1.00 86.12 302 GLU A CA 1
ATOM 2431 C C . GLU A 1 302 ? -1.583 5.717 -10.259 1.00 86.12 302 GLU A C 1
ATOM 2433 O O . GLU A 1 302 ? -0.753 5.680 -9.352 1.00 86.12 302 GLU A O 1
ATOM 2438 N N . VAL A 1 303 ? -2.285 4.641 -10.627 1.00 86.50 303 VAL A N 1
ATOM 2439 C CA . VAL A 1 303 ? -2.299 3.369 -9.889 1.00 86.50 303 VAL A CA 1
ATOM 2440 C C . VAL A 1 303 ? -1.562 2.277 -10.662 1.00 86.50 303 VAL A C 1
ATOM 2442 O O . VAL A 1 303 ? -0.691 1.597 -10.117 1.00 86.50 303 VAL A O 1
ATOM 2445 N N . VAL A 1 304 ? -1.874 2.127 -11.951 1.00 83.88 304 VAL A N 1
ATOM 2446 C CA . VAL A 1 304 ? -1.263 1.123 -12.825 1.00 83.88 304 VAL A CA 1
ATOM 2447 C C . VAL A 1 304 ? 0.112 1.601 -13.274 1.00 83.88 304 VAL A C 1
ATOM 2449 O O . VAL A 1 304 ? 0.306 2.769 -13.629 1.00 83.88 304 VAL A O 1
ATOM 2452 N N . LYS A 1 305 ? 1.086 0.685 -13.306 1.00 79.88 305 LYS A N 1
ATOM 2453 C CA . LYS A 1 305 ? 2.441 1.008 -13.754 1.00 79.88 305 LYS A CA 1
ATOM 2454 C C . LYS A 1 305 ? 2.445 1.528 -15.197 1.00 79.88 305 LYS A C 1
ATOM 2456 O O . LYS A 1 305 ? 2.092 0.812 -16.132 1.00 79.88 305 LYS A O 1
ATOM 2461 N N . GLN A 1 306 ? 2.947 2.747 -15.379 1.00 76.12 306 GLN A N 1
ATOM 2462 C CA . GLN A 1 306 ? 3.132 3.334 -16.702 1.00 76.12 306 GLN A CA 1
ATOM 2463 C C . GLN A 1 306 ? 4.357 2.713 -17.389 1.00 76.12 306 GLN A C 1
ATOM 2465 O O . GLN A 1 306 ? 5.464 2.709 -16.847 1.00 76.12 306 GLN A O 1
ATOM 2470 N N . VAL A 1 307 ? 4.151 2.157 -18.581 1.00 77.81 307 VAL A N 1
ATOM 2471 C CA . VAL A 1 307 ? 5.192 1.531 -19.409 1.00 77.81 307 VAL A CA 1
ATOM 2472 C C . VAL A 1 307 ? 5.080 2.034 -20.845 1.00 77.81 307 VAL A C 1
ATOM 2474 O O . VAL A 1 307 ? 4.003 2.427 -21.284 1.00 77.81 307 VAL A O 1
ATOM 2477 N N . VAL A 1 308 ? 6.190 1.997 -21.588 1.00 74.31 308 VAL A N 1
ATOM 2478 C CA . VAL A 1 308 ? 6.258 2.495 -22.979 1.00 74.31 308 VAL A CA 1
ATOM 2479 C C . VAL A 1 308 ? 5.253 1.785 -23.892 1.00 74.31 308 VAL A C 1
ATOM 2481 O O . VAL A 1 308 ? 4.669 2.415 -24.765 1.00 74.31 308 VAL A O 1
ATOM 2484 N N . ASN A 1 309 ? 5.015 0.493 -23.648 1.00 76.94 309 ASN A N 1
ATOM 2485 C CA . ASN A 1 309 ? 4.032 -0.318 -24.364 1.00 76.94 309 ASN A CA 1
ATOM 2486 C C . ASN A 1 309 ? 2.990 -0.848 -23.361 1.00 76.94 309 ASN A C 1
ATOM 2488 O O . ASN A 1 309 ? 3.202 -1.928 -22.801 1.00 76.94 309 ASN A O 1
ATOM 2492 N N . PRO A 1 310 ? 1.922 -0.083 -23.056 1.00 78.19 310 PRO A N 1
ATOM 2493 C CA . PRO A 1 310 ? 0.903 -0.483 -22.087 1.00 78.19 310 PRO A CA 1
ATOM 2494 C C . PRO A 1 310 ? 0.235 -1.804 -22.471 1.00 78.19 310 PRO A C 1
ATOM 2496 O O . PRO A 1 310 ? -0.154 -2.004 -23.620 1.00 78.19 310 PRO A O 1
ATOM 2499 N N . LEU A 1 311 ? 0.088 -2.700 -21.497 1.00 85.00 311 LEU A N 1
ATOM 2500 C CA . LEU A 1 311 ? -0.617 -3.967 -21.676 1.00 85.00 311 LEU A CA 1
ATOM 2501 C C . LEU A 1 311 ? -2.130 -3.765 -21.538 1.00 85.00 311 LEU A C 1
ATOM 2503 O O . LEU A 1 311 ? -2.581 -2.908 -20.776 1.00 85.00 311 LEU A O 1
ATOM 2507 N N . LEU A 1 312 ? -2.914 -4.625 -22.195 1.00 91.56 312 LEU A N 1
ATOM 2508 C CA . LEU A 1 312 ? -4.378 -4.644 -22.069 1.00 91.56 312 LEU A CA 1
ATOM 2509 C C . LEU A 1 312 ? -4.838 -4.814 -20.611 1.00 91.56 312 LEU A C 1
ATOM 2511 O O . LEU A 1 312 ? -5.849 -4.243 -20.213 1.00 91.56 312 LEU A O 1
ATOM 2515 N N . SER A 1 313 ? -4.072 -5.544 -19.794 1.00 90.12 313 SER A N 1
ATOM 2516 C CA . SER A 1 313 ? -4.368 -5.743 -18.371 1.00 90.12 313 SER A CA 1
ATOM 2517 C C . SER A 1 313 ? -4.509 -4.427 -17.601 1.00 90.12 313 SER A C 1
ATOM 2519 O O . SER A 1 313 ? -5.358 -4.324 -16.720 1.00 90.12 313 SER A O 1
ATOM 2521 N N . GLY A 1 314 ? -3.743 -3.397 -17.975 1.00 87.75 314 GLY A N 1
ATOM 2522 C CA . GLY A 1 314 ? -3.836 -2.075 -17.360 1.00 87.75 314 GLY A CA 1
ATOM 2523 C C . GLY A 1 314 ? -5.152 -1.350 -17.651 1.00 87.75 314 GLY A C 1
ATOM 2524 O O . GLY A 1 314 ? -5.580 -0.536 -16.840 1.00 87.75 314 GLY A O 1
ATOM 2525 N N . LEU A 1 315 ? -5.815 -1.664 -18.770 1.00 92.94 315 LEU A N 1
ATOM 2526 C CA . LEU A 1 315 ? -7.126 -1.105 -19.120 1.00 92.94 315 LEU A CA 1
ATOM 2527 C C . LEU A 1 315 ? -8.274 -1.829 -18.407 1.00 92.94 315 LEU A C 1
ATOM 2529 O O . LEU A 1 315 ? -9.306 -1.222 -18.142 1.00 92.94 315 LEU A O 1
ATOM 2533 N N . LEU A 1 316 ? -8.099 -3.110 -18.074 1.00 95.06 316 LEU A N 1
ATOM 2534 C CA . LEU A 1 316 ? -9.102 -3.881 -17.333 1.00 95.06 316 LEU A CA 1
ATOM 2535 C C . LEU A 1 316 ? -9.121 -3.524 -15.839 1.00 95.06 316 LEU A C 1
ATOM 2537 O O . LEU A 1 316 ? -10.168 -3.616 -15.203 1.00 95.06 316 LEU A O 1
ATOM 2541 N N . TYR A 1 317 ? -7.980 -3.092 -15.294 1.00 94.69 317 TYR A N 1
ATOM 2542 C CA . TYR A 1 317 ? -7.782 -2.853 -13.862 1.00 94.69 317 TYR A CA 1
ATOM 2543 C C . TYR A 1 317 ? -8.858 -1.958 -13.215 1.00 94.69 317 TYR A C 1
ATOM 2545 O O . TYR A 1 317 ? -9.456 -2.396 -12.234 1.00 94.69 317 TYR A O 1
ATOM 2553 N N . PRO A 1 318 ? -9.179 -0.749 -13.728 1.00 96.56 318 PRO A N 1
ATOM 2554 C CA . PRO A 1 318 ? -10.160 0.117 -13.064 1.00 96.56 318 PRO A CA 1
ATOM 2555 C C . PRO A 1 318 ? -11.570 -0.480 -13.062 1.00 96.56 318 PRO A C 1
ATOM 2557 O O . PRO A 1 318 ? -12.336 -0.253 -12.132 1.00 96.56 318 PRO A O 1
ATOM 2560 N N . GLY A 1 319 ? -11.908 -1.255 -14.098 1.00 97.50 319 GLY A N 1
ATOM 2561 C CA . GLY A 1 319 ? -13.201 -1.922 -14.198 1.00 97.50 319 GLY A CA 1
ATOM 2562 C C . GLY A 1 319 ? -13.360 -3.061 -13.198 1.00 97.50 319 GLY A C 1
ATOM 2563 O O . GLY A 1 319 ? -14.415 -3.187 -12.586 1.00 97.50 319 GLY A O 1
ATOM 2564 N N . LEU A 1 320 ? -12.300 -3.847 -12.998 1.00 97.94 320 LEU A N 1
ATOM 2565 C CA . LEU A 1 320 ? -12.263 -4.905 -11.987 1.00 97.94 320 LEU A CA 1
ATOM 2566 C C . LEU A 1 320 ? -12.439 -4.313 -10.583 1.00 97.94 320 LEU A C 1
ATOM 2568 O O . LEU A 1 320 ? -13.345 -4.712 -9.856 1.00 97.94 320 LEU A O 1
ATOM 2572 N N . GLN A 1 321 ? -11.657 -3.282 -10.253 1.00 98.06 321 GLN A N 1
ATOM 2573 C CA . GLN A 1 321 ? -11.756 -2.615 -8.957 1.00 98.06 321 GLN A CA 1
ATOM 2574 C C . GLN A 1 321 ? -13.147 -2.006 -8.713 1.00 98.06 321 GLN A C 1
ATOM 2576 O O . GLN A 1 321 ? -13.649 -2.112 -7.599 1.00 98.06 321 GLN A O 1
ATOM 2581 N N . ALA A 1 322 ? -13.788 -1.421 -9.732 1.00 98.19 322 ALA A N 1
ATOM 2582 C CA . ALA A 1 322 ? -15.156 -0.913 -9.614 1.00 98.19 322 ALA A CA 1
ATOM 2583 C C . ALA A 1 322 ? -16.170 -2.042 -9.349 1.00 98.19 322 ALA A C 1
ATOM 2585 O O . ALA A 1 322 ? -17.043 -1.914 -8.499 1.00 98.19 322 ALA A O 1
ATOM 2586 N N . LEU A 1 323 ? -16.062 -3.178 -10.045 1.00 98.50 323 LEU A N 1
ATOM 2587 C CA . LEU A 1 323 ? -16.967 -4.313 -9.825 1.00 98.50 323 LEU A CA 1
ATOM 2588 C C . LEU A 1 323 ? -16.788 -4.952 -8.442 1.00 98.50 323 LEU A C 1
ATOM 2590 O O . LEU A 1 323 ? -17.754 -5.486 -7.896 1.00 98.50 323 LEU A O 1
ATOM 2594 N N . ASP A 1 324 ? -15.596 -4.874 -7.850 1.00 98.50 324 ASP A N 1
ATOM 2595 C CA . ASP A 1 324 ? -15.345 -5.401 -6.506 1.00 98.50 324 ASP A CA 1
ATOM 2596 C C . ASP A 1 324 ? -16.275 -4.768 -5.457 1.00 98.50 324 ASP A C 1
ATOM 2598 O O . ASP A 1 324 ? -16.749 -5.472 -4.569 1.00 98.50 324 ASP A O 1
ATOM 2602 N N . GLU A 1 325 ? -16.628 -3.485 -5.595 1.00 98.44 325 GLU A N 1
ATOM 2603 C CA . GLU A 1 325 ? -17.605 -2.808 -4.728 1.00 98.44 325 GLU A CA 1
ATOM 2604 C C . GLU A 1 325 ? -18.947 -3.557 -4.665 1.00 98.44 325 GLU A C 1
ATOM 2606 O O . GLU A 1 325 ? -19.465 -3.879 -3.589 1.00 98.44 325 GLU A O 1
ATOM 2611 N N . GLN A 1 326 ? -19.489 -3.894 -5.837 1.00 97.81 326 GLN A N 1
ATOM 2612 C CA . GLN A 1 326 ? -20.770 -4.580 -5.963 1.00 97.81 326 GLN A CA 1
ATOM 2613 C C . GLN A 1 326 ? -20.691 -6.021 -5.445 1.00 97.81 326 GLN A C 1
ATOM 2615 O O . GLN A 1 326 ? -21.593 -6.492 -4.747 1.00 97.81 326 GLN A O 1
ATOM 2620 N N . TYR A 1 327 ? -19.623 -6.742 -5.788 1.00 98.31 327 TYR A N 1
ATOM 2621 C CA . TYR A 1 327 ? -19.500 -8.167 -5.468 1.00 98.31 327 TYR A CA 1
ATOM 2622 C C . TYR A 1 327 ? -19.126 -8.420 -4.005 1.00 98.31 327 TYR A C 1
ATOM 2624 O O . TYR A 1 327 ? -19.540 -9.435 -3.438 1.00 98.31 327 TYR A O 1
ATOM 2632 N N . LEU A 1 328 ? -18.441 -7.473 -3.362 1.00 98.00 328 LEU A N 1
ATOM 2633 C CA . LEU A 1 328 ? -18.216 -7.474 -1.916 1.00 98.00 328 LEU A CA 1
ATOM 2634 C C . LEU A 1 328 ? -19.428 -6.963 -1.122 1.00 98.00 328 LEU A C 1
ATOM 2636 O O . LEU A 1 328 ? -19.474 -7.160 0.092 1.00 98.00 328 LEU A O 1
ATOM 2640 N N . LYS A 1 329 ? -20.433 -6.381 -1.795 1.00 97.81 329 LYS A N 1
ATOM 2641 C CA . LYS A 1 329 ? -21.689 -5.886 -1.200 1.00 97.81 329 LYS A CA 1
ATOM 2642 C C . LYS A 1 329 ? -21.442 -4.854 -0.100 1.00 97.81 329 LYS A C 1
ATOM 2644 O O . LYS A 1 329 ? -21.978 -4.962 1.008 1.00 97.81 329 LYS A O 1
ATOM 2649 N N . VAL A 1 330 ? -20.596 -3.882 -0.414 1.00 98.19 330 VAL A N 1
ATOM 2650 C CA . VAL A 1 330 ? -20.215 -2.800 0.496 1.00 98.19 330 VAL A CA 1
ATOM 2651 C C . VAL A 1 330 ? -20.991 -1.519 0.211 1.00 98.19 330 VAL A C 1
ATOM 2653 O O . VAL A 1 330 ? -21.545 -1.331 -0.867 1.00 98.19 330 VAL A O 1
ATOM 2656 N N . ASP A 1 331 ? -21.006 -0.624 1.193 1.00 98.50 331 ASP A N 1
ATOM 2657 C CA . ASP A 1 331 ? -21.499 0.744 1.050 1.00 98.50 331 ASP A CA 1
ATOM 2658 C C . ASP A 1 331 ? -20.391 1.714 0.640 1.00 98.50 331 ASP A C 1
ATOM 2660 O O . ASP A 1 331 ? -20.678 2.755 0.044 1.00 98.50 331 ASP A O 1
ATOM 2664 N N . ALA A 1 332 ? -19.145 1.406 1.018 1.00 98.69 332 ALA A N 1
ATOM 2665 C CA . ALA A 1 332 ? -18.002 2.283 0.830 1.00 98.69 332 ALA A CA 1
ATOM 2666 C C . ALA A 1 332 ? -16.716 1.549 0.418 1.00 98.69 332 ALA A C 1
ATOM 2668 O O . ALA A 1 332 ? -16.455 0.417 0.832 1.00 98.69 332 ALA A O 1
ATOM 2669 N N . GLN A 1 333 ? -15.862 2.243 -0.327 1.00 98.75 333 GLN A N 1
ATOM 2670 C CA . GLN A 1 333 ? -14.483 1.853 -0.588 1.00 98.75 333 GLN A CA 1
ATOM 2671 C C . GLN A 1 333 ? -13.523 2.839 0.080 1.00 98.75 333 GLN A C 1
ATOM 2673 O O . GLN A 1 333 ? -13.662 4.054 -0.056 1.00 98.75 333 GLN A O 1
ATOM 2678 N N . PHE A 1 334 ? -12.521 2.310 0.777 1.00 98.69 334 PHE A N 1
ATOM 2679 C CA . PHE A 1 334 ? -11.417 3.077 1.342 1.00 98.69 334 PHE A CA 1
ATOM 2680 C C . PHE A 1 334 ? -10.130 2.857 0.538 1.00 98.69 334 PHE A C 1
ATOM 2682 O O . PHE A 1 334 ? -9.791 1.726 0.181 1.00 98.69 334 PHE A O 1
ATOM 2689 N N . GLY A 1 335 ? -9.376 3.930 0.300 1.00 97.56 335 GLY A N 1
ATOM 2690 C CA . GLY A 1 335 ? -8.054 3.879 -0.321 1.00 97.56 335 GLY A CA 1
ATOM 2691 C C . GLY A 1 335 ? -7.307 5.208 -0.230 1.00 97.56 335 GLY A C 1
ATOM 2692 O O . GLY A 1 335 ? -7.751 6.136 0.435 1.00 97.56 335 GLY A O 1
ATOM 2693 N N . GLY A 1 336 ? -6.161 5.297 -0.903 1.00 95.25 336 GLY A N 1
ATOM 2694 C CA . GLY A 1 336 ? -5.396 6.541 -1.008 1.00 95.25 336 GLY A CA 1
ATOM 2695 C C . GLY A 1 336 ? -6.027 7.529 -1.981 1.00 95.25 336 GLY A C 1
ATOM 2696 O O . GLY A 1 336 ? -6.772 7.142 -2.881 1.00 95.25 336 GLY A O 1
ATOM 2697 N N . ILE A 1 337 ? -5.692 8.812 -1.841 1.00 94.56 337 ILE A N 1
ATOM 2698 C CA . ILE A 1 337 ? -6.094 9.855 -2.798 1.00 94.56 337 ILE A CA 1
ATOM 2699 C C . ILE A 1 337 ? -5.572 9.580 -4.225 1.00 94.56 337 ILE A C 1
ATOM 2701 O O . ILE A 1 337 ? -6.184 10.018 -5.196 1.00 94.56 337 ILE A O 1
ATOM 2705 N N . ASP A 1 338 ? -4.513 8.774 -4.376 1.00 92.44 338 ASP A N 1
ATOM 2706 C CA . ASP A 1 338 ? -4.027 8.278 -5.673 1.00 92.44 338 ASP A CA 1
ATOM 2707 C C . ASP A 1 338 ? -5.033 7.350 -6.390 1.00 92.44 338 ASP A C 1
ATOM 2709 O O . ASP A 1 338 ? -4.949 7.151 -7.602 1.00 92.44 338 ASP A O 1
ATOM 2713 N N . GLN A 1 339 ? -6.044 6.836 -5.680 1.00 95.44 339 GLN A N 1
ATOM 2714 C CA . GLN A 1 339 ? -7.129 6.026 -6.247 1.00 95.44 339 GLN A CA 1
ATOM 2715 C C . GLN A 1 339 ? -8.342 6.848 -6.703 1.00 95.44 339 GLN A C 1
ATOM 2717 O O . GLN A 1 339 ? -9.254 6.302 -7.327 1.00 95.44 339 GLN A O 1
ATOM 2722 N N . ARG A 1 340 ? -8.357 8.169 -6.476 1.00 97.50 340 ARG A N 1
ATOM 2723 C CA . ARG A 1 340 ? -9.508 9.048 -6.761 1.00 97.50 340 ARG A CA 1
ATOM 2724 C C . ARG A 1 340 ? -10.050 8.918 -8.188 1.00 97.50 340 ARG A C 1
ATOM 2726 O O . ARG A 1 340 ? -11.258 8.996 -8.424 1.00 97.50 340 ARG A O 1
ATOM 2733 N N . LYS A 1 341 ? -9.170 8.719 -9.173 1.00 97.88 341 LYS A N 1
ATOM 2734 C CA . LYS A 1 341 ? -9.564 8.538 -10.581 1.00 97.88 341 LYS A CA 1
ATOM 2735 C C . LYS A 1 341 ? -10.294 7.215 -10.833 1.00 97.88 341 LYS A C 1
ATOM 2737 O O . LYS A 1 341 ? -11.172 7.182 -11.688 1.00 97.88 341 LYS A O 1
ATOM 2742 N N . ILE A 1 342 ? -9.970 6.159 -10.088 1.00 97.88 342 ILE A N 1
ATOM 2743 C CA . ILE A 1 342 ? -10.685 4.877 -10.143 1.00 97.88 342 ILE A CA 1
ATOM 2744 C C . ILE A 1 342 ? -12.025 4.988 -9.408 1.00 97.88 342 ILE A C 1
ATOM 2746 O O . ILE A 1 342 ? -13.044 4.557 -9.934 1.00 97.88 342 ILE A O 1
ATOM 2750 N N . PHE A 1 343 ? -12.058 5.663 -8.260 1.00 98.44 343 PHE A N 1
ATOM 2751 C CA . PHE A 1 343 ? -13.290 5.899 -7.496 1.00 98.44 343 PHE A CA 1
ATOM 2752 C C . PHE A 1 343 ? -14.332 6.680 -8.308 1.00 98.44 343 PHE A C 1
ATOM 2754 O O . PHE A 1 343 ? -15.465 6.249 -8.500 1.00 98.44 343 PHE A O 1
ATOM 2761 N N . THR A 1 344 ? -13.920 7.794 -8.915 1.00 97.88 344 THR A N 1
ATOM 2762 C CA . THR A 1 344 ? -14.804 8.580 -9.797 1.00 97.88 344 THR A CA 1
ATOM 2763 C C . THR A 1 344 ? -15.184 7.843 -11.086 1.00 97.88 344 THR A C 1
ATOM 2765 O O . THR A 1 344 ? -16.261 8.078 -11.639 1.00 97.88 344 THR A O 1
ATOM 2768 N N . PHE A 1 345 ? -14.335 6.930 -11.568 1.00 98.38 345 PHE A N 1
ATOM 2769 C CA . PHE A 1 345 ? -14.684 6.011 -12.651 1.00 98.38 345 PHE A CA 1
ATOM 2770 C C . PHE A 1 345 ? -15.799 5.047 -12.216 1.00 98.38 345 PHE A C 1
ATOM 2772 O O . PHE A 1 345 ? -16.781 4.894 -12.943 1.00 98.38 345 PHE A O 1
ATOM 2779 N N . SER A 1 346 ? -15.701 4.470 -11.019 1.00 98.06 346 SER A N 1
ATOM 2780 C CA . SER A 1 346 ? -16.723 3.587 -10.454 1.00 98.06 346 SER A CA 1
ATOM 2781 C C . SER A 1 346 ? -18.079 4.293 -10.312 1.00 98.06 346 SER A C 1
ATOM 2783 O O . SER A 1 346 ? -19.086 3.824 -10.851 1.00 98.06 346 SER A O 1
ATOM 2785 N N . GLU A 1 347 ? -18.097 5.510 -9.747 1.00 97.31 347 GLU A N 1
ATOM 2786 C CA . GLU A 1 347 ? -19.320 6.320 -9.609 1.00 97.31 347 GLU A CA 1
ATOM 2787 C C . GLU A 1 347 ? -20.012 6.632 -10.943 1.00 97.31 347 GLU A C 1
ATOM 2789 O O . GLU A 1 347 ? -21.231 6.840 -10.984 1.00 97.31 347 GLU A O 1
ATOM 2794 N N . LYS A 1 348 ? -19.238 6.708 -12.031 1.00 97.75 348 LYS A N 1
ATOM 2795 C CA . LYS A 1 348 ? -19.752 6.945 -13.382 1.00 97.75 348 LYS A CA 1
ATOM 2796 C C . LYS A 1 348 ? -20.333 5.672 -13.995 1.00 97.75 348 LYS A C 1
ATOM 2798 O O . LYS A 1 348 ? -21.390 5.744 -14.619 1.00 97.75 348 LYS A O 1
ATOM 2803 N N . TYR A 1 349 ? -19.639 4.541 -13.870 1.00 98.25 349 TYR A N 1
ATOM 2804 C CA . TYR A 1 349 ? -19.920 3.354 -14.678 1.00 98.25 349 TYR A CA 1
ATOM 2805 C C . TYR A 1 349 ? -20.768 2.282 -13.981 1.00 98.25 349 TYR A C 1
ATOM 2807 O O . TYR A 1 349 ? -21.558 1.633 -14.667 1.00 98.25 349 TYR A O 1
ATOM 2815 N N . LEU A 1 350 ? -20.695 2.120 -12.654 1.00 97.88 350 LEU A N 1
ATOM 2816 C CA . LEU A 1 350 ? -21.544 1.152 -11.942 1.00 97.88 350 LEU A CA 1
ATOM 2817 C C . LEU A 1 350 ? -23.056 1.391 -12.145 1.00 97.88 350 LEU A C 1
ATOM 2819 O O . LEU A 1 350 ? -23.768 0.423 -12.436 1.00 97.88 350 LEU A O 1
ATOM 2823 N N . PRO A 1 351 ? -23.567 2.642 -12.134 1.00 97.94 351 PRO A N 1
ATOM 2824 C CA . PRO A 1 351 ? -24.981 2.902 -12.415 1.00 97.94 351 PRO A CA 1
ATOM 2825 C C . PRO A 1 351 ? -25.439 2.461 -13.807 1.00 97.94 351 PRO A C 1
ATOM 2827 O O . PRO A 1 351 ? -26.594 2.082 -13.981 1.00 97.94 351 PRO A O 1
ATOM 2830 N N . LEU A 1 352 ? -24.544 2.463 -14.800 1.00 97.50 352 LEU A N 1
ATOM 2831 C CA . LEU A 1 352 ? -24.863 2.023 -16.163 1.00 97.50 352 LEU A CA 1
ATOM 2832 C C . LEU A 1 352 ? -25.056 0.501 -16.257 1.00 97.50 352 LEU A C 1
ATOM 2834 O O . LEU A 1 352 ? -25.693 0.019 -17.192 1.00 97.50 352 LEU A O 1
ATOM 2838 N N . LEU A 1 353 ? -24.546 -0.254 -15.280 1.00 95.94 353 LEU A N 1
ATOM 2839 C CA . LEU A 1 353 ? -24.808 -1.686 -15.124 1.00 95.94 353 LEU A CA 1
ATOM 2840 C C . LEU A 1 353 ? -26.047 -1.981 -14.264 1.00 95.94 353 LEU A C 1
ATOM 2842 O O . LEU A 1 353 ? -26.480 -3.136 -14.213 1.00 95.94 353 LEU A O 1
ATOM 2846 N N . GLY A 1 354 ? -26.639 -0.951 -13.648 1.00 97.00 354 GLY A N 1
ATOM 2847 C CA . GLY A 1 354 ? -27.759 -1.058 -12.711 1.00 97.00 354 GLY A CA 1
ATOM 2848 C C . GLY A 1 354 ? -27.339 -1.206 -11.246 1.00 97.00 354 GLY A C 1
ATOM 2849 O O . GLY A 1 354 ? -28.173 -1.579 -10.424 1.00 97.00 354 GLY A O 1
ATOM 2850 N N . TYR A 1 355 ? -26.073 -0.938 -10.915 1.00 97.88 355 TYR A N 1
ATOM 2851 C CA . TYR A 1 355 ? -25.550 -1.018 -9.551 1.00 97.88 355 TYR A CA 1
ATOM 2852 C C . TYR A 1 355 ? -25.542 0.347 -8.857 1.00 97.88 355 TYR A C 1
ATOM 2854 O O . TYR A 1 355 ? -25.483 1.398 -9.500 1.00 97.88 355 TYR A O 1
ATOM 2862 N N . GLU A 1 356 ? -25.636 0.341 -7.528 1.00 94.69 356 GLU A N 1
ATOM 2863 C CA . GLU A 1 356 ? -25.586 1.573 -6.745 1.00 94.69 356 GLU A CA 1
ATOM 2864 C C . GLU A 1 356 ? -24.174 2.160 -6.695 1.00 94.69 356 GLU A C 1
ATOM 2866 O O . GLU A 1 356 ? -23.180 1.446 -6.784 1.00 94.69 356 GLU A O 1
ATOM 2871 N N . LYS A 1 357 ? -24.086 3.479 -6.495 1.00 95.38 357 LYS A N 1
ATOM 2872 C CA . LYS A 1 357 ? -22.810 4.146 -6.215 1.00 95.38 357 LYS A CA 1
ATOM 2873 C C . LYS A 1 357 ? -22.364 3.866 -4.779 1.00 95.38 357 LYS A C 1
ATOM 2875 O O . LYS A 1 357 ? -23.179 4.017 -3.854 1.00 95.38 357 LYS A O 1
ATOM 2880 N N . CYS A 1 358 ? -21.085 3.559 -4.592 1.00 96.38 358 CYS A N 1
ATOM 2881 C CA . CYS A 1 358 ? -20.459 3.515 -3.274 1.00 96.38 358 CYS A CA 1
ATOM 2882 C C . CYS A 1 358 ? -19.988 4.891 -2.802 1.00 96.38 358 CYS A C 1
ATOM 2884 O O . CYS A 1 358 ? -19.780 5.818 -3.584 1.00 96.38 358 CYS A O 1
ATOM 2886 N N . ILE A 1 359 ? -19.830 5.001 -1.488 1.00 98.69 359 ILE A N 1
ATOM 2887 C CA . ILE A 1 359 ? -19.099 6.075 -0.816 1.00 98.69 359 ILE A CA 1
ATOM 2888 C C . ILE A 1 359 ? -17.601 5.826 -1.027 1.00 98.69 359 ILE A C 1
ATOM 2890 O O . ILE A 1 359 ? -17.145 4.687 -0.951 1.00 98.69 359 ILE A O 1
ATOM 2894 N N . HIS A 1 360 ? -16.812 6.874 -1.234 1.00 98.75 360 HIS A N 1
ATOM 2895 C CA . HIS A 1 360 ? -15.362 6.744 -1.393 1.00 98.75 360 HIS A CA 1
ATOM 2896 C C . HIS A 1 360 ? -14.641 7.527 -0.304 1.00 98.75 360 HIS A C 1
ATOM 2898 O O . HIS A 1 360 ? -14.860 8.726 -0.174 1.00 98.75 360 HIS A O 1
ATOM 2904 N N . LEU A 1 361 ? -13.785 6.862 0.470 1.00 98.69 361 LEU A N 1
ATOM 2905 C CA . LEU A 1 361 ? -13.019 7.438 1.578 1.00 98.69 361 LEU A CA 1
ATOM 2906 C C . LEU A 1 361 ? -11.534 7.467 1.190 1.00 98.69 361 LEU A C 1
ATOM 2908 O O . LEU A 1 361 ? -10.962 6.413 0.903 1.00 98.69 361 LEU A O 1
ATOM 2912 N N . MET A 1 362 ? -10.902 8.645 1.167 1.00 98.19 362 MET A N 1
ATOM 2913 C CA . MET A 1 362 ? -9.536 8.809 0.653 1.00 98.19 362 MET A CA 1
ATOM 2914 C C . MET A 1 362 ? -8.567 9.326 1.717 1.00 98.19 362 MET A C 1
ATOM 2916 O O . MET A 1 362 ? -8.704 10.453 2.192 1.00 98.19 362 MET A O 1
ATOM 2920 N N . ASN A 1 363 ? -7.550 8.535 2.076 1.00 94.88 363 ASN A N 1
ATOM 2921 C CA . ASN A 1 363 ? -6.463 9.012 2.936 1.00 94.88 363 ASN A CA 1
ATOM 2922 C C . ASN A 1 363 ? -5.460 9.875 2.146 1.00 94.88 363 ASN A C 1
ATOM 2924 O O . ASN A 1 363 ? -5.247 9.635 0.952 1.00 94.88 363 ASN A O 1
ATOM 2928 N N . PRO A 1 364 ? -4.799 10.851 2.797 1.00 91.31 364 PRO A N 1
ATOM 2929 C CA . PRO A 1 364 ? -3.746 11.628 2.156 1.00 91.31 364 PRO A CA 1
ATOM 2930 C C . PRO A 1 364 ? -2.559 10.747 1.757 1.00 91.31 364 PRO A C 1
ATOM 2932 O O . PRO A 1 364 ? -2.297 9.700 2.362 1.00 91.31 364 PRO A O 1
ATOM 2935 N N . MET A 1 365 ? -1.805 11.208 0.756 1.00 85.12 365 MET A N 1
ATOM 2936 C CA . MET A 1 365 ? -0.483 10.658 0.471 1.00 85.12 365 MET A CA 1
ATOM 2937 C C . MET A 1 365 ? 0.471 11.073 1.582 1.00 85.12 365 MET A C 1
ATOM 2939 O O . MET A 1 365 ? 0.723 12.259 1.767 1.00 85.12 365 MET A O 1
ATOM 2943 N N . ILE A 1 366 ? 1.022 10.097 2.296 1.00 80.56 366 ILE A N 1
ATOM 2944 C CA . ILE A 1 366 ? 2.019 10.367 3.329 1.00 80.56 366 ILE A CA 1
ATOM 2945 C C . ILE A 1 366 ? 3.415 10.321 2.706 1.00 80.56 366 ILE A C 1
ATOM 2947 O O . ILE A 1 366 ? 3.762 9.301 2.090 1.00 80.56 366 ILE A O 1
ATOM 2951 N N . PRO A 1 367 ? 4.221 11.391 2.854 1.00 76.69 367 PRO A N 1
ATOM 2952 C CA . PRO A 1 367 ? 5.615 11.379 2.446 1.00 76.69 367 PRO A CA 1
ATOM 2953 C C . PRO A 1 367 ? 6.339 10.220 3.121 1.00 76.69 367 PRO A C 1
ATOM 2955 O O . PRO A 1 367 ? 6.161 9.941 4.308 1.00 76.69 367 PRO A O 1
ATOM 2958 N N . GLY A 1 368 ? 7.173 9.518 2.366 1.00 71.06 368 GLY A N 1
ATOM 2959 C CA . GLY A 1 368 ? 8.069 8.552 2.969 1.00 71.06 368 GLY A CA 1
ATOM 2960 C C . GLY A 1 368 ? 9.102 9.227 3.850 1.00 71.06 368 GLY A C 1
ATOM 2961 O O . GLY A 1 368 ? 9.349 10.427 3.754 1.00 71.06 368 GLY A O 1
ATOM 2962 N N . LEU A 1 369 ? 9.759 8.430 4.690 1.00 67.88 369 LEU A N 1
ATOM 2963 C CA . LEU A 1 369 ? 10.766 8.950 5.613 1.00 67.88 369 LEU A CA 1
ATOM 2964 C C . LEU A 1 369 ? 11.922 9.663 4.885 1.00 67.88 369 LEU A C 1
ATOM 2966 O O . LEU A 1 369 ? 12.499 10.589 5.430 1.00 67.88 369 LEU A O 1
ATOM 2970 N N . ALA A 1 370 ? 12.230 9.312 3.635 1.00 61.38 370 ALA A N 1
ATOM 2971 C CA . ALA A 1 370 ? 13.246 9.996 2.827 1.00 61.38 370 ALA A CA 1
ATOM 2972 C C . ALA A 1 370 ? 12.747 11.267 2.091 1.00 61.38 370 ALA A C 1
ATOM 2974 O O . ALA A 1 370 ? 13.481 11.800 1.265 1.00 61.38 370 ALA A O 1
ATOM 2975 N N . GLY A 1 371 ? 11.519 11.741 2.343 1.00 56.91 371 GLY A N 1
ATOM 2976 C CA . GLY A 1 371 ? 10.926 12.920 1.684 1.00 56.91 371 GLY A CA 1
ATOM 2977 C C . GLY A 1 371 ? 10.182 12.630 0.368 1.00 56.91 371 GLY A C 1
ATOM 2978 O O . GLY A 1 371 ? 9.580 13.523 -0.212 1.00 56.91 371 GLY A O 1
ATOM 2979 N N . SER A 1 372 ? 10.172 11.379 -0.106 1.00 61.03 372 SER A N 1
ATOM 2980 C CA . SER A 1 372 ? 9.434 10.918 -1.297 1.00 61.03 372 SER A CA 1
ATOM 2981 C C . SER A 1 372 ? 8.592 9.671 -0.983 1.00 61.03 372 SER A C 1
ATOM 2983 O O . SER A 1 372 ? 8.722 9.100 0.098 1.00 61.03 372 SER A O 1
ATOM 2985 N N . LYS A 1 373 ? 7.689 9.229 -1.878 1.00 66.44 373 LYS A N 1
ATOM 2986 C CA . LYS A 1 373 ? 6.814 8.051 -1.648 1.00 66.44 373 LYS A CA 1
ATOM 2987 C C . LYS A 1 373 ? 7.655 6.809 -1.295 1.00 66.44 373 LYS A C 1
ATOM 2989 O O . LYS A 1 373 ? 8.534 6.426 -2.062 1.00 66.44 373 LYS A O 1
ATOM 2994 N N . MET A 1 374 ? 7.363 6.145 -0.168 1.00 67.00 374 MET A N 1
ATOM 2995 C CA . MET A 1 374 ? 8.041 4.889 0.199 1.00 67.00 374 MET A CA 1
ATOM 2996 C C . MET A 1 374 ? 7.817 3.821 -0.881 1.00 67.00 374 MET A C 1
ATOM 2998 O O . MET A 1 374 ? 6.676 3.493 -1.207 1.00 67.00 374 MET A O 1
ATOM 3002 N N . SER A 1 375 ? 8.905 3.258 -1.410 1.00 65.56 375 SER A N 1
ATOM 3003 C CA . SER A 1 375 ? 8.876 2.224 -2.445 1.00 65.56 375 SER A CA 1
ATOM 3004 C C . SER A 1 375 ? 9.336 0.883 -1.891 1.00 65.56 375 SER A C 1
ATOM 3006 O O . SER A 1 375 ? 10.456 0.758 -1.405 1.00 65.56 375 SER A O 1
ATOM 3008 N N . SER A 1 376 ? 8.529 -0.174 -2.042 1.00 62.38 376 SER A N 1
ATOM 3009 C CA . SER A 1 376 ? 8.959 -1.539 -1.702 1.00 62.38 376 SER A CA 1
ATOM 3010 C C . SER A 1 376 ? 10.162 -2.027 -2.526 1.00 62.38 376 SER A C 1
ATOM 3012 O O . SER A 1 376 ? 10.741 -3.050 -2.154 1.00 62.38 376 SER A O 1
ATOM 3014 N N . SER A 1 377 ? 10.524 -1.340 -3.615 1.00 59.88 377 SER A N 1
ATOM 3015 C CA . SER A 1 377 ? 11.625 -1.697 -4.518 1.00 59.88 377 SER A CA 1
ATOM 3016 C C . SER A 1 377 ? 12.984 -1.104 -4.130 1.00 59.88 377 SER A C 1
ATOM 3018 O O . SER A 1 377 ? 13.987 -1.548 -4.680 1.00 59.88 377 SER A O 1
ATOM 3020 N N . GLU A 1 378 ? 13.029 -0.162 -3.187 1.00 65.31 378 GLU A N 1
ATOM 3021 C CA . GLU A 1 378 ? 14.260 0.467 -2.697 1.00 65.31 378 GLU A CA 1
ATOM 3022 C C . GLU A 1 378 ? 14.435 0.135 -1.208 1.00 65.31 378 GLU A C 1
ATOM 3024 O O . GLU A 1 378 ? 13.588 0.440 -0.373 1.00 65.31 378 GLU A O 1
ATOM 3029 N N . GLU A 1 379 ? 15.506 -0.581 -0.862 1.00 65.38 379 GLU A N 1
ATOM 3030 C CA . GLU A 1 379 ? 15.682 -1.141 0.488 1.00 65.38 379 GLU A CA 1
ATOM 3031 C C . GLU A 1 379 ? 15.999 -0.071 1.543 1.00 65.38 379 GLU A C 1
ATOM 3033 O O . GLU A 1 379 ? 15.495 -0.132 2.666 1.00 65.38 379 GLU A O 1
ATOM 3038 N N . ASP A 1 380 ? 16.778 0.943 1.160 1.00 66.44 380 ASP A N 1
ATOM 3039 C CA . ASP A 1 380 ? 17.155 2.060 2.029 1.00 66.44 380 ASP A CA 1
ATOM 3040 C C . ASP A 1 380 ? 16.061 3.134 2.149 1.00 66.44 380 ASP A C 1
ATOM 3042 O O . ASP A 1 380 ? 16.102 3.943 3.075 1.00 66.44 380 ASP A O 1
ATOM 3046 N N . SER A 1 381 ? 15.062 3.140 1.257 1.00 69.06 381 SER A N 1
ATOM 3047 C CA . SER A 1 381 ? 13.998 4.155 1.246 1.00 69.06 381 SER A CA 1
ATOM 3048 C C . SER A 1 381 ? 12.819 3.813 2.169 1.00 69.06 381 SER A C 1
ATOM 3050 O O . SER A 1 381 ? 11.838 4.560 2.219 1.00 69.06 381 SER A O 1
ATOM 3052 N N . LYS A 1 382 ? 12.840 2.651 2.837 1.00 80.50 382 LYS A N 1
ATOM 3053 C CA . LYS A 1 382 ? 11.713 2.129 3.625 1.00 80.50 382 LYS A CA 1
ATOM 3054 C C . LYS A 1 382 ? 12.178 1.424 4.893 1.00 80.50 382 LYS A C 1
ATOM 3056 O O . LYS A 1 382 ? 13.221 0.772 4.905 1.00 80.50 382 LYS A O 1
ATOM 3061 N N . ILE A 1 383 ? 11.348 1.470 5.929 1.00 88.69 383 ILE A N 1
ATOM 3062 C CA . ILE A 1 383 ? 11.493 0.625 7.119 1.00 88.69 383 ILE A CA 1
ATOM 3063 C C . ILE A 1 383 ? 10.595 -0.598 6.938 1.00 88.69 383 ILE A C 1
ATOM 3065 O O . ILE A 1 383 ? 9.383 -0.455 6.755 1.00 88.69 383 ILE A O 1
ATOM 3069 N N . ASP A 1 384 ? 11.196 -1.784 6.913 1.00 91.69 384 ASP A N 1
ATOM 3070 C CA . ASP A 1 384 ? 10.468 -3.052 6.835 1.00 91.69 384 ASP A CA 1
ATOM 3071 C C . ASP A 1 384 ? 9.797 -3.340 8.184 1.00 91.69 384 ASP A C 1
ATOM 3073 O O . ASP A 1 384 ? 10.303 -2.950 9.235 1.00 91.69 384 ASP A O 1
ATOM 3077 N N . LEU A 1 385 ? 8.658 -4.033 8.172 1.00 93.44 385 LEU A N 1
ATOM 3078 C CA . LEU A 1 385 ? 7.946 -4.385 9.406 1.00 93.44 385 LEU A CA 1
ATOM 3079 C C . LEU A 1 385 ? 8.755 -5.340 10.302 1.00 93.44 385 LEU A C 1
ATOM 3081 O O . LEU A 1 385 ? 8.450 -5.488 11.482 1.00 93.44 385 LEU A O 1
ATOM 3085 N N . LEU A 1 386 ? 9.778 -5.990 9.744 1.00 92.38 386 LEU A N 1
ATOM 3086 C CA . LEU A 1 386 ? 10.669 -6.908 10.447 1.00 92.38 386 LEU A CA 1
ATOM 3087 C C . LEU A 1 386 ? 12.068 -6.319 10.700 1.00 92.38 386 LEU A C 1
ATOM 3089 O O . LEU A 1 386 ? 12.947 -7.038 11.178 1.00 92.38 386 LEU A O 1
ATOM 3093 N N . ASP A 1 387 ? 12.301 -5.035 10.395 1.00 92.44 387 ASP A N 1
ATOM 3094 C CA . ASP A 1 387 ? 13.568 -4.372 10.721 1.00 92.44 387 ASP A CA 1
ATOM 3095 C C . ASP A 1 387 ? 13.792 -4.368 12.242 1.00 92.44 387 ASP A C 1
ATOM 3097 O O . ASP A 1 387 ? 12.903 -4.033 13.027 1.00 92.44 387 ASP A O 1
ATOM 3101 N N . ASN A 1 388 ? 15.003 -4.715 12.683 1.00 93.81 388 ASN A N 1
ATOM 3102 C CA . ASN A 1 388 ? 15.378 -4.625 14.097 1.00 93.81 388 ASN A CA 1
ATOM 3103 C C . ASN A 1 388 ? 15.522 -3.151 14.552 1.00 93.81 388 ASN A C 1
ATOM 3105 O O . ASN A 1 388 ? 15.644 -2.259 13.705 1.00 93.81 388 ASN A O 1
ATOM 3109 N N . PRO A 1 389 ? 15.557 -2.861 15.868 1.00 93.94 389 PRO A N 1
ATOM 3110 C CA . PRO A 1 389 ? 15.602 -1.479 16.357 1.00 93.94 389 PRO A CA 1
ATOM 3111 C C . PRO A 1 389 ? 16.786 -0.664 15.813 1.00 93.94 389 PRO A C 1
ATOM 3113 O O . PRO A 1 389 ? 16.636 0.508 15.475 1.00 93.94 389 PRO A O 1
ATOM 3116 N N . ALA A 1 390 ? 17.955 -1.290 15.638 1.00 93.44 390 ALA A N 1
ATOM 3117 C CA . ALA A 1 390 ? 19.132 -0.620 15.086 1.00 93.44 390 ALA A CA 1
ATOM 3118 C C . ALA A 1 390 ? 18.948 -0.218 13.609 1.00 93.44 390 ALA A C 1
ATOM 3120 O O . ALA A 1 390 ? 19.389 0.860 13.199 1.00 93.44 390 ALA A O 1
ATOM 3121 N N . ALA A 1 391 ? 18.284 -1.055 12.807 1.00 91.06 391 ALA A N 1
ATOM 3122 C CA . ALA A 1 391 ? 17.955 -0.759 11.416 1.00 91.06 391 ALA A CA 1
ATOM 3123 C C . ALA A 1 391 ? 16.913 0.364 11.312 1.00 91.06 391 ALA A C 1
ATOM 3125 O O . ALA A 1 391 ? 17.117 1.301 10.536 1.00 91.06 391 ALA A O 1
ATOM 3126 N N . VAL A 1 392 ? 15.865 0.319 12.145 1.00 92.56 392 VAL A N 1
ATOM 3127 C CA . VAL A 1 392 ? 14.853 1.385 12.272 1.00 92.56 392 VAL A CA 1
ATOM 3128 C C . VAL A 1 392 ? 15.535 2.723 12.573 1.00 92.56 392 VAL A C 1
ATOM 3130 O O . VAL A 1 392 ? 15.379 3.678 11.810 1.00 92.56 392 VAL A O 1
ATOM 3133 N N . LYS A 1 393 ? 16.389 2.765 13.604 1.00 91.69 393 LYS A N 1
ATOM 3134 C CA . LYS A 1 393 ? 17.169 3.949 13.990 1.00 91.69 393 LYS A CA 1
ATOM 3135 C C . LYS A 1 393 ? 18.041 4.484 12.860 1.00 91.69 393 LYS A C 1
ATOM 3137 O O . LYS A 1 393 ? 18.033 5.678 12.561 1.00 91.69 393 LYS A O 1
ATOM 3142 N N . LYS A 1 394 ? 18.800 3.603 12.198 1.00 90.75 394 LYS A N 1
ATOM 3143 C CA . LYS A 1 394 ? 19.684 3.973 11.080 1.00 90.75 394 LYS A CA 1
ATOM 3144 C C . LYS A 1 394 ? 18.899 4.617 9.935 1.00 90.75 394 LYS A C 1
ATOM 3146 O O . LYS A 1 394 ? 19.363 5.606 9.368 1.00 90.75 394 LYS A O 1
ATOM 3151 N N . LYS A 1 395 ? 17.733 4.063 9.596 1.00 89.31 395 LYS A N 1
ATOM 3152 C CA . LYS A 1 395 ? 16.875 4.551 8.509 1.00 89.31 395 LYS A CA 1
ATOM 3153 C C . LYS A 1 395 ? 16.178 5.865 8.879 1.00 89.31 395 LYS A C 1
ATOM 3155 O O . LYS A 1 395 ? 16.231 6.803 8.091 1.00 89.31 395 LYS A O 1
ATOM 3160 N N . LEU A 1 396 ? 15.641 5.989 10.096 1.00 89.88 396 LEU A N 1
ATOM 3161 C CA . LEU A 1 396 ? 15.071 7.246 10.610 1.00 89.88 396 LEU A CA 1
ATOM 3162 C C . LEU A 1 396 ? 16.102 8.370 10.699 1.00 89.88 396 LEU A C 1
ATOM 3164 O O . LEU A 1 396 ? 15.794 9.516 10.388 1.00 89.88 396 LEU A O 1
ATOM 3168 N N . LYS A 1 397 ? 17.354 8.068 11.060 1.00 89.31 397 LYS A N 1
ATOM 3169 C CA . LYS A 1 397 ? 18.410 9.088 11.104 1.00 89.31 397 LYS A CA 1
ATOM 3170 C C . LYS A 1 397 ? 18.611 9.758 9.739 1.00 89.31 397 LYS A C 1
ATOM 3172 O O . LYS A 1 397 ? 18.769 10.978 9.689 1.00 89.31 397 LYS A O 1
ATOM 3177 N N . LYS A 1 398 ? 18.538 8.977 8.654 1.00 87.31 398 LYS A N 1
ATOM 3178 C CA . LYS A 1 398 ? 18.620 9.447 7.260 1.00 87.31 398 LYS A CA 1
ATOM 3179 C C . LYS A 1 398 ? 17.340 10.125 6.755 1.00 87.31 398 LYS A C 1
ATOM 3181 O O . LYS A 1 398 ? 17.369 10.692 5.668 1.00 87.31 398 LYS A O 1
ATOM 3186 N N . ALA A 1 399 ? 16.239 10.051 7.502 1.00 87.12 399 ALA A N 1
ATOM 3187 C CA . ALA A 1 399 ? 14.971 10.632 7.088 1.00 87.12 399 ALA A CA 1
ATOM 3188 C C . ALA A 1 399 ? 15.094 12.151 6.891 1.00 87.12 399 ALA A C 1
ATOM 3190 O O . ALA A 1 399 ? 15.785 12.824 7.663 1.00 87.12 399 ALA A O 1
ATOM 3191 N N . PHE A 1 400 ? 14.420 12.698 5.884 1.00 87.19 400 PHE A N 1
ATOM 3192 C CA . PHE A 1 400 ? 14.349 14.143 5.698 1.00 87.19 400 PHE A CA 1
ATOM 3193 C C . PHE A 1 400 ? 13.467 14.746 6.801 1.00 87.19 400 PHE A C 1
ATOM 3195 O O . PHE A 1 400 ? 12.347 14.293 7.023 1.00 87.19 400 PHE A O 1
ATOM 3202 N N . CYS A 1 401 ? 14.012 15.709 7.543 1.00 90.62 401 CYS A N 1
ATOM 3203 C CA . CYS A 1 401 ? 13.325 16.415 8.624 1.00 90.62 401 CYS A CA 1
ATOM 3204 C C . CYS A 1 401 ? 14.109 17.701 8.900 1.00 90.62 401 CYS A C 1
ATOM 3206 O O . CYS A 1 401 ? 15.109 17.684 9.620 1.00 90.62 401 CYS A O 1
ATOM 3208 N N . GLU A 1 402 ? 13.710 18.781 8.249 1.00 92.25 402 GLU A N 1
ATOM 3209 C CA . GLU A 1 402 ? 14.335 20.096 8.374 1.00 92.25 402 GLU A CA 1
ATOM 3210 C C . GLU A 1 402 ? 13.749 20.851 9.584 1.00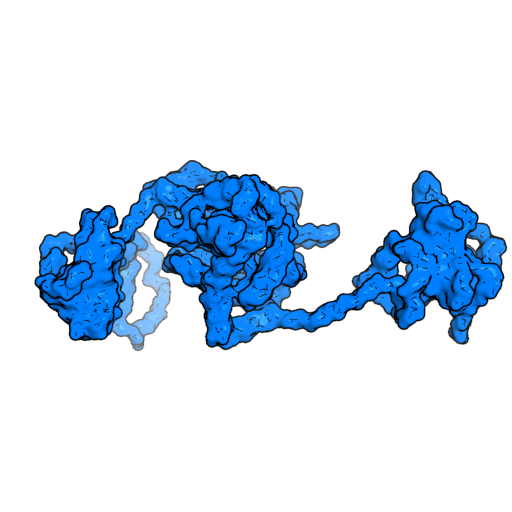 92.25 402 GLU A C 1
ATOM 3212 O O . GLU A 1 402 ? 12.547 20.719 9.831 1.00 92.25 402 GLU A O 1
ATOM 3217 N N . PRO A 1 403 ? 14.554 21.598 10.368 1.00 94.88 403 PRO A N 1
ATOM 3218 C CA . PRO A 1 403 ? 14.044 22.417 11.473 1.00 94.88 403 PRO A CA 1
ATOM 3219 C C . PRO A 1 403 ? 12.939 23.374 11.008 1.00 94.88 403 PRO A C 1
ATOM 3221 O O . PRO A 1 403 ? 13.058 23.974 9.944 1.00 94.88 403 PRO A O 1
ATOM 3224 N N . GLY A 1 404 ? 11.844 23.481 11.765 1.00 93.56 404 GLY A N 1
ATOM 3225 C CA . GLY A 1 404 ? 10.731 24.384 11.442 1.00 93.56 404 GLY A CA 1
ATOM 3226 C C . GLY A 1 404 ? 9.840 23.938 10.274 1.00 93.56 404 GLY A C 1
ATOM 3227 O O . GLY A 1 404 ? 8.733 24.452 10.112 1.00 93.56 404 GLY A O 1
ATOM 3228 N N . ASN A 1 405 ? 10.269 22.965 9.464 1.00 92.75 405 ASN A N 1
ATOM 3229 C CA . ASN A 1 405 ? 9.537 22.560 8.271 1.00 92.75 405 ASN A CA 1
ATOM 3230 C C . ASN A 1 405 ? 8.401 21.573 8.593 1.00 92.75 405 ASN A C 1
ATOM 3232 O O . ASN A 1 405 ? 8.623 20.378 8.823 1.00 92.75 405 ASN A O 1
ATOM 3236 N N . ILE A 1 406 ? 7.172 22.087 8.572 1.00 92.69 406 ILE A N 1
ATOM 3237 C CA . ILE A 1 406 ? 5.938 21.309 8.758 1.00 92.69 406 ILE A CA 1
ATOM 3238 C C . ILE A 1 406 ? 5.375 20.734 7.449 1.00 92.69 406 ILE A C 1
ATOM 3240 O O . ILE A 1 406 ? 4.515 19.858 7.481 1.00 92.69 406 ILE A O 1
ATOM 3244 N N . ASN A 1 407 ? 5.872 21.186 6.293 1.00 87.75 407 ASN A N 1
ATOM 3245 C CA . ASN A 1 407 ? 5.432 20.718 4.981 1.00 87.75 407 ASN A CA 1
ATOM 3246 C C . ASN A 1 407 ? 6.350 19.595 4.483 1.00 87.75 407 ASN A C 1
ATOM 3248 O O . ASN A 1 407 ? 7.552 19.605 4.729 1.00 87.75 407 ASN A O 1
ATOM 3252 N N . ASP A 1 408 ? 5.788 18.599 3.794 1.00 84.25 408 ASP A N 1
ATOM 3253 C CA . ASP A 1 408 ? 6.539 17.454 3.246 1.00 84.25 408 ASP A CA 1
ATOM 3254 C C . ASP A 1 408 ? 7.420 16.708 4.277 1.00 84.25 408 ASP A C 1
ATOM 3256 O O . ASP A 1 408 ? 8.383 16.012 3.943 1.00 84.25 408 ASP A O 1
ATOM 3260 N N . ASN A 1 409 ? 7.062 16.803 5.561 1.00 89.69 409 ASN A N 1
ATOM 3261 C CA . ASN A 1 409 ? 7.787 16.182 6.659 1.00 89.69 409 ASN A CA 1
ATOM 3262 C C . ASN A 1 409 ? 7.203 14.796 6.964 1.00 89.69 409 ASN A C 1
ATOM 3264 O O . ASN A 1 409 ? 6.171 14.654 7.628 1.00 89.69 409 ASN A O 1
ATOM 3268 N N . GLY A 1 410 ? 7.876 13.748 6.481 1.00 89.38 410 GLY A N 1
ATOM 3269 C CA . GLY A 1 410 ? 7.440 12.360 6.665 1.00 89.38 410 GLY A CA 1
ATOM 3270 C C . GLY A 1 410 ? 7.415 11.903 8.129 1.00 89.38 410 GLY A C 1
ATOM 3271 O O . GLY A 1 410 ? 6.638 11.014 8.473 1.00 89.38 410 GLY A O 1
ATOM 3272 N N . VAL A 1 411 ? 8.219 12.517 9.006 1.00 92.50 411 VAL A N 1
ATOM 3273 C CA . VAL A 1 411 ? 8.265 12.179 10.438 1.00 92.50 411 VAL A CA 1
ATOM 3274 C C . VAL A 1 411 ? 7.034 12.738 11.157 1.00 92.50 411 VAL A C 1
ATOM 3276 O O . VAL A 1 411 ? 6.333 11.981 11.830 1.00 92.50 411 VAL A O 1
ATOM 3279 N N . LEU A 1 412 ? 6.713 14.021 10.944 1.00 93.88 412 LEU A N 1
ATOM 3280 C CA . LEU A 1 412 ? 5.476 14.632 11.454 1.00 93.88 412 LEU A CA 1
ATOM 3281 C C . LEU A 1 412 ? 4.230 13.962 10.869 1.00 93.88 412 LEU A C 1
ATOM 3283 O O . LEU A 1 412 ? 3.294 13.648 11.600 1.00 93.88 412 LEU A O 1
ATOM 3287 N N . SER A 1 413 ? 4.240 13.654 9.570 1.00 92.25 413 SER A N 1
ATOM 3288 C CA . SER A 1 413 ? 3.116 12.979 8.911 1.00 92.25 413 SER A CA 1
ATOM 3289 C C . SER A 1 413 ? 2.854 11.590 9.503 1.00 92.25 413 SER A C 1
ATOM 3291 O O . SER A 1 413 ? 1.700 11.200 9.694 1.00 92.25 413 SER A O 1
ATOM 3293 N N . PHE A 1 414 ? 3.912 10.837 9.829 1.00 92.88 414 PHE A N 1
ATOM 3294 C CA . PHE A 1 414 ? 3.767 9.551 10.509 1.00 92.88 414 PHE A CA 1
ATOM 3295 C C . PHE A 1 414 ? 3.217 9.729 11.930 1.00 92.88 414 PHE A C 1
ATOM 3297 O O . PHE A 1 414 ? 2.331 8.977 12.335 1.00 92.88 414 PHE A O 1
ATOM 3304 N N . ALA A 1 415 ? 3.668 10.752 12.663 1.00 94.56 415 ALA A N 1
ATOM 3305 C CA . ALA A 1 415 ? 3.093 11.080 13.963 1.00 94.56 415 ALA A CA 1
ATOM 3306 C C . ALA A 1 415 ? 1.586 11.373 13.850 1.00 94.56 415 ALA A C 1
ATOM 3308 O O . ALA A 1 415 ? 0.794 10.706 14.513 1.00 94.56 415 ALA A O 1
ATOM 3309 N N . LYS A 1 416 ? 1.180 12.272 12.943 1.00 94.06 416 LYS A N 1
ATOM 3310 C CA . LYS A 1 416 ? -0.216 12.690 12.729 1.00 94.06 416 LYS A CA 1
ATOM 3311 C C . LYS A 1 416 ? -1.164 11.548 12.383 1.00 94.06 416 LYS A C 1
ATOM 3313 O O . LYS A 1 416 ? -2.254 11.447 12.931 1.00 94.06 416 LYS A O 1
ATOM 3318 N N . HIS A 1 417 ? -0.779 10.718 11.416 1.00 92.06 417 HIS A N 1
ATOM 3319 C CA . HIS A 1 417 ? -1.696 9.755 10.803 1.00 92.06 417 HIS A CA 1
ATOM 3320 C C . HIS A 1 417 ? -1.592 8.346 11.385 1.00 92.06 417 HIS A C 1
ATOM 3322 O O . HIS A 1 417 ? -2.488 7.528 11.164 1.00 92.06 417 HIS A O 1
ATOM 3328 N N . VAL A 1 418 ? -0.505 8.043 12.097 1.00 92.56 418 VAL A N 1
ATOM 3329 C CA . VAL A 1 418 ? -0.284 6.726 12.699 1.00 92.56 418 VAL A CA 1
ATOM 3330 C C . VAL A 1 418 ? -0.180 6.819 14.208 1.00 92.56 418 VAL A C 1
ATOM 3332 O O . VAL A 1 418 ? -0.900 6.103 14.880 1.00 92.56 418 VAL A O 1
ATOM 3335 N N . ILE A 1 419 ? 0.686 7.666 14.762 1.00 93.81 419 ILE A N 1
ATOM 3336 C CA . ILE A 1 419 ? 0.938 7.625 16.209 1.00 93.81 419 ILE A CA 1
ATOM 3337 C C . ILE A 1 419 ? -0.247 8.209 16.980 1.00 93.81 419 ILE A C 1
ATOM 3339 O O . ILE A 1 419 ? -0.850 7.486 17.763 1.00 93.81 419 ILE A O 1
ATOM 3343 N N . TYR A 1 420 ? -0.631 9.461 16.715 1.00 92.88 420 TYR A N 1
ATOM 3344 C CA . TYR A 1 420 ? -1.716 10.136 17.439 1.00 92.88 420 TYR A CA 1
ATOM 3345 C C . TYR A 1 420 ? -3.057 9.382 17.416 1.00 92.88 420 TYR A C 1
ATOM 3347 O O . TYR A 1 420 ? -3.647 9.220 18.479 1.00 92.88 420 TYR A O 1
ATOM 3355 N N . PRO A 1 421 ? -3.543 8.841 16.278 1.00 90.31 421 PRO A N 1
ATOM 3356 C CA . PRO A 1 421 ? -4.809 8.101 16.253 1.00 90.31 421 PRO A CA 1
ATOM 3357 C C . PRO A 1 421 ? -4.784 6.791 17.054 1.00 90.31 421 PRO A C 1
ATOM 3359 O O . PRO A 1 421 ? -5.844 6.231 17.348 1.00 90.31 421 PRO A O 1
ATOM 3362 N N . LEU A 1 422 ? -3.583 6.287 17.352 1.00 88.31 422 LEU A N 1
ATOM 3363 C CA . LEU A 1 422 ? -3.345 5.039 18.070 1.00 88.31 422 LEU A CA 1
ATOM 3364 C C . LEU A 1 422 ? -2.915 5.250 19.527 1.00 88.31 422 LEU A C 1
ATOM 3366 O O . LEU A 1 422 ? -2.783 4.262 20.251 1.00 88.31 422 LEU A O 1
ATOM 3370 N N . LEU A 1 423 ? -2.708 6.497 19.963 1.00 85.00 423 LEU A N 1
ATOM 3371 C CA . LEU A 1 423 ? -2.553 6.805 21.381 1.00 85.00 423 LEU A CA 1
ATOM 3372 C C . LEU A 1 423 ? -3.855 6.468 22.116 1.00 85.00 423 LEU A C 1
ATOM 3374 O O . LEU A 1 423 ? -4.957 6.614 21.580 1.00 85.00 423 LEU A O 1
ATOM 3378 N N . LYS A 1 424 ? -3.714 5.974 23.344 1.00 78.75 424 LYS A N 1
ATOM 3379 C CA . LYS A 1 424 ? -4.846 5.818 24.266 1.00 78.75 424 LYS A CA 1
ATOM 3380 C C . LYS A 1 424 ? -5.257 7.194 24.787 1.00 78.75 424 LYS A C 1
ATOM 3382 O O . LYS A 1 424 ? -4.435 8.101 24.783 1.00 78.75 424 LYS A O 1
ATOM 3387 N N . GLU A 1 425 ? -6.490 7.339 25.266 1.00 68.81 425 GLU A N 1
ATOM 3388 C CA . GLU A 1 425 ? -7.012 8.634 25.742 1.00 68.81 425 GLU A CA 1
ATOM 3389 C C . GLU A 1 425 ? -6.158 9.261 26.860 1.00 68.81 425 GLU A C 1
ATOM 3391 O O . GLU A 1 425 ? -6.104 10.480 26.982 1.00 68.81 425 GLU A O 1
ATOM 3396 N N . GLU A 1 426 ? -5.437 8.443 27.633 1.00 76.00 426 GLU A N 1
ATOM 3397 C CA . GLU A 1 426 ? -4.555 8.895 28.717 1.00 76.00 426 GLU A CA 1
ATOM 3398 C C . GLU A 1 426 ? -3.073 9.018 28.295 1.00 76.00 426 GLU A C 1
ATOM 3400 O O . GLU A 1 426 ? -2.226 9.380 29.114 1.00 76.00 426 GLU A O 1
ATOM 3405 N N . GLU A 1 427 ? -2.721 8.657 27.053 1.00 83.00 427 GLU A N 1
ATOM 3406 C CA . GLU A 1 427 ? -1.347 8.704 26.539 1.00 83.00 427 GLU A CA 1
ATOM 3407 C C . GLU A 1 427 ? -1.095 9.997 25.744 1.00 83.00 427 GLU A C 1
ATOM 3409 O O . GLU A 1 427 ? -1.745 10.258 24.736 1.00 83.00 427 GLU A O 1
ATOM 3414 N N . SER A 1 428 ? -0.059 10.747 26.123 1.00 89.50 428 SER A N 1
ATOM 3415 C CA . SER A 1 428 ? 0.460 11.880 25.342 1.00 89.50 428 SER A CA 1
ATOM 3416 C C . SER A 1 428 ? 1.650 11.464 24.463 1.00 89.50 428 SER A C 1
ATOM 3418 O O . SER A 1 428 ? 2.357 10.484 24.743 1.00 89.50 428 SER A O 1
ATOM 3420 N N . PHE A 1 429 ? 1.927 12.233 23.406 1.00 93.31 429 PHE A N 1
ATOM 3421 C CA . PHE A 1 429 ? 3.133 12.061 22.596 1.00 93.31 429 PHE A CA 1
ATOM 3422 C C . PHE A 1 429 ? 4.355 12.632 23.326 1.00 93.31 429 PHE A C 1
ATOM 3424 O O . PHE A 1 429 ? 4.446 13.840 23.537 1.00 93.31 429 PHE A O 1
ATOM 3431 N N . ASN A 1 430 ? 5.306 11.776 23.705 1.00 93.44 430 ASN A N 1
ATOM 3432 C CA . ASN A 1 430 ? 6.461 12.160 24.518 1.00 93.44 430 ASN A CA 1
ATOM 3433 C C . ASN A 1 430 ? 7.728 12.334 23.675 1.00 93.44 430 ASN A C 1
ATOM 3435 O O . ASN A 1 430 ? 8.111 11.442 22.913 1.00 93.44 430 ASN A O 1
ATOM 3439 N N . VAL A 1 431 ? 8.421 13.455 23.876 1.00 94.50 431 VAL A N 1
ATOM 3440 C CA . VAL A 1 431 ? 9.731 13.753 23.291 1.00 94.50 431 VAL A CA 1
ATOM 3441 C C . VAL A 1 431 ? 10.764 13.841 24.411 1.00 94.50 431 VAL A C 1
ATOM 3443 O O . VAL A 1 431 ? 10.767 14.787 25.197 1.00 94.50 431 VAL A O 1
ATOM 3446 N N . TYR A 1 432 ? 11.651 12.847 24.469 1.00 89.56 432 TYR A N 1
ATOM 3447 C CA . TYR A 1 432 ? 12.698 12.759 25.489 1.00 89.56 432 TYR A CA 1
ATOM 3448 C C . TYR A 1 432 ? 13.942 13.547 25.079 1.00 89.56 432 TYR A C 1
ATOM 3450 O O . TYR A 1 432 ? 14.489 13.311 23.997 1.00 89.56 432 TYR A O 1
ATOM 3458 N N . ARG A 1 433 ? 14.404 14.465 25.934 1.00 89.56 433 ARG A N 1
ATOM 3459 C CA . ARG A 1 433 ? 15.519 15.385 25.635 1.00 89.56 433 ARG A CA 1
ATOM 3460 C C . ARG A 1 433 ? 16.382 15.628 26.864 1.00 89.56 433 ARG A C 1
ATOM 3462 O O . ARG A 1 433 ? 15.933 15.520 28.000 1.00 89.56 433 ARG A O 1
ATOM 3469 N N . THR A 1 434 ? 17.644 15.995 26.653 1.00 84.88 434 THR A N 1
ATOM 3470 C CA . THR A 1 434 ? 18.522 16.358 27.774 1.00 84.88 434 THR A CA 1
ATOM 3471 C C . THR A 1 434 ? 18.080 17.682 28.406 1.00 84.88 434 THR A C 1
ATOM 3473 O O . THR A 1 434 ? 17.444 18.521 27.765 1.00 84.88 434 THR A O 1
ATOM 3476 N N . ALA A 1 435 ? 18.453 17.902 29.671 1.00 83.00 435 ALA A N 1
ATOM 3477 C CA . ALA A 1 435 ? 18.145 19.143 30.388 1.00 83.00 435 ALA A CA 1
ATOM 3478 C C . ALA A 1 435 ? 18.692 20.401 29.679 1.00 83.00 435 ALA A C 1
ATOM 3480 O O . ALA A 1 435 ? 18.094 21.468 29.771 1.00 83.00 435 ALA A O 1
ATOM 3481 N N . GLU A 1 436 ? 19.793 20.263 28.932 1.00 79.56 436 GLU A N 1
ATOM 3482 C CA . GLU A 1 436 ? 20.393 21.336 28.127 1.00 79.56 436 GLU A CA 1
ATOM 3483 C C . GLU A 1 436 ? 19.479 21.813 26.985 1.00 79.56 436 GLU A C 1
ATOM 3485 O O . GLU A 1 436 ? 19.565 22.970 26.582 1.00 79.56 436 GLU A O 1
ATOM 3490 N N . PHE A 1 437 ? 18.565 20.960 26.508 1.00 77.12 437 PHE A N 1
ATOM 3491 C CA . PHE A 1 437 ? 17.589 21.268 25.454 1.00 77.12 437 PHE A CA 1
ATOM 3492 C C . PHE A 1 437 ? 16.156 21.419 25.995 1.00 77.12 437 PHE A C 1
ATOM 3494 O O . PHE A 1 437 ? 15.186 21.174 25.281 1.00 77.12 437 PHE A O 1
ATOM 3501 N N . GLY A 1 438 ? 16.009 21.812 27.265 1.00 76.75 438 GLY A N 1
ATOM 3502 C CA . GLY A 1 438 ? 14.707 22.081 27.888 1.00 76.75 438 GLY A CA 1
ATOM 3503 C C . GLY A 1 438 ? 14.020 20.865 28.516 1.00 76.75 438 GLY A C 1
ATOM 3504 O O . GLY A 1 438 ? 12.917 21.012 29.034 1.00 76.75 438 GLY A O 1
ATOM 3505 N N . GLY A 1 439 ? 14.670 19.695 28.520 1.00 86.50 439 GLY A N 1
ATOM 3506 C CA . GLY A 1 439 ? 14.147 18.473 29.132 1.00 86.50 439 GLY A CA 1
ATOM 3507 C C . GLY A 1 439 ? 12.986 17.829 28.368 1.00 86.50 439 GLY A C 1
ATOM 3508 O O . GLY A 1 439 ? 12.577 18.283 27.290 1.00 86.50 439 GLY A O 1
ATOM 3509 N N . ASP A 1 440 ? 12.489 16.731 28.933 1.00 92.12 440 ASP A N 1
ATOM 3510 C CA . ASP A 1 440 ? 11.371 15.965 28.385 1.00 92.12 440 ASP A CA 1
ATOM 3511 C C . ASP A 1 440 ? 10.113 16.835 28.258 1.00 92.12 440 ASP A C 1
ATOM 3513 O O . ASP A 1 440 ? 9.809 17.651 29.130 1.00 92.12 440 ASP A O 1
ATOM 3517 N N . ILE A 1 441 ? 9.378 16.652 27.164 1.00 93.31 441 ILE A N 1
ATOM 3518 C CA . ILE A 1 441 ? 8.135 17.372 26.870 1.00 93.31 441 ILE A CA 1
ATOM 3519 C C . ILE A 1 441 ? 7.090 16.405 26.314 1.00 93.31 441 ILE A C 1
ATOM 3521 O O . ILE A 1 441 ? 7.429 15.437 25.628 1.00 93.31 441 ILE A O 1
ATOM 3525 N N . SER A 1 442 ? 5.822 16.677 26.606 1.00 93.94 442 SER A N 1
ATOM 3526 C CA . SER A 1 442 ? 4.685 15.843 26.225 1.00 93.94 442 SER A CA 1
ATOM 3527 C C . SER A 1 442 ? 3.636 16.693 25.515 1.00 93.94 442 SER A C 1
ATOM 3529 O O . SER A 1 442 ? 3.401 17.834 25.909 1.00 93.94 442 SER A O 1
ATOM 3531 N N . PHE A 1 443 ? 3.019 16.135 24.475 1.00 93.12 443 PHE A N 1
ATOM 3532 C CA . PHE A 1 443 ? 2.015 16.799 23.645 1.00 93.12 443 PHE A CA 1
ATOM 3533 C C . PHE A 1 443 ? 0.727 15.977 23.608 1.00 93.12 443 PHE A C 1
ATOM 3535 O O . PHE A 1 443 ? 0.742 14.830 23.156 1.00 93.12 443 PHE A O 1
ATOM 3542 N N . ASP A 1 444 ? -0.379 16.571 24.052 1.00 89.06 444 ASP A N 1
ATOM 3543 C CA . ASP A 1 444 ? -1.692 15.914 24.069 1.00 89.06 444 ASP A CA 1
ATOM 3544 C C . ASP A 1 444 ? -2.348 15.929 22.681 1.00 89.06 444 ASP A C 1
ATOM 3546 O O . ASP A 1 444 ? -3.006 14.969 22.286 1.00 89.06 444 ASP A O 1
ATOM 3550 N N . THR A 1 445 ? -2.116 16.990 21.900 1.00 90.94 445 THR A N 1
ATOM 3551 C CA . THR A 1 445 ? -2.636 17.129 20.533 1.00 90.94 445 THR A CA 1
ATOM 3552 C C . THR A 1 445 ? -1.515 17.160 19.498 1.00 90.94 445 THR A C 1
ATOM 3554 O O . THR A 1 445 ? -0.361 17.479 19.809 1.00 90.94 445 THR A O 1
ATOM 3557 N N . TYR A 1 446 ? -1.838 16.802 18.252 1.00 94.19 446 TYR A N 1
ATOM 3558 C CA . TYR A 1 446 ? -0.884 16.888 17.145 1.00 94.19 446 TYR A CA 1
ATOM 3559 C C . TYR A 1 446 ? -0.561 18.346 16.811 1.00 94.19 446 TYR A C 1
ATOM 3561 O O . TYR A 1 446 ? 0.580 18.673 16.492 1.00 94.19 446 TYR A O 1
ATOM 3569 N N . GLU A 1 447 ? -1.553 19.224 16.916 1.00 95.75 447 GLU A N 1
ATOM 3570 C CA . GLU A 1 447 ? -1.432 20.653 16.657 1.00 95.75 447 GLU A CA 1
ATOM 3571 C C . GLU A 1 447 ? -0.397 21.297 17.589 1.00 95.75 447 GLU A C 1
ATOM 3573 O O . GLU A 1 447 ? 0.396 22.127 17.143 1.00 95.75 447 GLU A O 1
ATOM 3578 N N . ASP A 1 448 ? -0.337 20.884 18.858 1.00 95.75 448 ASP A N 1
ATOM 3579 C CA . ASP A 1 448 ? 0.678 21.376 19.796 1.00 95.75 448 ASP A CA 1
ATOM 3580 C C . ASP A 1 448 ? 2.094 20.943 19.388 1.00 95.75 448 ASP A C 1
ATOM 3582 O O . ASP A 1 448 ? 3.017 21.762 19.399 1.00 95.75 448 ASP A O 1
ATOM 3586 N N . LEU A 1 449 ? 2.266 19.686 18.958 1.00 96.81 449 LEU A N 1
ATOM 3587 C CA . LEU A 1 449 ? 3.545 19.180 18.448 1.00 96.81 449 LEU A CA 1
ATOM 3588 C C . LEU A 1 449 ? 3.973 19.907 17.167 1.00 96.81 449 LEU A C 1
ATOM 3590 O O . LEU A 1 449 ? 5.132 20.304 17.039 1.00 96.81 449 LEU A O 1
ATOM 3594 N N . GLU A 1 450 ? 3.055 20.077 16.214 1.00 96.75 450 GLU A N 1
ATOM 3595 C CA . GLU A 1 450 ? 3.314 20.754 14.940 1.00 96.75 450 GLU A CA 1
ATOM 3596 C C . GLU A 1 450 ? 3.723 22.214 15.170 1.00 96.75 450 GLU A C 1
ATOM 3598 O O . GLU A 1 450 ? 4.722 22.670 14.611 1.00 96.75 450 GLU A O 1
ATOM 3603 N N . ASN A 1 451 ? 3.020 22.920 16.060 1.00 97.00 451 ASN A N 1
ATOM 3604 C CA . ASN A 1 451 ? 3.343 24.295 16.434 1.00 97.00 451 ASN A CA 1
ATOM 3605 C C . ASN A 1 451 ? 4.703 24.409 17.136 1.00 97.00 451 ASN A C 1
ATOM 3607 O O . ASN A 1 451 ? 5.463 25.333 16.840 1.00 97.00 451 ASN A O 1
ATOM 3611 N N . ALA A 1 452 ? 5.029 23.491 18.050 1.00 96.12 452 ALA A N 1
ATOM 3612 C CA . ALA A 1 452 ? 6.329 23.471 18.719 1.00 96.12 452 ALA A CA 1
ATOM 3613 C C . ALA A 1 452 ? 7.469 23.177 17.729 1.00 96.12 452 ALA A C 1
ATOM 3615 O O . ALA A 1 452 ? 8.524 23.811 17.782 1.00 96.12 452 ALA A O 1
ATOM 3616 N N . PHE A 1 453 ? 7.253 22.267 16.774 1.00 96.88 453 PHE A N 1
ATOM 3617 C CA . PHE A 1 453 ? 8.228 21.991 15.720 1.00 96.88 453 PHE A CA 1
ATOM 3618 C C . PHE A 1 453 ? 8.410 23.187 14.774 1.00 96.88 453 PHE A C 1
ATOM 3620 O O . PHE A 1 453 ? 9.545 23.529 14.450 1.00 96.88 453 PHE A O 1
ATOM 3627 N N . ALA A 1 454 ? 7.322 23.862 14.381 1.00 96.75 454 ALA A N 1
ATOM 3628 C CA . ALA A 1 454 ? 7.350 25.057 13.531 1.00 96.75 454 ALA A CA 1
ATOM 3629 C C . ALA A 1 454 ? 8.114 26.228 14.168 1.00 96.75 454 ALA A C 1
ATOM 3631 O O . ALA A 1 454 ? 8.778 26.990 13.471 1.00 96.75 454 ALA A O 1
ATOM 3632 N N . LYS A 1 455 ? 8.037 26.361 15.497 1.00 96.56 455 LYS A N 1
ATOM 3633 C CA . LYS A 1 455 ? 8.795 27.349 16.284 1.00 96.56 455 LYS A CA 1
ATOM 3634 C C . LYS A 1 455 ? 10.231 26.918 16.592 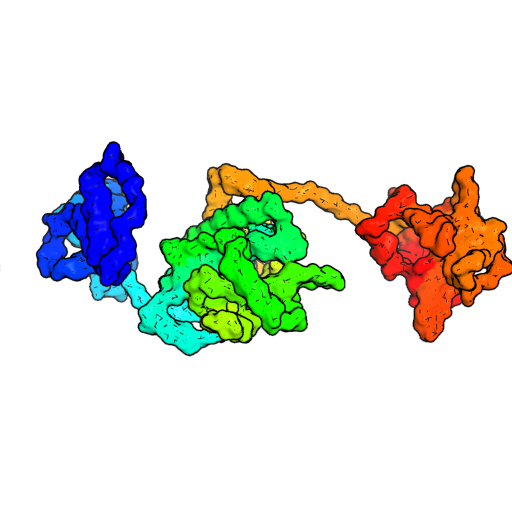1.00 96.56 455 LYS A C 1
ATOM 3636 O O . LYS A 1 455 ? 10.923 27.621 17.322 1.00 96.56 455 LYS A O 1
ATOM 3641 N N . GLU A 1 456 ? 10.660 25.768 16.070 1.00 94.75 456 GLU A N 1
ATOM 3642 C CA . GLU A 1 456 ? 11.972 25.166 16.324 1.00 94.75 456 GLU A CA 1
ATOM 3643 C C . GLU A 1 456 ? 12.237 24.856 17.811 1.00 94.75 456 GLU A C 1
ATOM 3645 O O . GLU A 1 456 ? 13.379 24.691 18.234 1.00 94.75 456 GLU A O 1
ATOM 3650 N N . GLU A 1 457 ? 11.180 24.710 18.619 1.00 93.31 457 GLU A N 1
ATOM 3651 C CA . GLU A 1 457 ? 11.289 24.300 20.025 1.00 93.31 457 GLU A CA 1
ATOM 3652 C C . GLU A 1 457 ? 11.667 22.818 20.144 1.00 93.31 457 GLU A C 1
ATOM 3654 O O . GLU A 1 457 ? 12.239 22.405 21.153 1.00 93.31 457 GLU A O 1
ATOM 3659 N N . ILE A 1 458 ? 11.370 22.019 19.111 1.00 94.31 458 ILE A N 1
ATOM 3660 C CA . ILE A 1 458 ? 11.746 20.607 18.985 1.00 94.31 458 ILE A CA 1
ATOM 3661 C C . ILE A 1 458 ? 12.764 20.447 17.857 1.00 94.31 458 ILE A C 1
ATOM 3663 O O . ILE A 1 458 ? 12.468 20.700 16.689 1.00 94.31 458 ILE A O 1
ATOM 3667 N N . HIS A 1 459 ? 13.956 19.948 18.186 1.00 93.31 459 HIS A N 1
ATOM 3668 C CA . HIS A 1 459 ? 14.976 19.665 17.184 1.00 93.31 459 HIS A CA 1
ATOM 3669 C C . HIS A 1 459 ? 14.593 18.420 16.349 1.00 93.31 459 HIS A C 1
ATOM 3671 O O . HIS A 1 459 ? 14.095 17.434 16.905 1.00 93.31 459 HIS A O 1
ATOM 3677 N N . PRO A 1 460 ? 14.888 18.372 15.032 1.00 94.06 460 PRO A N 1
ATOM 3678 C CA . PRO A 1 460 ? 14.588 17.209 14.187 1.00 94.06 460 PRO A CA 1
ATOM 3679 C C . PRO A 1 460 ? 15.119 15.870 14.705 1.00 94.06 460 PRO A C 1
ATOM 3681 O O . PRO A 1 460 ? 14.500 14.826 14.502 1.00 94.06 460 PRO A O 1
ATOM 3684 N N . GLY A 1 461 ? 16.279 15.883 15.366 1.00 93.38 461 GLY A N 1
ATOM 3685 C CA . GLY A 1 461 ? 16.853 14.691 15.993 1.00 93.38 461 GLY A CA 1
ATOM 3686 C C . GLY A 1 461 ? 15.979 14.132 17.117 1.00 93.38 461 GLY A C 1
ATOM 3687 O O . GLY A 1 461 ? 15.797 12.919 17.190 1.00 93.38 461 GLY A O 1
ATOM 3688 N N . ASP A 1 462 ? 15.394 15.006 17.934 1.00 93.94 462 ASP A N 1
ATOM 3689 C CA . ASP A 1 462 ? 14.555 14.617 19.069 1.00 93.94 462 ASP A CA 1
ATOM 3690 C C . ASP A 1 462 ? 13.208 14.089 18.584 1.00 93.94 462 ASP A C 1
ATOM 3692 O O . ASP A 1 462 ? 12.764 13.032 19.028 1.00 93.94 462 ASP A O 1
ATOM 3696 N N . LEU A 1 463 ? 12.614 14.750 17.584 1.00 95.00 463 LEU A N 1
ATOM 3697 C CA . LEU A 1 463 ? 11.394 14.270 16.937 1.00 95.00 463 LEU A CA 1
ATOM 3698 C C . LEU A 1 463 ? 11.596 12.876 16.318 1.00 95.00 463 LEU A C 1
ATOM 3700 O O . LEU A 1 463 ? 10.773 11.981 16.515 1.00 95.00 463 LEU A O 1
ATOM 3704 N N . LYS A 1 464 ? 12.708 12.659 15.602 1.00 94.44 464 LYS A N 1
ATOM 3705 C CA . LYS A 1 464 ? 13.056 11.343 15.038 1.00 94.44 464 LYS A CA 1
ATOM 3706 C C . LYS A 1 464 ? 13.207 10.277 16.121 1.00 94.44 464 LYS A C 1
ATOM 3708 O O . LYS A 1 464 ? 12.713 9.170 15.931 1.00 94.44 464 LYS A O 1
ATOM 3713 N N . ASN A 1 465 ? 13.870 10.602 17.233 1.00 93.88 465 ASN A N 1
ATOM 3714 C CA . ASN A 1 465 ? 14.046 9.682 18.358 1.00 93.88 465 ASN A CA 1
ATOM 3715 C C . ASN A 1 465 ? 12.705 9.354 19.033 1.00 93.88 465 ASN A C 1
ATOM 3717 O O . ASN A 1 465 ? 12.456 8.197 19.357 1.00 93.88 465 ASN A O 1
ATOM 3721 N N . ALA A 1 466 ? 11.822 10.341 19.205 1.00 95.06 466 ALA A N 1
ATOM 3722 C CA . ALA A 1 466 ? 10.479 10.121 19.734 1.00 95.06 466 ALA A CA 1
ATOM 3723 C C . ALA A 1 466 ? 9.688 9.169 18.824 1.00 95.06 466 ALA A C 1
ATOM 3725 O O . ALA A 1 466 ? 9.219 8.123 19.267 1.00 95.06 466 ALA A O 1
ATOM 3726 N N . VAL A 1 467 ? 9.631 9.458 17.519 1.00 94.94 467 VAL A N 1
ATOM 3727 C CA . VAL A 1 467 ? 8.946 8.607 16.531 1.00 94.94 467 VAL A CA 1
ATOM 3728 C C . VAL A 1 467 ? 9.561 7.202 16.444 1.00 94.94 467 VAL A C 1
ATOM 3730 O O . VAL A 1 467 ? 8.824 6.228 16.293 1.00 94.94 467 VAL A O 1
ATOM 3733 N N . GLU A 1 468 ? 10.883 7.055 16.601 1.00 95.12 468 GLU A N 1
ATOM 3734 C CA . GLU A 1 468 ? 11.565 5.751 16.676 1.00 95.12 468 GLU A CA 1
ATOM 3735 C C . GLU A 1 468 ? 10.998 4.864 17.795 1.00 95.12 468 GLU A C 1
ATOM 3737 O O . GLU A 1 468 ? 10.799 3.664 17.579 1.00 95.12 468 GLU A O 1
ATOM 3742 N N . ILE A 1 469 ? 10.721 5.434 18.972 1.00 94.94 469 ILE A N 1
ATOM 3743 C CA . ILE A 1 469 ? 10.183 4.696 20.125 1.00 94.94 469 ILE A CA 1
ATOM 3744 C C . ILE A 1 469 ? 8.804 4.128 19.786 1.00 94.94 469 ILE A C 1
ATOM 3746 O O . ILE A 1 469 ? 8.573 2.929 19.949 1.00 94.94 469 ILE A O 1
ATOM 3750 N N . TYR A 1 470 ? 7.908 4.957 19.248 1.00 94.69 470 TYR A N 1
ATOM 3751 C CA . TYR A 1 470 ? 6.559 4.525 18.873 1.00 94.69 470 TYR A CA 1
ATOM 3752 C C . TYR A 1 470 ? 6.565 3.532 17.704 1.00 94.69 470 TYR A C 1
ATOM 3754 O O . TYR A 1 470 ? 5.818 2.554 17.734 1.00 94.69 470 TYR A O 1
ATOM 3762 N N . ILE A 1 471 ? 7.442 3.710 16.706 1.00 94.88 471 ILE A N 1
ATOM 3763 C CA . ILE A 1 471 ? 7.617 2.717 15.635 1.00 94.88 471 ILE A CA 1
ATOM 3764 C C . ILE A 1 471 ? 8.042 1.375 16.233 1.00 94.88 471 ILE A C 1
ATOM 3766 O O . ILE A 1 471 ? 7.453 0.352 15.898 1.00 94.88 471 ILE A O 1
ATOM 3770 N N . ASN A 1 472 ? 9.017 1.344 17.144 1.00 96.25 472 ASN A N 1
ATOM 3771 C CA . ASN A 1 472 ? 9.421 0.086 17.771 1.00 96.25 472 ASN A CA 1
ATOM 3772 C C . ASN A 1 472 ? 8.304 -0.525 18.637 1.00 96.25 472 ASN A C 1
ATOM 3774 O O . ASN A 1 472 ? 8.104 -1.732 18.531 1.00 96.25 472 ASN A O 1
ATOM 3778 N N . LYS A 1 473 ? 7.511 0.278 19.372 1.00 94.31 473 LYS A N 1
ATOM 3779 C CA . LYS A 1 473 ? 6.312 -0.188 20.111 1.00 94.31 473 LYS A CA 1
ATOM 3780 C C . LYS A 1 473 ? 5.327 -0.919 19.185 1.00 94.31 473 LYS A C 1
ATOM 3782 O O . LYS A 1 473 ? 4.786 -1.950 19.573 1.00 94.31 473 LYS A O 1
ATOM 3787 N N . LEU A 1 474 ? 5.142 -0.430 17.954 1.00 94.06 474 LEU A N 1
ATOM 3788 C CA . LEU A 1 474 ? 4.291 -1.058 16.931 1.00 94.06 474 LEU A CA 1
ATOM 3789 C C . LEU A 1 474 ? 4.938 -2.276 16.244 1.00 94.06 474 LEU A C 1
ATOM 3791 O O . LEU A 1 474 ? 4.245 -3.182 15.789 1.00 94.06 474 LEU A O 1
ATOM 3795 N N . LEU A 1 475 ? 6.265 -2.307 16.110 1.00 96.12 475 LEU A N 1
ATOM 3796 C CA . LEU A 1 475 ? 6.963 -3.402 15.427 1.00 96.12 475 LEU A CA 1
ATOM 3797 C C . LEU A 1 475 ? 7.304 -4.571 16.359 1.00 96.12 475 LEU A C 1
ATOM 3799 O O . LEU A 1 475 ? 7.408 -5.703 15.891 1.00 96.12 475 LEU A O 1
ATOM 3803 N N . ASP A 1 476 ? 7.466 -4.343 17.663 1.00 96.00 476 ASP A N 1
ATOM 3804 C CA . ASP A 1 476 ? 7.847 -5.372 18.640 1.00 96.00 476 ASP A CA 1
ATOM 3805 C C . ASP A 1 476 ? 6.906 -6.588 18.662 1.00 96.00 476 ASP A C 1
ATOM 3807 O O . ASP A 1 476 ? 7.407 -7.714 18.548 1.00 96.00 476 ASP A O 1
ATOM 3811 N N . PRO A 1 477 ? 5.567 -6.432 18.730 1.00 94.50 477 PRO A N 1
ATOM 3812 C CA . PRO A 1 477 ? 4.658 -7.577 18.712 1.00 94.50 477 PRO A CA 1
ATOM 3813 C C . PRO A 1 477 ? 4.745 -8.365 17.400 1.00 94.50 477 PRO A C 1
ATOM 3815 O O . PRO A 1 477 ? 4.739 -9.597 17.414 1.00 94.50 477 PRO A O 1
ATOM 3818 N N . ILE A 1 478 ? 4.904 -7.663 16.273 1.00 95.31 478 ILE A N 1
ATOM 3819 C CA . ILE A 1 478 ? 5.015 -8.259 14.935 1.00 95.31 478 ILE A CA 1
ATOM 3820 C C . ILE A 1 478 ? 6.312 -9.062 14.816 1.00 95.31 478 ILE A C 1
ATOM 3822 O O . ILE A 1 478 ? 6.293 -10.210 14.368 1.00 95.31 478 ILE A O 1
ATOM 3826 N N . ARG A 1 479 ? 7.439 -8.486 15.257 1.00 95.44 479 ARG A N 1
ATOM 3827 C CA . ARG A 1 479 ? 8.747 -9.154 15.294 1.00 95.44 479 ARG A CA 1
ATOM 3828 C C . ARG A 1 479 ? 8.697 -10.402 16.165 1.00 95.44 479 ARG A C 1
ATOM 3830 O O . ARG A 1 479 ? 9.132 -11.462 15.725 1.00 95.44 479 ARG A O 1
ATOM 3837 N N . LYS A 1 480 ? 8.089 -10.313 17.349 1.00 94.00 480 LYS A N 1
ATOM 3838 C CA . LYS A 1 480 ? 7.934 -11.446 18.268 1.00 94.00 480 LYS A CA 1
ATOM 3839 C C . LYS A 1 480 ? 7.059 -12.560 17.682 1.00 94.00 480 LYS A C 1
ATOM 3841 O O . LYS A 1 480 ? 7.423 -13.734 17.776 1.00 94.00 480 LYS A O 1
ATOM 3846 N N . GLU A 1 481 ? 5.935 -12.227 17.044 1.00 92.69 481 GLU A N 1
ATOM 3847 C CA . GLU A 1 481 ? 5.087 -13.211 16.350 1.00 92.69 481 GLU A CA 1
ATOM 3848 C C . GLU A 1 481 ? 5.856 -13.873 15.194 1.00 92.69 481 GLU A C 1
ATOM 3850 O O . GLU A 1 481 ? 5.869 -15.098 15.071 1.00 92.69 481 GLU A O 1
ATOM 3855 N N . PHE A 1 482 ? 6.583 -13.087 14.398 1.00 92.25 482 PHE A N 1
ATOM 3856 C CA . PHE A 1 482 ? 7.427 -13.605 13.322 1.00 92.25 482 PHE A CA 1
ATOM 3857 C C . PHE A 1 482 ? 8.553 -14.509 13.839 1.00 92.25 482 PHE A C 1
ATOM 3859 O O . PHE A 1 482 ? 8.872 -15.525 13.222 1.00 92.25 482 PHE A O 1
ATOM 3866 N N . GLU A 1 483 ? 9.166 -14.169 14.972 1.00 91.81 483 GLU A N 1
ATOM 3867 C CA . GLU A 1 483 ? 10.255 -14.934 15.572 1.00 91.81 483 GLU A CA 1
ATOM 3868 C C . GLU A 1 483 ? 9.808 -16.284 16.133 1.00 91.81 483 GLU A C 1
ATOM 3870 O O . GLU A 1 483 ? 10.550 -17.267 16.022 1.00 91.81 483 GLU A O 1
ATOM 3875 N N . THR A 1 484 ? 8.606 -16.332 16.696 1.00 92.50 484 THR A N 1
ATOM 3876 C CA . THR A 1 484 ? 8.045 -17.513 17.359 1.00 92.50 484 THR A CA 1
ATOM 3877 C C . THR A 1 484 ? 7.322 -18.449 16.387 1.00 92.50 484 THR A C 1
ATOM 3879 O O . THR A 1 484 ? 7.413 -19.670 16.529 1.00 92.50 484 THR A O 1
ATOM 3882 N N . ASP A 1 485 ? 6.671 -17.921 15.346 1.00 92.75 485 ASP A N 1
ATOM 3883 C CA . ASP A 1 485 ? 5.977 -18.726 14.339 1.00 92.75 485 ASP A CA 1
ATOM 3884 C C . ASP A 1 485 ? 6.918 -19.158 13.196 1.00 92.75 485 ASP A C 1
ATOM 3886 O O . ASP A 1 485 ? 7.098 -18.484 12.177 1.00 92.75 485 ASP A O 1
ATOM 3890 N N . SER A 1 486 ? 7.480 -20.364 13.319 1.00 91.31 486 SER A N 1
ATOM 3891 C CA . SER A 1 486 ? 8.310 -20.979 12.269 1.00 91.31 486 SER A CA 1
ATOM 3892 C C . SER A 1 486 ? 7.606 -21.101 10.908 1.00 91.31 486 SER A C 1
ATOM 3894 O O . SER A 1 486 ? 8.265 -21.002 9.865 1.00 91.31 486 SER A O 1
ATOM 3896 N N . LYS A 1 487 ? 6.272 -21.264 10.880 1.00 92.62 487 LYS A N 1
ATOM 3897 C CA . LYS A 1 487 ? 5.501 -21.294 9.629 1.00 92.62 487 LYS A CA 1
ATOM 3898 C C . LYS A 1 487 ? 5.472 -19.912 8.992 1.00 92.62 487 LYS A C 1
ATOM 3900 O O . LYS A 1 487 ? 5.561 -19.821 7.771 1.00 92.62 487 LYS A O 1
ATOM 3905 N N . PHE A 1 488 ? 5.382 -18.848 9.791 1.00 92.25 488 PHE A N 1
ATOM 3906 C CA . PHE A 1 488 ? 5.446 -17.475 9.292 1.00 92.25 488 PHE A CA 1
ATOM 3907 C C . PHE A 1 488 ? 6.817 -17.161 8.672 1.00 92.25 488 PHE A C 1
ATOM 3909 O O . PHE A 1 488 ? 6.871 -16.676 7.541 1.00 92.25 488 PHE A O 1
ATOM 3916 N N . LYS A 1 489 ? 7.924 -17.552 9.320 1.00 91.69 489 LYS A N 1
ATOM 3917 C CA . LYS A 1 489 ? 9.275 -17.407 8.737 1.00 91.69 489 LYS A CA 1
ATOM 3918 C C . LYS A 1 489 ? 9.424 -18.134 7.404 1.00 91.69 489 LYS A C 1
ATOM 3920 O O . LYS A 1 489 ? 9.914 -17.568 6.428 1.00 91.69 489 LYS A O 1
ATOM 3925 N N . ASN A 1 490 ? 8.997 -19.397 7.356 1.00 93.00 490 ASN A N 1
ATOM 3926 C CA . ASN A 1 490 ? 9.083 -20.212 6.145 1.00 93.00 490 ASN A CA 1
ATOM 3927 C C . ASN A 1 490 ? 8.242 -19.606 5.010 1.00 93.00 490 ASN A C 1
ATOM 3929 O O . ASN A 1 490 ? 8.719 -19.474 3.884 1.00 93.00 490 ASN A O 1
ATOM 3933 N N . LEU A 1 491 ? 7.024 -19.158 5.327 1.00 93.56 491 LEU A N 1
ATOM 3934 C CA . LEU A 1 491 ? 6.150 -18.468 4.385 1.00 93.56 491 LEU A CA 1
ATOM 3935 C C . LEU A 1 491 ? 6.802 -17.201 3.821 1.00 93.56 491 LEU A C 1
ATOM 3937 O O . LEU A 1 491 ? 6.811 -17.025 2.608 1.00 93.56 491 LEU A O 1
ATOM 3941 N N . ALA A 1 492 ? 7.400 -16.356 4.664 1.00 92.38 492 ALA A N 1
ATOM 3942 C CA . ALA A 1 492 ? 8.063 -15.133 4.216 1.00 92.38 492 ALA A CA 1
ATOM 3943 C C . ALA A 1 492 ? 9.233 -15.412 3.262 1.00 92.38 492 ALA A C 1
ATOM 3945 O O . ALA A 1 492 ? 9.349 -14.753 2.228 1.00 92.38 492 ALA A O 1
ATOM 3946 N N . ASN A 1 493 ? 10.053 -16.423 3.565 1.00 91.12 493 ASN A N 1
ATOM 3947 C CA . ASN A 1 493 ? 11.164 -16.839 2.704 1.00 91.12 493 ASN A CA 1
ATOM 3948 C C . ASN A 1 493 ? 10.685 -17.419 1.366 1.00 91.12 493 ASN A C 1
ATOM 3950 O O . ASN A 1 493 ? 11.346 -17.234 0.350 1.00 91.12 493 ASN A O 1
ATOM 3954 N N . LYS A 1 494 ? 9.541 -18.112 1.342 1.00 92.12 494 LYS A N 1
ATOM 3955 C CA . LYS A 1 494 ? 8.949 -18.642 0.103 1.00 92.12 494 LYS A CA 1
ATOM 3956 C C . LYS A 1 494 ? 8.255 -17.562 -0.729 1.00 92.12 494 LYS A C 1
ATOM 3958 O O . LYS A 1 494 ? 8.387 -17.563 -1.947 1.00 92.12 494 LYS A O 1
ATOM 3963 N N . ALA A 1 495 ? 7.532 -16.647 -0.086 1.00 91.06 495 ALA A N 1
ATOM 3964 C CA . ALA A 1 495 ? 6.814 -15.553 -0.743 1.00 91.06 495 ALA A CA 1
ATOM 3965 C C . ALA A 1 495 ? 7.770 -14.492 -1.321 1.00 91.06 495 ALA A C 1
ATOM 3967 O O . ALA A 1 495 ? 7.503 -13.897 -2.372 1.00 91.06 495 ALA A O 1
ATOM 3968 N N . TYR A 1 496 ? 8.901 -14.285 -0.640 1.00 89.94 496 TYR A N 1
ATOM 3969 C CA . TYR A 1 496 ? 9.962 -13.358 -1.017 1.00 89.94 496 TYR A CA 1
ATOM 3970 C C . TYR A 1 496 ? 11.320 -14.048 -0.886 1.00 89.94 496 TYR A C 1
ATOM 3972 O O . TYR A 1 496 ? 12.050 -13.783 0.077 1.00 89.94 496 TYR A O 1
ATOM 3980 N N . PRO A 1 497 ? 11.670 -14.933 -1.836 1.00 82.19 497 PRO A N 1
ATOM 3981 C CA . PRO A 1 497 ? 12.974 -15.572 -1.831 1.00 82.19 497 PRO A CA 1
ATOM 3982 C C . PRO A 1 497 ? 14.059 -14.492 -1.822 1.00 82.19 497 PRO A C 1
ATOM 3984 O O . PRO A 1 497 ? 13.940 -13.517 -2.578 1.00 82.19 497 PRO A O 1
ATOM 3987 N N . PRO A 1 498 ? 15.088 -14.620 -0.961 1.00 67.19 498 PRO A N 1
ATOM 3988 C CA . PRO A 1 498 ? 16.170 -13.653 -0.904 1.00 67.19 498 PRO A CA 1
ATOM 3989 C C . PRO A 1 498 ? 16.744 -13.515 -2.308 1.00 67.19 498 PRO A C 1
ATOM 3991 O O . PRO A 1 498 ? 17.156 -14.498 -2.932 1.00 67.19 498 PRO A O 1
ATOM 3994 N N . GLN A 1 499 ? 16.707 -12.294 -2.837 1.00 55.34 499 GLN A N 1
ATOM 3995 C CA . GLN A 1 499 ? 17.353 -12.025 -4.107 1.00 55.34 499 GLN A CA 1
ATOM 3996 C C . GLN A 1 499 ? 18.835 -12.316 -3.888 1.00 55.34 499 GLN A C 1
ATOM 3998 O O . GLN A 1 499 ? 19.434 -11.772 -2.959 1.00 55.34 499 GLN A O 1
ATOM 4003 N N . LYS A 1 500 ? 19.428 -13.195 -4.711 1.00 41.78 500 LYS A N 1
ATOM 4004 C CA . LYS A 1 500 ? 20.892 -13.262 -4.796 1.00 41.78 500 LYS A CA 1
ATOM 4005 C C . LYS A 1 500 ? 21.363 -11.817 -4.957 1.00 41.78 500 LYS A C 1
ATOM 4007 O O . LYS A 1 500 ? 20.777 -11.144 -5.813 1.00 41.78 500 LYS A O 1
ATOM 4012 N N . PRO A 1 501 ? 22.320 -11.333 -4.145 1.00 36.50 501 PRO A N 1
ATOM 4013 C CA . PRO A 1 501 ? 22.774 -9.958 -4.245 1.00 36.50 501 PRO A CA 1
ATOM 4014 C C . PRO A 1 501 ? 23.059 -9.688 -5.715 1.00 36.50 501 PRO A C 1
ATOM 4016 O O . PRO A 1 501 ? 23.864 -10.384 -6.341 1.00 36.50 501 PRO A O 1
ATOM 4019 N N . LYS A 1 502 ? 22.304 -8.752 -6.299 1.00 38.47 502 LYS A N 1
ATOM 4020 C CA . LYS A 1 502 ? 22.669 -8.197 -7.591 1.00 38.47 502 LYS A CA 1
ATOM 4021 C C . LYS A 1 502 ? 24.024 -7.571 -7.335 1.00 38.47 502 LYS A C 1
ATOM 4023 O O . LYS A 1 502 ? 24.099 -6.535 -6.685 1.00 38.47 502 LYS A O 1
ATOM 4028 N N . ILE A 1 503 ? 25.077 -8.228 -7.806 1.00 36.72 503 ILE A N 1
ATOM 4029 C CA . ILE A 1 503 ? 26.331 -7.546 -8.073 1.00 36.72 503 ILE A CA 1
ATOM 4030 C C . ILE A 1 503 ? 25.912 -6.398 -8.987 1.00 36.72 503 ILE A C 1
ATOM 4032 O O . ILE A 1 503 ? 25.426 -6.628 -10.100 1.00 36.72 503 ILE A O 1
ATOM 4036 N N . ILE A 1 504 ? 25.943 -5.178 -8.460 1.00 42.38 504 ILE A N 1
ATOM 4037 C CA . ILE A 1 504 ? 25.870 -3.988 -9.288 1.00 42.38 504 ILE A CA 1
ATOM 4038 C C . ILE A 1 504 ? 27.193 -4.036 -10.049 1.00 42.38 504 ILE A C 1
ATOM 4040 O O . ILE A 1 504 ? 28.222 -3.638 -9.523 1.00 42.38 504 ILE A O 1
ATOM 4044 N N . GLU A 1 505 ? 27.191 -4.670 -11.225 1.00 51.00 505 GLU A N 1
ATOM 4045 C CA . GLU A 1 505 ? 28.236 -4.433 -12.219 1.00 51.00 505 GLU A CA 1
ATOM 4046 C C . GLU A 1 505 ? 28.154 -2.938 -12.516 1.00 51.00 505 GLU A C 1
ATOM 4048 O O . GLU A 1 505 ? 27.204 -2.490 -13.169 1.00 51.00 505 GLU A O 1
ATOM 4053 N N . GLU A 1 506 ? 29.083 -2.172 -11.957 1.00 59.56 506 GLU A N 1
ATOM 4054 C CA . GLU A 1 506 ? 29.250 -0.763 -12.267 1.00 59.56 506 GLU A CA 1
ATOM 4055 C C . GLU A 1 506 ? 29.383 -0.626 -13.789 1.00 59.56 506 GLU A C 1
ATOM 4057 O O . GLU A 1 506 ? 30.067 -1.406 -14.459 1.00 59.56 506 GLU A O 1
ATOM 4062 N N . LEU A 1 507 ? 28.591 0.270 -14.376 1.00 78.94 507 LEU A N 1
ATOM 4063 C CA . LEU A 1 507 ? 28.558 0.443 -15.821 1.00 78.94 507 LEU A CA 1
ATOM 4064 C C . LEU A 1 507 ? 29.700 1.382 -16.212 1.00 78.94 507 LEU A C 1
ATOM 4066 O O . LEU A 1 507 ? 29.505 2.591 -16.273 1.00 78.94 507 LEU A O 1
ATOM 4070 N N . THR A 1 508 ? 30.876 0.815 -16.453 1.00 88.25 508 THR A N 1
ATOM 4071 C CA . THR A 1 508 ? 32.097 1.558 -16.784 1.00 88.25 508 THR A CA 1
ATOM 4072 C C . THR A 1 508 ? 32.329 1.614 -18.303 1.00 88.25 508 THR A C 1
ATOM 4074 O O . THR A 1 508 ? 31.900 0.708 -19.033 1.00 88.25 508 THR A O 1
ATOM 4077 N N . PRO A 1 509 ? 33.009 2.658 -18.822 1.00 90.38 509 PRO A N 1
ATOM 4078 C CA . PRO A 1 509 ? 33.348 2.766 -20.241 1.00 90.38 509 PRO A CA 1
ATOM 4079 C C . PRO A 1 509 ? 34.377 1.723 -20.692 1.00 90.38 509 PRO A C 1
ATOM 4081 O O . PRO A 1 509 ? 34.411 1.387 -21.875 1.00 90.38 509 PRO A O 1
ATOM 4084 N N . ALA A 1 510 ? 35.164 1.159 -19.768 1.00 91.19 510 ALA A N 1
ATOM 4085 C CA . ALA A 1 510 ? 36.166 0.134 -20.061 1.00 91.19 510 ALA A CA 1
ATOM 4086 C C . ALA A 1 510 ? 35.581 -1.140 -20.680 1.00 91.19 510 ALA A C 1
ATOM 4088 O O . ALA A 1 510 ? 36.286 -1.884 -21.355 1.00 91.19 510 ALA A O 1
ATOM 4089 N N . ARG A 1 511 ? 34.272 -1.364 -20.513 1.00 92.62 511 ARG A N 1
ATOM 4090 C CA . ARG A 1 511 ? 33.527 -2.458 -21.146 1.00 92.62 511 ARG A CA 1
ATOM 4091 C C . ARG A 1 511 ? 33.474 -2.361 -22.672 1.00 92.62 511 ARG A C 1
ATOM 4093 O O . ARG A 1 511 ? 33.152 -3.354 -23.323 1.00 92.62 511 ARG A O 1
ATOM 4100 N N . LEU A 1 512 ? 33.718 -1.185 -23.253 1.00 94.88 512 LEU A N 1
ATOM 4101 C CA . LEU A 1 512 ? 33.713 -0.954 -24.697 1.00 94.88 512 LEU A CA 1
ATOM 4102 C C . LEU A 1 512 ? 35.083 -1.306 -25.297 1.00 94.88 512 LEU A C 1
ATOM 4104 O O . LEU A 1 512 ? 36.098 -0.743 -24.902 1.00 94.88 512 LEU A O 1
ATOM 4108 N N . ASP A 1 513 ? 35.119 -2.190 -26.296 1.00 96.31 513 ASP A N 1
ATOM 4109 C CA . ASP A 1 513 ? 36.352 -2.475 -27.044 1.00 96.31 513 ASP A CA 1
ATOM 4110 C C . ASP A 1 513 ? 36.494 -1.463 -28.182 1.00 96.31 513 ASP A C 1
ATOM 4112 O O . ASP A 1 513 ? 35.981 -1.678 -29.284 1.00 96.31 513 ASP A O 1
ATOM 4116 N N . ILE A 1 514 ? 37.129 -0.326 -27.899 1.00 97.25 514 ILE A N 1
ATOM 4117 C CA . ILE A 1 514 ? 37.378 0.727 -28.885 1.00 97.25 514 ILE A CA 1
ATOM 4118 C C . ILE A 1 514 ? 38.807 0.587 -29.412 1.00 97.25 514 ILE A C 1
ATOM 4120 O O . ILE A 1 514 ? 39.772 0.541 -28.646 1.00 97.25 514 ILE A O 1
ATOM 4124 N N . ARG A 1 515 ? 38.956 0.530 -30.737 1.00 97.12 515 ARG A N 1
ATOM 4125 C CA . ARG A 1 515 ? 40.250 0.341 -31.400 1.00 97.12 515 ARG A CA 1
ATOM 4126 C C . ARG A 1 515 ? 40.447 1.284 -32.567 1.00 97.12 515 ARG A C 1
ATOM 4128 O O . ARG A 1 515 ? 39.499 1.693 -33.234 1.00 97.12 515 ARG A O 1
ATOM 4135 N N . VAL A 1 516 ? 41.707 1.564 -32.855 1.00 97.75 516 VAL A N 1
ATOM 4136 C CA . VAL A 1 516 ? 42.121 2.211 -34.093 1.00 97.75 516 VAL A CA 1
ATOM 4137 C C . VAL A 1 516 ? 42.077 1.195 -35.236 1.00 97.75 516 VAL A C 1
ATOM 4139 O O . VAL A 1 516 ? 42.601 0.089 -35.119 1.00 97.75 516 VAL A O 1
ATOM 4142 N N . GLY A 1 517 ? 41.463 1.570 -36.354 1.00 97.50 517 GLY A N 1
ATOM 4143 C CA . GLY A 1 517 ? 41.363 0.755 -37.558 1.00 97.50 517 GLY A CA 1
ATOM 4144 C C . GLY A 1 517 ? 41.849 1.478 -38.805 1.00 97.50 517 GLY A C 1
ATOM 4145 O O . GLY A 1 517 ? 41.765 2.702 -38.883 1.00 97.50 517 GLY A O 1
ATOM 4146 N N . LYS A 1 518 ? 42.319 0.724 -39.801 1.00 97.75 518 LYS A N 1
ATOM 4147 C CA . LYS A 1 518 ? 42.655 1.253 -41.129 1.00 97.75 518 LYS A CA 1
ATOM 4148 C C . LYS A 1 518 ? 41.714 0.692 -42.184 1.00 97.75 518 LYS A C 1
ATOM 4150 O O . LYS A 1 518 ? 41.608 -0.522 -42.340 1.00 97.75 518 LYS A O 1
ATOM 4155 N N . ILE A 1 519 ? 41.058 1.567 -42.938 1.00 97.62 519 ILE A N 1
ATOM 4156 C CA . ILE A 1 519 ? 40.219 1.156 -44.067 1.00 97.62 519 ILE A CA 1
ATOM 4157 C C . ILE A 1 519 ? 41.129 0.709 -45.214 1.00 97.62 519 ILE A C 1
ATOM 4159 O O . ILE A 1 519 ? 41.828 1.525 -45.811 1.00 97.62 519 ILE A O 1
ATOM 4163 N N . ILE A 1 520 ? 41.118 -0.584 -45.531 1.00 97.00 520 ILE A N 1
ATOM 4164 C CA . ILE A 1 520 ? 41.921 -1.154 -46.624 1.00 97.00 520 ILE A CA 1
ATOM 4165 C C . ILE A 1 520 ? 41.145 -1.201 -47.945 1.00 97.00 520 ILE A C 1
ATOM 4167 O O . ILE A 1 520 ? 41.713 -0.998 -49.015 1.00 97.00 520 ILE A O 1
ATOM 4171 N N . GLU A 1 521 ? 39.832 -1.413 -47.871 1.00 96.69 521 GLU A N 1
ATOM 4172 C CA . GLU A 1 521 ? 38.929 -1.440 -49.017 1.00 96.69 521 GLU A CA 1
ATOM 4173 C C . GLU A 1 521 ? 37.625 -0.754 -48.628 1.00 96.69 521 GLU A C 1
ATOM 4175 O O . GLU A 1 521 ? 37.131 -0.917 -47.511 1.00 96.69 521 GLU A O 1
ATOM 4180 N N . VAL A 1 522 ? 37.057 0.009 -49.556 1.00 97.25 522 VAL A N 1
ATOM 4181 C CA . VAL A 1 522 ? 35.770 0.677 -49.383 1.00 97.25 522 VAL A CA 1
ATOM 4182 C C . VAL A 1 522 ? 35.021 0.654 -50.706 1.00 97.25 522 VAL A C 1
ATOM 4184 O O . VAL A 1 522 ? 35.585 0.917 -51.767 1.00 97.25 522 VAL A O 1
ATOM 4187 N N . SER A 1 523 ? 33.737 0.328 -50.643 1.00 96.31 523 SER A N 1
ATOM 4188 C CA . SER A 1 523 ? 32.830 0.344 -51.789 1.00 96.31 523 SER A CA 1
ATOM 4189 C C . SER A 1 523 ? 31.463 0.865 -51.359 1.00 96.31 523 SER A C 1
ATOM 4191 O O . SER A 1 523 ? 31.114 0.804 -50.180 1.00 96.31 523 SER A O 1
ATOM 4193 N N . LYS A 1 524 ? 30.682 1.412 -52.294 1.00 96.44 524 LYS A N 1
ATOM 4194 C CA . LYS A 1 524 ? 29.283 1.763 -52.018 1.00 96.44 524 LYS A CA 1
ATOM 4195 C C . LYS A 1 524 ? 28.451 0.487 -51.916 1.00 96.44 524 LYS A C 1
ATOM 4197 O O . LYS A 1 524 ? 28.659 -0.443 -52.693 1.00 96.44 524 LYS A O 1
ATOM 4202 N N . HIS A 1 525 ? 27.511 0.455 -50.978 1.00 95.00 525 HIS A N 1
ATOM 4203 C CA . HIS A 1 525 ? 26.592 -0.666 -50.831 1.00 95.00 525 HIS A CA 1
ATOM 4204 C C . HIS A 1 525 ? 25.686 -0.780 -52.070 1.00 95.00 525 HIS A C 1
ATOM 4206 O O . HIS A 1 525 ? 25.120 0.215 -52.515 1.00 95.00 525 HIS A O 1
ATOM 4212 N N . SER A 1 526 ? 25.515 -1.992 -52.611 1.00 93.06 526 SER A N 1
ATOM 4213 C CA . SER A 1 526 ? 24.712 -2.251 -53.822 1.00 93.06 526 SER A CA 1
ATOM 4214 C C . SER A 1 526 ? 23.253 -1.824 -53.675 1.00 93.06 526 SER A C 1
ATOM 4216 O O . SER A 1 526 ? 22.677 -1.246 -54.588 1.00 93.06 526 SER A O 1
ATOM 4218 N N . ASP A 1 527 ? 22.680 -2.096 -52.502 1.00 91.88 527 ASP A N 1
ATOM 4219 C CA . ASP A 1 527 ? 21.253 -1.905 -52.219 1.00 91.88 527 ASP A CA 1
ATOM 4220 C C . ASP A 1 527 ? 20.950 -0.712 -51.286 1.00 91.88 527 ASP A C 1
ATOM 4222 O O . ASP A 1 527 ? 19.874 -0.653 -50.684 1.00 91.88 527 ASP A O 1
ATOM 4226 N N . ALA A 1 528 ? 21.902 0.217 -51.091 1.00 92.62 528 ALA A N 1
ATOM 4227 C CA . ALA A 1 528 ? 21.700 1.389 -50.233 1.00 92.62 528 ALA A CA 1
ATOM 4228 C C . ALA A 1 528 ? 22.614 2.578 -50.579 1.00 92.62 528 ALA A C 1
ATOM 4230 O O . ALA A 1 528 ? 23.822 2.531 -50.361 1.00 92.62 528 ALA A O 1
ATOM 4231 N N . ASP A 1 529 ? 22.012 3.699 -50.985 1.00 91.88 529 ASP A N 1
ATOM 4232 C CA . ASP A 1 529 ? 22.741 4.901 -51.424 1.00 91.88 529 ASP A CA 1
ATOM 4233 C C . ASP A 1 529 ? 23.492 5.633 -50.303 1.00 91.88 529 ASP A C 1
ATOM 4235 O O . ASP A 1 529 ? 24.401 6.417 -50.568 1.00 91.88 529 ASP A O 1
ATOM 4239 N N . SER A 1 530 ? 23.117 5.402 -49.042 1.00 93.06 530 SER A N 1
ATOM 4240 C CA . SER A 1 530 ? 23.718 6.063 -47.880 1.00 93.06 530 SER A CA 1
ATOM 4241 C C . SER A 1 530 ? 24.820 5.252 -47.197 1.00 93.06 530 SER A C 1
ATOM 4243 O O . SER A 1 530 ? 25.414 5.759 -46.243 1.00 93.06 530 SER A O 1
ATOM 4245 N N . LEU A 1 531 ? 25.088 4.017 -47.644 1.00 96.62 531 LEU A N 1
ATOM 4246 C CA . LEU A 1 531 ? 25.972 3.084 -46.944 1.00 96.62 531 LEU A CA 1
ATOM 4247 C C . LEU A 1 531 ? 27.259 2.781 -47.719 1.00 96.62 531 LEU A C 1
ATOM 4249 O O . LEU A 1 531 ? 27.236 2.500 -48.920 1.00 96.62 531 LEU A O 1
ATOM 4253 N N . TYR A 1 532 ? 28.380 2.776 -47.003 1.00 97.69 532 TYR A N 1
ATOM 4254 C CA . TYR A 1 532 ? 29.617 2.147 -47.454 1.00 97.69 532 TYR A CA 1
ATOM 4255 C C . TYR A 1 532 ? 29.723 0.733 -46.887 1.00 97.69 532 TYR A C 1
ATOM 4257 O O . TYR A 1 532 ? 29.191 0.439 -45.820 1.00 97.69 532 TYR A O 1
ATOM 4265 N N . VAL A 1 533 ? 30.415 -0.136 -47.620 1.00 97.50 533 VAL A N 1
ATOM 4266 C CA . VAL A 1 533 ? 30.899 -1.432 -47.147 1.00 97.50 533 VAL A CA 1
ATOM 4267 C C . VAL A 1 533 ? 32.417 -1.350 -47.103 1.00 97.50 533 VAL A C 1
ATOM 4269 O O . VAL A 1 533 ? 33.072 -1.244 -48.146 1.00 97.50 533 VAL A O 1
ATOM 4272 N N . GLU A 1 534 ? 32.965 -1.376 -45.894 1.00 98.06 534 GLU A N 1
ATOM 4273 C CA . GLU A 1 534 ? 34.390 -1.236 -45.625 1.00 98.06 534 GLU A CA 1
ATOM 4274 C C . GLU A 1 534 ? 35.015 -2.550 -45.152 1.00 98.06 534 GLU A C 1
ATOM 4276 O O . GLU A 1 534 ? 34.448 -3.277 -44.333 1.00 98.06 534 GLU A O 1
ATOM 4281 N N . LYS A 1 535 ? 36.232 -2.829 -45.624 1.00 97.94 535 LYS A N 1
ATOM 4282 C CA . LYS A 1 535 ? 37.157 -3.760 -44.976 1.00 97.94 535 LYS A CA 1
ATOM 4283 C C . LYS A 1 535 ? 38.104 -2.946 -44.107 1.00 97.94 535 LYS A C 1
ATOM 4285 O O . LYS A 1 535 ? 38.898 -2.164 -44.628 1.00 97.94 535 LYS A O 1
ATOM 4290 N N . ILE A 1 536 ? 38.003 -3.110 -42.792 1.00 98.19 536 ILE A N 1
ATOM 4291 C CA . ILE A 1 536 ? 38.783 -2.343 -41.818 1.00 98.19 536 ILE A CA 1
ATOM 4292 C C . ILE A 1 536 ? 39.726 -3.287 -41.078 1.00 98.19 536 ILE A C 1
ATOM 4294 O O . ILE A 1 536 ? 39.285 -4.231 -40.422 1.00 98.19 536 ILE A O 1
ATOM 4298 N N . ASP A 1 537 ? 41.026 -3.041 -41.209 1.00 97.75 537 ASP A N 1
ATOM 4299 C CA . ASP A 1 537 ? 42.064 -3.733 -40.454 1.00 97.75 537 ASP A CA 1
ATOM 4300 C C . ASP A 1 537 ? 42.102 -3.192 -39.021 1.00 97.75 537 ASP A C 1
ATOM 4302 O O . ASP A 1 537 ? 42.364 -2.007 -38.808 1.00 97.75 537 ASP A O 1
ATOM 4306 N N . LEU A 1 538 ? 41.814 -4.061 -38.051 1.00 96.62 538 LEU A N 1
ATOM 4307 C CA . LEU A 1 538 ? 41.863 -3.782 -36.612 1.00 96.62 538 LEU A CA 1
ATOM 4308 C C . LEU A 1 538 ? 43.053 -4.486 -35.934 1.00 96.62 538 LEU A C 1
ATOM 4310 O O . LEU A 1 538 ? 43.009 -4.730 -34.728 1.00 96.62 538 LEU A O 1
ATOM 4314 N N . GLY A 1 539 ? 44.086 -4.869 -36.695 1.00 94.06 539 GLY A N 1
ATOM 4315 C CA . GLY A 1 539 ? 45.268 -5.568 -36.177 1.00 94.06 539 GLY A CA 1
ATOM 4316 C C . GLY A 1 539 ? 44.979 -6.995 -35.699 1.00 94.06 539 GLY A C 1
ATOM 4317 O O . GLY A 1 539 ? 45.701 -7.538 -34.864 1.00 94.06 539 GLY A O 1
ATOM 4318 N N . GLU A 1 540 ? 43.897 -7.603 -36.185 1.00 92.94 540 GLU A N 1
ATOM 4319 C CA . GLU A 1 540 ? 43.441 -8.924 -35.757 1.00 92.94 540 GLU A CA 1
ATOM 4320 C C . GLU A 1 540 ? 44.055 -10.035 -36.608 1.00 92.94 540 GLU A C 1
ATOM 4322 O O . GLU A 1 540 ? 44.130 -9.937 -37.832 1.00 92.94 540 GLU A O 1
ATOM 4327 N N . ALA A 1 541 ? 44.417 -11.155 -35.976 1.00 90.75 541 ALA A N 1
ATOM 4328 C CA . ALA A 1 541 ? 44.981 -12.312 -36.676 1.00 90.75 541 ALA A CA 1
ATOM 4329 C C . ALA A 1 541 ? 44.014 -12.938 -37.703 1.00 90.75 541 ALA A C 1
ATOM 4331 O O . ALA A 1 541 ? 44.448 -13.584 -38.653 1.00 90.75 541 ALA A O 1
ATOM 4332 N N . THR A 1 542 ? 42.705 -12.739 -37.526 1.00 90.62 542 THR A N 1
ATOM 4333 C CA . THR A 1 542 ? 41.650 -13.183 -38.453 1.00 90.62 542 THR A CA 1
ATOM 4334 C C . THR A 1 542 ? 41.544 -12.322 -39.713 1.00 90.62 542 THR A C 1
ATOM 4336 O O . THR A 1 542 ? 40.794 -12.671 -40.624 1.00 90.62 542 THR A O 1
ATOM 4339 N N . GLY A 1 543 ? 42.287 -11.217 -39.775 1.00 93.38 543 GLY A N 1
ATOM 4340 C CA . GLY A 1 543 ? 42.263 -10.262 -40.870 1.00 93.38 543 GLY A CA 1
ATOM 4341 C C . GLY A 1 543 ? 41.175 -9.183 -40.740 1.00 93.38 543 GLY A C 1
ATOM 4342 O O . GLY A 1 543 ? 40.484 -9.101 -39.723 1.00 93.38 543 GLY A O 1
ATOM 4343 N N . PRO A 1 544 ? 41.027 -8.335 -41.773 1.00 96.62 544 PRO A N 1
ATOM 4344 C CA . PRO A 1 544 ? 40.145 -7.168 -41.771 1.00 96.62 544 PRO A CA 1
ATOM 4345 C C . PRO A 1 544 ? 38.659 -7.516 -41.620 1.00 96.62 544 PRO A C 1
ATOM 4347 O O . PRO A 1 544 ? 38.132 -8.402 -42.303 1.00 96.62 544 PRO A O 1
ATOM 4350 N N . ARG A 1 545 ? 37.946 -6.753 -40.787 1.00 97.44 545 ARG A N 1
ATOM 4351 C CA . ARG A 1 545 ? 36.501 -6.908 -40.575 1.00 97.44 545 ARG A CA 1
ATOM 4352 C C . ARG A 1 545 ? 35.699 -6.219 -41.670 1.00 97.44 545 ARG A C 1
ATOM 4354 O O . ARG A 1 545 ? 36.077 -5.151 -42.139 1.00 97.44 545 ARG A O 1
ATOM 4361 N N . THR A 1 546 ? 34.549 -6.794 -42.026 1.00 97.88 546 THR A N 1
ATOM 4362 C CA . THR A 1 546 ? 33.526 -6.070 -42.793 1.00 97.88 546 THR A CA 1
ATOM 4363 C C . THR A 1 546 ? 32.710 -5.203 -41.846 1.00 97.88 546 THR A C 1
ATOM 4365 O O . THR A 1 546 ? 32.046 -5.730 -40.951 1.00 97.88 546 THR A O 1
ATOM 4368 N N . ILE A 1 547 ? 32.747 -3.893 -42.055 1.00 98.00 547 ILE A N 1
ATOM 4369 C CA . ILE A 1 547 ? 31.943 -2.901 -41.341 1.00 98.00 547 ILE A CA 1
ATOM 4370 C C . ILE A 1 547 ? 31.115 -2.151 -42.387 1.00 98.00 547 ILE A C 1
ATOM 4372 O O . ILE A 1 547 ? 31.535 -2.031 -43.533 1.00 98.00 547 ILE A O 1
ATOM 4376 N N . VAL A 1 548 ? 29.894 -1.765 -42.026 1.00 97.38 548 VAL A N 1
ATOM 4377 C CA . VAL A 1 548 ? 28.990 -1.009 -42.897 1.00 97.38 548 VAL A CA 1
ATOM 4378 C C . VAL A 1 548 ? 28.656 0.302 -42.201 1.00 97.38 548 VAL A C 1
ATOM 4380 O O . VAL A 1 548 ? 28.065 0.286 -41.118 1.00 97.38 548 VAL A O 1
ATOM 4383 N N . SER A 1 549 ? 29.028 1.430 -42.807 1.00 95.56 549 SER A N 1
ATOM 4384 C CA . SER A 1 549 ? 28.835 2.764 -42.228 1.00 95.56 549 SER A CA 1
ATOM 4385 C C . SER A 1 549 ? 27.895 3.644 -43.057 1.00 95.56 549 SER A C 1
ATOM 4387 O O . SER A 1 549 ? 27.809 3.531 -44.277 1.00 95.56 549 SER A O 1
ATOM 4389 N N . GLY A 1 550 ? 27.199 4.572 -42.395 1.00 95.00 550 GLY A N 1
ATOM 4390 C CA . GLY A 1 550 ? 26.316 5.558 -43.032 1.00 95.00 550 GLY A CA 1
ATOM 4391 C C . GLY A 1 550 ? 27.027 6.807 -43.561 1.00 95.00 550 GLY A C 1
ATOM 4392 O O . GLY A 1 550 ? 26.466 7.899 -43.468 1.00 95.00 550 GLY A O 1
ATOM 4393 N N . LEU A 1 551 ? 28.275 6.683 -44.027 1.00 95.19 551 LEU A N 1
ATOM 4394 C CA . LEU A 1 551 ? 29.163 7.824 -44.286 1.00 95.19 551 LEU A CA 1
ATOM 4395 C C . LEU A 1 551 ? 29.141 8.362 -45.726 1.00 95.19 551 LEU A C 1
ATOM 4397 O O . LEU A 1 551 ? 29.779 9.382 -45.983 1.00 95.19 551 LEU A O 1
ATOM 4401 N N . VAL A 1 552 ? 28.385 7.759 -46.653 1.00 95.88 552 VAL A N 1
ATOM 4402 C CA . VAL A 1 552 ? 28.393 8.138 -48.087 1.00 95.88 552 VAL A CA 1
ATOM 4403 C C . VAL A 1 552 ? 28.092 9.617 -48.321 1.00 95.88 552 VAL A C 1
ATOM 4405 O O . VAL A 1 552 ? 28.735 10.256 -49.150 1.00 95.88 552 VAL A O 1
ATOM 4408 N N . ASN A 1 553 ? 27.149 10.173 -47.562 1.00 93.12 553 ASN A N 1
ATOM 4409 C CA . ASN A 1 553 ? 26.717 11.565 -47.706 1.00 93.12 553 ASN A CA 1
ATOM 4410 C C . ASN A 1 553 ? 27.631 12.574 -46.991 1.00 93.12 553 ASN A C 1
ATOM 4412 O O . ASN A 1 553 ? 27.383 13.774 -47.078 1.00 93.12 553 ASN A O 1
ATOM 4416 N N . TYR A 1 554 ? 28.650 12.104 -46.267 1.00 93.75 554 TYR A N 1
ATOM 4417 C CA . TYR A 1 554 ? 29.466 12.939 -45.383 1.00 93.75 554 TYR A CA 1
ATOM 4418 C C . TYR A 1 554 ? 30.957 12.879 -45.715 1.00 93.75 554 TYR A C 1
ATOM 4420 O O . TYR A 1 554 ? 31.646 13.889 -45.599 1.00 93.75 554 TYR A O 1
ATOM 4428 N N . VAL A 1 555 ? 31.458 11.724 -46.163 1.00 93.44 555 VAL A N 1
ATOM 4429 C CA . VAL A 1 555 ? 32.869 11.531 -46.512 1.00 93.44 555 VAL A CA 1
ATOM 4430 C C . VAL A 1 555 ? 32.982 10.968 -47.935 1.00 93.44 555 VAL A C 1
ATOM 4432 O O . VAL A 1 555 ? 32.461 9.881 -48.215 1.00 93.44 555 VAL A O 1
ATOM 4435 N N . PRO A 1 556 ? 33.657 11.678 -48.860 1.00 94.12 556 PRO A N 1
ATOM 4436 C CA . PRO A 1 556 ? 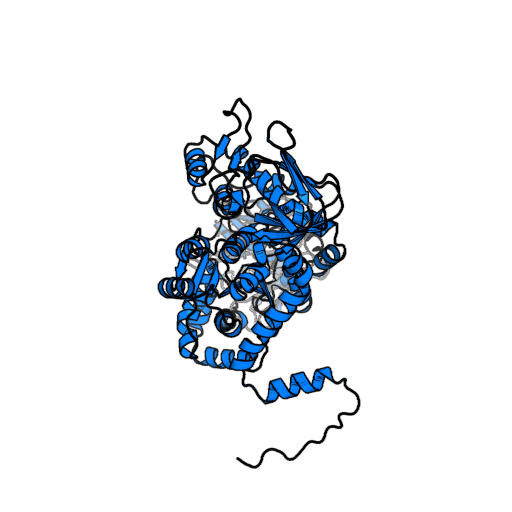33.902 11.175 -50.208 1.00 94.12 556 PRO A CA 1
ATOM 4437 C C . PRO A 1 556 ? 34.703 9.869 -50.204 1.00 94.12 556 PRO A C 1
ATOM 4439 O O . PRO A 1 556 ? 35.607 9.698 -49.388 1.00 94.12 556 PRO A O 1
ATOM 4442 N N . LEU A 1 557 ? 34.428 8.983 -51.167 1.00 92.50 557 LEU A N 1
ATOM 4443 C CA . LEU A 1 557 ? 35.069 7.664 -51.290 1.00 92.50 557 LEU A CA 1
ATOM 4444 C C . LEU A 1 557 ? 36.608 7.742 -51.267 1.00 92.50 557 LEU A C 1
ATOM 4446 O O . LEU A 1 557 ? 37.258 6.969 -50.567 1.00 92.50 557 LEU A O 1
ATOM 4450 N N . GLU A 1 558 ? 37.182 8.723 -51.966 1.00 92.69 558 GLU A N 1
ATOM 4451 C CA . GLU A 1 558 ? 38.638 8.924 -52.046 1.00 92.69 558 GLU A CA 1
ATOM 4452 C C . GLU A 1 558 ? 39.279 9.294 -50.702 1.00 92.69 558 GLU A C 1
ATOM 4454 O O . GLU A 1 558 ? 40.469 9.083 -50.501 1.00 92.69 558 GLU A O 1
ATOM 4459 N N . GLN A 1 559 ? 38.494 9.836 -49.767 1.00 92.81 559 GLN A N 1
ATOM 4460 C CA . GLN A 1 559 ? 38.946 10.169 -48.414 1.00 92.81 559 GLN A CA 1
ATOM 4461 C C . GLN A 1 559 ? 38.685 9.042 -47.409 1.00 92.81 559 GLN A C 1
ATOM 4463 O O . GLN A 1 559 ? 39.087 9.164 -46.252 1.00 92.81 559 GLN A O 1
ATOM 4468 N N . MET A 1 560 ? 37.975 7.987 -47.819 1.00 93.31 560 MET A N 1
ATOM 4469 C CA . MET A 1 560 ? 37.707 6.807 -46.996 1.00 93.31 560 MET A CA 1
ATOM 4470 C C . MET A 1 560 ? 38.803 5.757 -47.161 1.00 93.31 560 MET A C 1
ATOM 4472 O O . MET A 1 560 ? 39.187 5.119 -46.185 1.00 93.31 560 MET A O 1
ATOM 4476 N N . LYS A 1 561 ? 39.326 5.579 -48.378 1.00 92.69 561 LYS A N 1
ATOM 4477 C CA . LYS A 1 561 ? 40.402 4.619 -48.633 1.00 92.69 561 LYS A CA 1
ATOM 4478 C C . LYS A 1 561 ? 41.667 5.002 -47.859 1.00 92.69 561 LYS A C 1
ATOM 4480 O O . LYS A 1 561 ? 42.035 6.171 -47.814 1.00 92.69 561 LYS A O 1
ATOM 4485 N N . ASP A 1 562 ? 42.310 4.013 -47.239 1.00 93.69 562 ASP A N 1
ATOM 4486 C CA . ASP A 1 562 ? 43.507 4.165 -46.402 1.00 93.69 562 ASP A CA 1
ATOM 4487 C C . ASP A 1 562 ? 43.330 5.059 -45.158 1.00 93.69 562 ASP A C 1
ATOM 4489 O O . ASP A 1 562 ? 44.298 5.304 -44.433 1.00 93.69 562 ASP A O 1
ATOM 4493 N N . ARG A 1 563 ? 42.102 5.506 -44.857 1.00 94.94 563 ARG A N 1
ATOM 4494 C CA . ARG A 1 563 ? 41.810 6.358 -43.702 1.00 94.94 563 ARG A CA 1
ATOM 4495 C C . ARG A 1 563 ? 41.950 5.575 -42.397 1.00 94.94 563 ARG A C 1
ATOM 4497 O O . ARG A 1 563 ? 41.439 4.459 -42.267 1.00 94.94 563 ARG A O 1
ATOM 4504 N N . MET A 1 564 ? 42.584 6.210 -41.414 1.00 96.94 564 MET A N 1
ATOM 4505 C CA . MET A 1 564 ? 42.572 5.765 -40.022 1.00 96.94 564 MET A CA 1
ATOM 4506 C C . MET A 1 564 ? 41.264 6.197 -39.352 1.00 96.94 564 MET A C 1
ATOM 4508 O O . MET A 1 564 ? 40.870 7.362 -39.436 1.00 96.94 564 MET A O 1
ATOM 4512 N N . VAL A 1 565 ? 40.590 5.260 -38.695 1.00 97.25 565 VAL A N 1
ATOM 4513 C CA . VAL A 1 565 ? 39.286 5.452 -38.052 1.00 97.25 565 VAL A CA 1
ATOM 4514 C C . VAL A 1 565 ? 39.277 4.847 -36.654 1.00 97.25 565 VAL A C 1
ATOM 4516 O O . VAL A 1 565 ? 40.108 4.005 -36.325 1.00 97.25 565 VAL A O 1
ATOM 4519 N N . VAL A 1 566 ? 38.319 5.261 -35.833 1.00 98.06 566 VAL A N 1
ATOM 4520 C CA . VAL A 1 566 ? 38.094 4.699 -34.498 1.00 98.06 566 VAL A CA 1
ATOM 4521 C C . VAL A 1 566 ? 36.862 3.801 -34.554 1.00 98.06 566 VAL A C 1
ATOM 4523 O O . VAL A 1 566 ? 35.820 4.212 -35.062 1.00 98.06 566 VAL A O 1
ATOM 4526 N N . VAL A 1 567 ? 36.982 2.566 -34.072 1.00 98.00 567 VAL A N 1
ATOM 4527 C CA . VAL A 1 567 ? 35.973 1.515 -34.228 1.00 98.00 567 VAL A CA 1
ATOM 4528 C C . VAL A 1 567 ? 35.600 0.918 -32.881 1.00 98.00 567 VAL A C 1
ATOM 4530 O O . VAL A 1 567 ? 36.471 0.502 -32.125 1.00 98.00 567 VAL A O 1
ATOM 4533 N N . LEU A 1 568 ? 34.300 0.799 -32.621 1.00 97.62 568 LEU A N 1
ATOM 4534 C CA . LEU A 1 568 ? 33.764 -0.044 -31.559 1.00 97.62 568 LEU A CA 1
ATOM 4535 C C . LEU A 1 568 ? 33.639 -1.489 -32.065 1.00 97.62 568 LEU A C 1
ATOM 4537 O O . LEU A 1 568 ? 32.862 -1.778 -32.982 1.00 97.62 568 LEU A O 1
ATOM 4541 N N . ALA A 1 569 ? 34.426 -2.390 -31.480 1.00 96.38 569 ALA A N 1
ATOM 4542 C CA . ALA A 1 569 ? 34.702 -3.725 -32.002 1.00 96.38 569 ALA A CA 1
ATOM 4543 C C . ALA A 1 569 ? 33.952 -4.864 -31.287 1.00 96.38 569 ALA A C 1
ATOM 4545 O O . ALA A 1 569 ? 33.858 -5.958 -31.841 1.00 96.38 569 ALA A O 1
ATOM 4546 N N . ASN A 1 570 ? 33.377 -4.647 -30.102 1.00 96.19 570 ASN A N 1
ATOM 4547 C CA . ASN A 1 570 ? 32.694 -5.700 -29.334 1.00 96.19 570 ASN A CA 1
ATOM 4548 C C . ASN A 1 570 ? 31.158 -5.633 -29.394 1.00 96.19 570 ASN A C 1
ATOM 4550 O O . ASN A 1 570 ? 30.464 -6.165 -28.528 1.00 96.19 570 ASN A O 1
ATOM 4554 N N . LEU A 1 571 ? 30.588 -5.014 -30.429 1.00 93.69 571 LEU A N 1
ATOM 4555 C CA . LEU A 1 571 ? 29.151 -5.108 -30.691 1.00 93.69 571 LEU A CA 1
ATOM 4556 C C . LEU A 1 571 ? 28.783 -6.445 -31.329 1.00 93.69 571 LEU A C 1
ATOM 4558 O O . LEU A 1 571 ? 29.523 -7.003 -32.141 1.00 93.69 571 LEU A O 1
ATOM 4562 N N . LYS A 1 572 ? 27.578 -6.934 -31.021 1.00 94.06 572 LYS A N 1
ATOM 4563 C CA . LYS A 1 572 ? 27.010 -8.066 -31.753 1.00 94.06 572 LYS A CA 1
ATOM 4564 C C . LYS A 1 572 ? 26.852 -7.681 -33.236 1.00 94.06 572 LYS A C 1
ATOM 4566 O O . LYS A 1 572 ? 26.291 -6.616 -33.497 1.00 94.06 572 LYS A O 1
ATOM 4571 N N . PRO A 1 573 ? 27.264 -8.537 -34.193 1.00 94.62 573 PRO A N 1
ATOM 4572 C CA . PRO A 1 573 ? 27.130 -8.229 -35.610 1.00 94.62 573 PRO A CA 1
ATOM 4573 C C . PRO A 1 573 ? 25.696 -7.868 -36.003 1.00 94.62 573 PRO A C 1
ATOM 4575 O O . PRO A 1 573 ? 24.741 -8.541 -35.600 1.00 94.62 573 PRO A O 1
ATOM 4578 N N . ALA A 1 574 ? 25.558 -6.813 -36.802 1.00 93.44 574 ALA A N 1
ATOM 4579 C CA . ALA A 1 574 ? 24.277 -6.292 -37.262 1.00 93.44 574 ALA A CA 1
ATOM 4580 C C . ALA A 1 574 ? 24.136 -6.498 -38.770 1.00 93.44 574 ALA A C 1
ATOM 4582 O O . ALA A 1 574 ? 25.067 -6.238 -39.529 1.00 93.44 574 ALA A O 1
ATOM 4583 N N . ASN A 1 575 ? 22.968 -6.962 -39.213 1.00 93.88 575 ASN A N 1
ATOM 4584 C CA . ASN A 1 575 ? 22.683 -7.088 -40.637 1.00 93.88 575 ASN A CA 1
ATOM 4585 C C . ASN A 1 575 ? 22.121 -5.761 -41.163 1.00 93.88 575 ASN A C 1
ATOM 4587 O O . ASN A 1 575 ? 21.027 -5.347 -40.772 1.00 93.88 575 ASN A O 1
ATOM 4591 N N . LEU A 1 576 ? 22.875 -5.098 -42.033 1.00 89.94 576 LEU A N 1
ATOM 4592 C CA . LEU A 1 576 ? 22.517 -3.832 -42.655 1.00 89.94 576 LEU A CA 1
ATOM 4593 C C . LEU A 1 576 ? 22.301 -4.085 -44.142 1.00 89.94 576 LEU A C 1
ATOM 4595 O O . LEU A 1 576 ? 23.247 -4.283 -44.894 1.00 89.94 576 LEU A O 1
ATOM 4599 N N . ARG A 1 577 ? 21.024 -4.121 -44.544 1.00 91.06 577 ARG A N 1
ATOM 4600 C CA . ARG A 1 577 ? 20.597 -4.319 -45.943 1.00 91.06 577 ARG A CA 1
ATOM 4601 C C . ARG A 1 577 ? 21.176 -5.581 -46.604 1.00 91.06 577 ARG A C 1
ATOM 4603 O O . ARG A 1 577 ? 21.387 -5.604 -47.806 1.00 91.06 577 ARG A O 1
ATOM 4610 N N . GLY A 1 578 ? 21.355 -6.650 -45.827 1.00 89.75 578 GLY A N 1
ATOM 4611 C CA . GLY A 1 578 ? 21.835 -7.945 -46.315 1.00 89.75 578 GLY A CA 1
ATOM 4612 C C . GLY A 1 578 ? 23.324 -8.187 -46.069 1.00 89.75 578 GLY A C 1
ATOM 4613 O O . GLY A 1 578 ? 23.761 -9.332 -46.168 1.00 89.75 578 GLY A O 1
ATOM 4614 N N . VAL A 1 579 ? 24.088 -7.158 -45.685 1.00 94.25 579 VAL A N 1
ATOM 4615 C CA . VAL A 1 579 ? 25.512 -7.269 -45.349 1.00 94.25 579 VAL A CA 1
ATOM 4616 C C . VAL A 1 579 ? 25.703 -7.253 -43.833 1.00 94.25 579 VAL A C 1
ATOM 4618 O O . VAL A 1 579 ? 25.190 -6.391 -43.119 1.00 94.25 579 VAL A O 1
ATOM 4621 N N . GLN A 1 580 ? 26.464 -8.218 -43.318 1.00 95.62 580 GLN A N 1
ATOM 4622 C CA . GLN A 1 580 ? 26.748 -8.332 -41.890 1.00 95.62 580 GLN A CA 1
ATOM 4623 C C . GLN A 1 580 ? 27.911 -7.409 -41.483 1.00 95.62 580 GLN A C 1
ATOM 4625 O O . GLN A 1 580 ? 29.065 -7.653 -41.841 1.00 95.62 580 GLN A O 1
ATOM 4630 N N . SER A 1 581 ? 27.607 -6.372 -40.701 1.00 96.81 581 SER A N 1
ATOM 4631 C CA . SER A 1 581 ? 28.577 -5.439 -40.117 1.00 96.81 581 SER A CA 1
ATOM 4632 C C . SER A 1 581 ? 29.108 -5.964 -38.781 1.00 96.81 581 SER A C 1
ATOM 4634 O O . SER A 1 581 ? 28.324 -6.296 -37.890 1.00 96.81 581 SER A O 1
ATOM 4636 N N . HIS A 1 582 ? 30.432 -6.026 -38.634 1.00 96.62 582 HIS A N 1
ATOM 4637 C CA . HIS A 1 582 ? 31.147 -6.590 -37.478 1.00 96.62 582 HIS A CA 1
ATOM 4638 C C . HIS A 1 582 ? 31.832 -5.519 -36.612 1.00 96.62 582 HIS A C 1
ATOM 4640 O O . HIS A 1 582 ? 32.903 -5.745 -36.044 1.00 96.62 582 HIS A O 1
ATOM 4646 N N . GLY A 1 583 ? 31.223 -4.341 -36.533 1.00 95.94 583 GLY A N 1
ATOM 4647 C CA . GLY A 1 583 ? 31.704 -3.212 -35.749 1.00 95.94 583 GLY A CA 1
ATOM 4648 C C . GLY A 1 583 ? 30.969 -1.934 -36.129 1.00 95.94 583 GLY A C 1
ATOM 4649 O O . GLY A 1 583 ? 30.066 -1.950 -36.970 1.00 95.94 583 GLY A O 1
ATOM 4650 N N . MET A 1 584 ? 31.368 -0.831 -35.509 1.00 97.12 584 MET A N 1
ATOM 4651 C CA . MET A 1 584 ? 30.839 0.498 -35.807 1.00 97.12 584 MET A CA 1
ATOM 4652 C C . MET A 1 584 ? 31.966 1.525 -35.815 1.00 97.12 584 MET A C 1
ATOM 4654 O O . MET A 1 584 ? 32.749 1.581 -34.871 1.00 97.12 584 MET A O 1
ATOM 4658 N N . VAL A 1 585 ? 32.044 2.329 -36.876 1.00 97.69 585 VAL A N 1
ATOM 4659 C CA . VAL A 1 585 ? 32.944 3.488 -36.942 1.00 97.69 585 VAL A CA 1
ATOM 4660 C C . VAL A 1 585 ? 32.355 4.604 -36.084 1.00 97.69 585 VAL A C 1
ATOM 4662 O O . VAL A 1 585 ? 31.233 5.029 -36.343 1.00 97.69 585 VAL A O 1
ATOM 4665 N N . LEU A 1 586 ? 33.108 5.078 -35.093 1.00 97.88 586 LEU A N 1
ATOM 4666 C CA . LEU A 1 586 ? 32.675 6.142 -34.191 1.00 97.88 586 LEU A CA 1
ATOM 4667 C C . LEU A 1 586 ? 32.813 7.507 -34.861 1.00 97.88 586 LEU A C 1
ATOM 4669 O O . LEU A 1 586 ? 33.870 7.854 -35.401 1.00 97.88 586 LEU A O 1
ATOM 4673 N N . CYS A 1 587 ? 31.739 8.290 -34.827 1.00 97.44 587 CYS A N 1
ATOM 4674 C CA . CYS A 1 587 ? 31.675 9.586 -35.490 1.00 97.44 587 CYS A CA 1
ATOM 4675 C C . CYS A 1 587 ? 31.143 10.672 -34.560 1.00 97.44 587 CYS A C 1
ATOM 4677 O O . CYS A 1 587 ? 30.174 10.473 -33.833 1.00 97.44 587 CYS A O 1
ATOM 4679 N N . ALA A 1 588 ? 31.723 11.863 -34.649 1.00 96.75 588 ALA A N 1
ATOM 4680 C CA . ALA A 1 588 ? 31.115 13.072 -34.123 1.00 96.75 588 ALA A CA 1
ATOM 4681 C C . ALA A 1 588 ? 29.873 13.403 -34.965 1.00 96.75 588 ALA A C 1
ATOM 4683 O O . ALA A 1 588 ? 29.950 13.429 -36.195 1.00 96.75 588 ALA A O 1
ATOM 4684 N N . SER A 1 589 ? 28.725 13.641 -34.331 1.00 93.94 589 SER A N 1
ATOM 4685 C CA . SER A 1 589 ? 27.459 13.871 -35.031 1.00 93.94 589 SER A CA 1
ATOM 4686 C C . SER A 1 589 ? 26.663 14.998 -34.390 1.00 93.94 589 SER A C 1
ATOM 4688 O O . SER A 1 589 ? 26.404 14.993 -33.189 1.00 93.94 589 SER A O 1
ATOM 4690 N N . VAL A 1 590 ? 26.171 15.911 -35.225 1.00 93.00 590 VAL A N 1
ATOM 4691 C CA . VAL A 1 590 ? 25.204 16.946 -34.844 1.00 93.00 590 VAL A CA 1
ATOM 4692 C C . VAL A 1 590 ? 23.994 16.870 -35.763 1.00 93.00 590 VAL A C 1
ATOM 4694 O O . VAL A 1 590 ? 24.157 16.677 -36.967 1.00 93.00 590 VAL A O 1
ATOM 4697 N N . ASP A 1 591 ? 22.793 16.986 -35.199 1.00 86.00 591 ASP A N 1
ATOM 4698 C CA . ASP A 1 591 ? 21.537 16.858 -35.947 1.00 86.00 591 ASP A CA 1
ATOM 4699 C C . ASP A 1 591 ? 20.954 18.232 -36.356 1.00 86.00 591 ASP A C 1
ATOM 4701 O O . ASP A 1 591 ? 20.364 18.342 -37.429 1.00 86.00 591 ASP A O 1
ATOM 4705 N N . GLU A 1 592 ? 21.200 19.297 -35.577 1.00 79.38 592 GLU A N 1
ATOM 4706 C CA . GLU A 1 592 ? 20.679 20.656 -35.814 1.00 79.38 592 GLU A CA 1
ATOM 4707 C C . GLU A 1 592 ? 21.788 21.732 -35.829 1.00 79.38 592 GLU A C 1
ATOM 4709 O O . GLU A 1 592 ? 22.778 21.599 -35.108 1.00 79.38 592 GLU A O 1
ATOM 4714 N N . PRO A 1 593 ? 21.665 22.822 -36.620 1.00 77.62 593 PRO A N 1
ATOM 4715 C CA . PRO A 1 593 ? 20.584 23.143 -37.565 1.00 77.62 593 PRO A CA 1
ATOM 4716 C C . PRO A 1 593 ? 20.676 22.382 -38.900 1.00 77.62 593 PRO A C 1
ATOM 4718 O O . PRO A 1 593 ? 19.723 22.367 -39.671 1.00 77.62 593 PRO A O 1
ATOM 4721 N N . MET A 1 594 ? 21.814 21.748 -39.185 1.00 86.88 594 MET A N 1
ATOM 4722 C CA . MET A 1 594 ? 22.000 20.873 -40.340 1.00 86.88 594 MET A CA 1
ATOM 4723 C C . MET A 1 594 ? 22.801 19.653 -39.909 1.00 86.88 594 MET A C 1
ATOM 4725 O O . MET A 1 594 ? 23.841 19.795 -39.257 1.00 86.88 594 MET A O 1
ATOM 4729 N N . ARG A 1 595 ? 22.340 18.467 -40.317 1.00 90.81 595 ARG A N 1
ATOM 4730 C CA . ARG A 1 595 ? 22.996 17.209 -39.975 1.00 90.81 595 ARG A CA 1
ATOM 4731 C C . ARG A 1 595 ? 24.416 17.165 -40.537 1.00 90.81 595 ARG A C 1
ATOM 4733 O O . ARG A 1 595 ? 24.605 17.233 -41.751 1.00 90.81 595 ARG A O 1
ATOM 4740 N N . ARG A 1 596 ? 25.406 17.019 -39.657 1.00 92.75 596 ARG A N 1
ATOM 4741 C CA . ARG A 1 596 ? 26.820 16.818 -40.010 1.00 92.75 596 ARG A CA 1
ATOM 4742 C C . ARG A 1 596 ? 27.378 15.643 -39.224 1.00 92.75 596 ARG A C 1
ATOM 4744 O O . ARG A 1 596 ? 27.061 15.484 -38.046 1.00 92.75 596 ARG A O 1
ATOM 4751 N N . VAL A 1 597 ? 28.196 14.836 -39.890 1.00 95.06 597 VAL A N 1
ATOM 4752 C CA . VAL A 1 597 ? 28.828 13.644 -39.321 1.00 95.06 597 VAL A CA 1
ATOM 4753 C C . VAL A 1 597 ? 30.288 13.620 -39.757 1.00 95.06 597 VAL A C 1
ATOM 4755 O O . VAL A 1 597 ? 30.571 13.758 -40.944 1.00 95.06 597 VAL A O 1
ATOM 4758 N N . GLU A 1 598 ? 31.204 13.445 -38.811 1.00 94.94 598 GLU A N 1
ATOM 4759 C CA . GLU A 1 598 ? 32.646 13.376 -39.061 1.00 94.94 598 GLU A CA 1
ATOM 4760 C C . GLU A 1 598 ? 33.244 12.167 -38.324 1.00 94.94 598 GLU A C 1
ATOM 4762 O O . GLU A 1 598 ? 33.041 12.046 -37.113 1.00 94.94 598 GLU A O 1
ATOM 4767 N N . PRO A 1 599 ? 33.989 11.270 -38.997 1.00 96.62 599 PRO A N 1
ATOM 4768 C CA . PRO A 1 599 ? 34.687 10.182 -38.316 1.00 96.62 599 PRO A CA 1
ATOM 4769 C C . PRO A 1 599 ? 35.727 10.719 -37.337 1.00 96.62 599 PRO A C 1
ATOM 4771 O O . PRO A 1 599 ? 36.498 11.614 -37.698 1.00 96.62 599 PRO A O 1
ATOM 4774 N N . LEU A 1 600 ? 35.791 10.132 -36.140 1.00 97.38 600 LEU A N 1
ATOM 4775 C CA . LEU A 1 600 ? 36.855 10.445 -35.189 1.00 97.38 600 LEU A CA 1
ATOM 4776 C C . LEU A 1 600 ? 38.223 10.085 -35.776 1.00 97.38 600 LEU A C 1
ATOM 4778 O O . LEU A 1 600 ? 38.383 9.068 -36.460 1.00 97.38 600 LEU A O 1
ATOM 4782 N N . ARG A 1 601 ? 39.213 10.926 -35.484 1.00 95.12 601 ARG A N 1
ATOM 4783 C CA . ARG A 1 601 ? 40.595 10.780 -35.923 1.00 95.12 601 ARG A CA 1
ATOM 4784 C C . ARG A 1 601 ? 41.481 10.340 -34.763 1.00 95.12 601 ARG A C 1
ATOM 4786 O O . ARG A 1 601 ? 41.525 11.030 -33.742 1.00 95.12 601 ARG A O 1
ATOM 4793 N N . PRO A 1 602 ? 42.203 9.224 -34.916 1.00 96.38 602 PRO A N 1
ATOM 4794 C CA . PRO A 1 602 ? 43.304 8.911 -34.026 1.00 96.38 602 PRO A CA 1
ATOM 4795 C C . PRO A 1 602 ? 44.541 9.774 -34.346 1.00 96.38 602 PRO A C 1
ATOM 4797 O O . PRO A 1 602 ? 44.592 10.410 -35.407 1.00 96.38 602 PRO A O 1
ATOM 4800 N N . PRO A 1 603 ? 45.543 9.796 -33.451 1.00 94.56 603 PRO A N 1
ATOM 4801 C CA . PRO A 1 603 ? 46.869 10.345 -33.726 1.00 94.56 603 PRO A CA 1
ATOM 4802 C C . PRO A 1 603 ? 47.474 9.839 -35.047 1.00 94.56 603 PRO A C 1
ATOM 4804 O O . PRO A 1 603 ? 47.219 8.719 -35.490 1.00 94.56 603 PRO A O 1
ATOM 4807 N N . LEU A 1 604 ? 48.300 10.672 -35.690 1.00 88.69 604 LEU A N 1
ATOM 4808 C CA . LEU A 1 604 ? 48.875 10.379 -37.014 1.00 88.69 604 LEU A CA 1
ATOM 4809 C C . LEU A 1 604 ? 49.812 9.162 -37.025 1.00 88.69 604 LEU A C 1
ATOM 4811 O O . LEU A 1 604 ? 49.998 8.541 -38.068 1.00 88.69 604 LEU A O 1
ATOM 4815 N N . ASP A 1 605 ? 50.416 8.843 -35.887 1.00 89.50 605 ASP A N 1
ATOM 4816 C CA . ASP A 1 605 ? 51.341 7.732 -35.680 1.00 89.50 605 ASP A CA 1
ATOM 4817 C C . ASP A 1 605 ? 50.661 6.456 -35.155 1.00 89.50 605 ASP A C 1
ATOM 4819 O O . ASP A 1 605 ? 51.338 5.447 -34.927 1.00 89.50 605 ASP A O 1
ATOM 4823 N N . SER A 1 606 ? 49.332 6.471 -35.003 1.00 94.38 606 SER A N 1
ATOM 4824 C CA . SER A 1 606 ? 48.576 5.315 -34.530 1.00 94.38 606 SER A CA 1
ATOM 4825 C C . SER A 1 606 ? 48.630 4.134 -35.492 1.00 94.38 606 SER A C 1
ATOM 4827 O O . SER A 1 606 ? 48.675 4.281 -36.717 1.00 94.38 606 SER A O 1
ATOM 4829 N N . LYS A 1 607 ? 48.574 2.927 -34.925 1.00 94.31 607 LYS A N 1
ATOM 4830 C CA . LYS A 1 607 ? 48.637 1.670 -35.687 1.00 94.31 607 LYS A CA 1
ATOM 4831 C C . LYS A 1 607 ? 47.293 0.934 -35.671 1.00 94.31 607 LYS A C 1
ATOM 4833 O O . LYS A 1 607 ? 46.577 1.008 -34.672 1.00 94.31 607 LYS A O 1
ATOM 4838 N N . PRO A 1 608 ? 46.946 0.188 -36.738 1.00 96.31 608 PRO A N 1
ATOM 4839 C CA . PRO A 1 608 ? 45.791 -0.707 -36.715 1.00 96.31 608 PRO A CA 1
ATOM 4840 C C . PRO A 1 608 ? 45.826 -1.644 -35.501 1.00 96.31 608 PRO A C 1
ATOM 4842 O O . PRO A 1 608 ? 46.849 -2.267 -35.219 1.00 96.31 608 PRO A O 1
ATOM 4845 N N . GLY A 1 609 ? 44.710 -1.718 -34.780 1.00 94.31 609 GLY A N 1
ATOM 4846 C CA . GLY A 1 609 ? 44.540 -2.525 -33.572 1.00 94.31 609 GLY A CA 1
ATOM 4847 C C . GLY A 1 609 ? 44.994 -1.880 -32.269 1.00 94.31 609 GLY A C 1
ATOM 4848 O O . GLY A 1 609 ? 44.811 -2.484 -31.211 1.00 94.31 609 GLY A O 1
ATOM 4849 N N . GLU A 1 610 ? 45.540 -0.663 -32.307 1.00 95.19 610 GLU A N 1
ATOM 4850 C CA . GLU A 1 610 ? 45.846 0.087 -31.090 1.00 95.19 610 GLU A CA 1
ATOM 4851 C C . GLU A 1 610 ? 44.565 0.329 -30.279 1.00 95.19 610 GLU A C 1
ATOM 4853 O O . GLU A 1 610 ? 43.543 0.769 -30.814 1.00 95.19 610 GLU A O 1
ATOM 4858 N N . LYS A 1 611 ? 44.615 0.001 -28.983 1.00 94.25 611 LYS A N 1
ATOM 4859 C CA . LYS A 1 611 ? 43.479 0.164 -28.072 1.00 94.25 611 LYS A CA 1
ATOM 4860 C C . LYS A 1 611 ? 43.274 1.630 -27.723 1.00 94.25 611 LYS A C 1
ATOM 4862 O O . LYS A 1 611 ? 44.241 2.373 -27.548 1.00 94.25 611 LYS A O 1
ATOM 4867 N N . VAL A 1 612 ? 42.009 2.000 -27.573 1.00 95.50 612 VAL A N 1
ATOM 4868 C CA . VAL A 1 612 ? 41.579 3.287 -27.037 1.00 95.50 612 VAL A CA 1
ATOM 4869 C C . VAL A 1 612 ? 41.013 3.052 -25.641 1.00 95.50 612 VAL A C 1
ATOM 4871 O O . VAL A 1 612 ? 40.129 2.218 -25.460 1.00 95.50 612 VAL A O 1
ATOM 4874 N N . ILE A 1 613 ? 41.536 3.789 -24.672 1.00 94.06 613 ILE A N 1
ATOM 4875 C CA . ILE A 1 613 ? 41.183 3.745 -23.255 1.00 94.06 613 ILE A CA 1
ATOM 4876 C C . ILE A 1 613 ? 40.594 5.090 -22.830 1.00 94.06 613 ILE A C 1
ATOM 4878 O O . ILE A 1 613 ? 40.916 6.129 -23.407 1.00 94.06 613 ILE A O 1
ATOM 4882 N N . VAL A 1 614 ? 39.710 5.066 -21.837 1.00 93.31 614 VAL A N 1
ATOM 4883 C CA . VAL A 1 614 ? 39.223 6.288 -21.189 1.00 93.31 614 VAL A CA 1
ATOM 4884 C C . VAL A 1 614 ? 40.126 6.578 -19.998 1.00 93.31 614 VAL A C 1
ATOM 4886 O O . VAL A 1 614 ? 40.368 5.682 -19.194 1.00 93.31 614 VAL A O 1
ATOM 4889 N N . ASP A 1 615 ? 40.613 7.812 -19.908 1.00 90.38 615 ASP A N 1
ATOM 4890 C CA . ASP A 1 615 ? 41.440 8.304 -18.801 1.00 90.38 615 ASP A CA 1
ATOM 4891 C C . ASP A 1 615 ? 40.763 8.013 -17.445 1.00 90.38 615 ASP A C 1
ATOM 4893 O O . ASP A 1 615 ? 39.585 8.336 -17.251 1.00 90.38 615 ASP A O 1
ATOM 4897 N N . GLY A 1 616 ? 41.479 7.345 -16.539 1.00 86.12 616 GLY A N 1
ATOM 4898 C CA . GLY A 1 616 ? 40.979 6.883 -15.239 1.00 86.12 616 GLY A CA 1
ATOM 4899 C C . GLY A 1 616 ? 40.301 5.505 -15.224 1.00 86.12 616 GLY A C 1
ATOM 4900 O O . GLY A 1 616 ? 39.757 5.122 -14.188 1.00 86.12 616 GLY A O 1
ATOM 4901 N N . TYR A 1 617 ? 40.307 4.768 -16.341 1.00 87.88 617 TYR A N 1
ATOM 4902 C CA . TYR A 1 617 ? 39.730 3.418 -16.468 1.00 87.88 617 TYR A CA 1
ATOM 4903 C C . TYR A 1 617 ? 40.707 2.404 -17.096 1.00 87.88 617 TYR A C 1
ATOM 4905 O O . TYR A 1 617 ? 40.306 1.504 -17.836 1.00 87.88 617 TYR A O 1
ATOM 4913 N N . GLU A 1 618 ? 42.006 2.554 -16.841 1.00 82.31 618 GLU A N 1
ATOM 4914 C CA . GLU A 1 618 ? 43.074 1.790 -17.501 1.00 82.31 618 GLU A CA 1
ATOM 4915 C C . GLU A 1 618 ? 43.178 0.331 -17.038 1.00 82.31 618 GLU A C 1
ATOM 4917 O O . GLU A 1 618 ? 43.623 -0.528 -17.802 1.00 82.31 618 GLU A O 1
ATOM 4922 N N . ASP A 1 619 ? 42.768 0.051 -15.801 1.00 79.56 619 ASP A N 1
ATOM 4923 C CA . ASP A 1 619 ? 42.942 -1.254 -15.149 1.00 79.56 619 ASP A CA 1
ATOM 4924 C C . ASP A 1 619 ? 41.823 -2.263 -15.476 1.00 79.56 619 ASP A C 1
ATOM 4926 O O . ASP A 1 619 ? 41.849 -3.413 -15.027 1.00 79.56 619 ASP A O 1
ATOM 4930 N N . GLU A 1 620 ? 40.833 -1.856 -16.269 1.00 80.88 620 GLU A N 1
ATOM 4931 C CA . GLU A 1 620 ? 39.684 -2.675 -16.641 1.00 80.88 620 GLU A CA 1
ATOM 4932 C C . GLU A 1 620 ? 39.803 -3.238 -18.069 1.00 80.88 620 GLU A C 1
ATOM 4934 O O . GLU A 1 620 ? 40.516 -2.726 -18.933 1.00 80.88 620 GLU A O 1
ATOM 4939 N N . SER A 1 621 ? 39.087 -4.333 -18.334 1.00 84.56 621 SER A N 1
ATOM 4940 C CA . SER A 1 621 ? 39.110 -5.022 -19.630 1.00 84.56 621 SER A CA 1
ATOM 4941 C C . SER A 1 621 ? 37.735 -5.003 -20.302 1.00 84.56 621 SER A C 1
ATOM 4943 O O . SER A 1 621 ? 36.732 -5.138 -19.597 1.00 84.56 621 SER A O 1
ATOM 4945 N N . PRO A 1 622 ? 37.672 -4.879 -21.642 1.00 91.69 622 PRO A N 1
ATOM 4946 C CA . PRO A 1 622 ? 36.405 -4.831 -22.355 1.00 91.69 622 PRO A CA 1
ATOM 4947 C C . PRO A 1 622 ? 35.670 -6.169 -22.335 1.00 91.69 622 PRO A C 1
ATOM 4949 O O . PRO A 1 622 ? 36.285 -7.233 -22.268 1.00 91.69 622 PRO A O 1
ATOM 4952 N N . ASP A 1 623 ? 34.342 -6.112 -22.455 1.00 90.75 623 ASP A N 1
ATOM 4953 C CA . ASP A 1 623 ? 33.514 -7.303 -22.650 1.00 90.75 623 ASP A CA 1
ATOM 4954 C C . ASP A 1 623 ? 33.883 -7.968 -23.995 1.00 90.75 623 ASP A C 1
ATOM 4956 O O . ASP A 1 623 ? 34.042 -7.270 -24.999 1.00 90.75 623 ASP A O 1
ATOM 4960 N N . ASP A 1 624 ? 33.909 -9.305 -24.066 1.00 90.50 624 ASP A N 1
ATOM 4961 C CA . ASP A 1 624 ? 34.132 -10.025 -25.336 1.00 90.50 624 ASP A CA 1
ATOM 4962 C C . ASP A 1 624 ? 33.087 -9.644 -26.403 1.00 90.50 624 ASP A C 1
ATOM 4964 O O . ASP A 1 624 ? 33.408 -9.401 -27.567 1.00 90.50 624 ASP A O 1
ATOM 4968 N N . VAL A 1 625 ? 31.810 -9.593 -25.998 1.00 92.62 625 VAL A N 1
ATOM 4969 C CA . VAL A 1 625 ? 30.678 -9.113 -26.804 1.00 92.62 625 VAL A CA 1
ATOM 4970 C C . VAL A 1 625 ? 29.662 -8.429 -25.890 1.00 92.62 625 VAL A C 1
ATOM 4972 O O . VAL A 1 625 ? 29.129 -9.042 -24.962 1.00 92.62 625 VAL A O 1
ATOM 4975 N N . LEU A 1 626 ? 29.312 -7.179 -26.197 1.00 90.81 626 LEU A N 1
ATOM 4976 C CA . LEU A 1 626 ? 28.297 -6.416 -25.475 1.00 90.81 626 LEU A CA 1
ATOM 4977 C C . LEU A 1 626 ? 26.926 -7.085 -25.589 1.00 90.81 626 LEU A C 1
ATOM 4979 O O . LEU A 1 626 ? 26.417 -7.347 -26.681 1.00 90.81 626 LEU A O 1
ATOM 4983 N N . ASN A 1 627 ? 26.284 -7.325 -24.444 1.00 85.19 627 ASN A N 1
ATOM 4984 C CA . ASN A 1 627 ? 24.966 -7.951 -24.393 1.00 85.19 627 ASN A CA 1
ATOM 4985 C C . ASN A 1 627 ? 23.863 -6.978 -24.872 1.00 85.19 627 ASN A C 1
ATOM 4987 O O . ASN A 1 627 ? 23.533 -6.039 -24.136 1.00 85.19 627 ASN A O 1
ATOM 4991 N N . PRO A 1 628 ? 23.185 -7.239 -26.011 1.00 81.88 628 PRO A N 1
ATOM 4992 C CA . PRO A 1 628 ? 22.172 -6.323 -26.547 1.00 81.88 628 PRO A CA 1
ATOM 4993 C C . PRO A 1 628 ? 20.964 -6.133 -25.619 1.00 81.88 628 PRO A C 1
ATOM 4995 O O . PRO A 1 628 ? 20.321 -5.088 -25.631 1.00 81.88 628 PRO A O 1
ATOM 4998 N N . LYS A 1 629 ? 20.650 -7.119 -24.763 1.00 81.69 629 LYS A N 1
ATOM 4999 C CA . LYS A 1 629 ? 19.544 -7.013 -23.795 1.00 81.69 629 LYS A CA 1
ATOM 5000 C C . LYS A 1 629 ? 19.862 -6.053 -22.646 1.00 81.69 629 LYS A C 1
ATOM 5002 O O . LYS A 1 629 ? 18.935 -5.506 -22.054 1.00 81.69 629 LYS A O 1
ATOM 5007 N N . LYS A 1 630 ? 21.146 -5.857 -22.315 1.00 83.62 630 LYS A N 1
ATOM 5008 C CA . LYS A 1 630 ? 21.581 -4.950 -21.236 1.00 83.62 630 LYS A CA 1
ATOM 5009 C C . LYS A 1 630 ? 21.646 -3.478 -21.687 1.00 83.62 630 LYS A C 1
ATOM 5011 O O . LYS A 1 630 ? 21.683 -2.607 -20.812 1.00 83.62 630 LYS A O 1
ATOM 5016 N N . LYS A 1 631 ? 21.609 -3.218 -23.006 1.00 89.00 631 LYS A N 1
ATOM 5017 C CA . LYS A 1 631 ? 21.748 -1.889 -23.633 1.00 89.00 631 LYS A CA 1
ATOM 5018 C C . LYS A 1 631 ? 22.969 -1.114 -23.112 1.00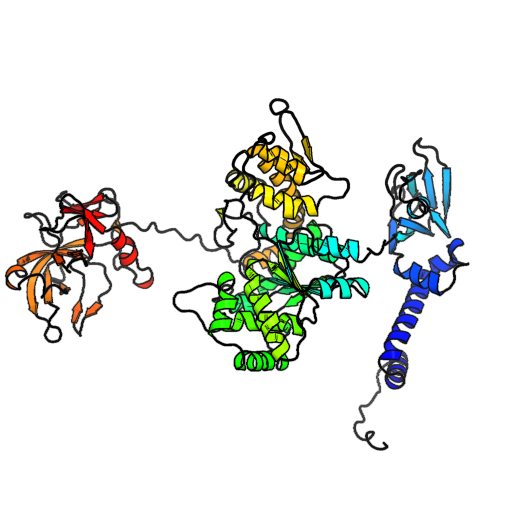 89.00 631 LYS A C 1
ATOM 5020 O O . LYS A 1 631 ? 22.839 0.006 -22.629 1.00 89.00 631 LYS A O 1
ATOM 5025 N N . ILE A 1 632 ? 24.126 -1.783 -23.061 1.00 90.19 632 ILE A N 1
ATOM 5026 C CA . ILE A 1 632 ? 25.358 -1.235 -22.459 1.00 90.19 632 ILE A CA 1
ATOM 5027 C C . ILE A 1 632 ? 25.867 -0.049 -23.282 1.00 90.19 632 ILE A C 1
ATOM 5029 O O . ILE A 1 632 ? 26.098 1.017 -22.722 1.00 90.19 632 ILE A O 1
ATOM 5033 N N . TRP A 1 633 ? 25.964 -0.221 -24.604 1.00 93.06 633 TRP A N 1
ATOM 5034 C CA . TRP A 1 633 ? 26.381 0.834 -25.524 1.00 93.06 633 TRP A CA 1
ATOM 5035 C C . TRP A 1 633 ? 25.481 2.062 -25.415 1.00 93.06 633 TRP A C 1
ATOM 5037 O O . TRP A 1 633 ? 25.975 3.150 -25.167 1.00 93.06 633 TRP A O 1
ATOM 5047 N N . GLU A 1 634 ? 24.162 1.890 -25.504 1.00 92.69 634 GLU A N 1
ATOM 5048 C CA . GLU A 1 634 ? 23.213 3.008 -25.502 1.00 92.69 634 GLU A CA 1
ATOM 5049 C C . GLU A 1 634 ? 23.221 3.797 -24.191 1.00 92.69 634 GLU A C 1
ATOM 5051 O O . GLU A 1 634 ? 22.857 4.966 -24.187 1.00 92.69 634 GLU A O 1
ATOM 5056 N N . LYS A 1 635 ? 23.616 3.170 -23.078 1.00 90.69 635 LYS A N 1
ATOM 5057 C CA . LYS A 1 635 ? 23.765 3.848 -21.787 1.00 90.69 635 LYS A CA 1
ATOM 5058 C C . LYS A 1 635 ? 25.091 4.592 -21.662 1.00 90.69 635 LYS A C 1
ATOM 5060 O O . LYS A 1 635 ? 25.102 5.661 -21.076 1.00 90.69 635 LYS A O 1
ATOM 5065 N N . LEU A 1 636 ? 26.184 4.044 -22.194 1.00 92.06 636 LEU A N 1
ATOM 5066 C CA . LEU A 1 636 ? 27.503 4.687 -22.145 1.00 92.06 636 LEU A CA 1
ATOM 5067 C C . LEU A 1 636 ? 27.657 5.782 -23.210 1.00 92.06 636 LEU A C 1
ATOM 5069 O O . LEU A 1 636 ? 28.328 6.781 -22.977 1.00 92.06 636 LEU A O 1
ATOM 5073 N N . GLN A 1 637 ? 27.008 5.618 -24.363 1.00 93.81 637 GLN A N 1
ATOM 5074 C CA . GLN A 1 637 ? 27.063 6.533 -25.504 1.00 93.81 637 GLN A CA 1
ATOM 5075 C C . GLN A 1 637 ? 26.476 7.917 -25.200 1.00 93.81 637 GLN A C 1
ATOM 5077 O O . GLN A 1 637 ? 26.862 8.887 -25.843 1.00 93.81 637 GLN A O 1
ATOM 5082 N N . VAL A 1 638 ? 25.586 8.027 -24.208 1.00 89.25 638 VAL A N 1
ATOM 5083 C CA . VAL A 1 638 ? 24.976 9.305 -23.795 1.00 89.25 638 VAL A CA 1
ATOM 5084 C C . VAL A 1 638 ? 26.025 10.295 -23.279 1.00 89.25 638 VAL A C 1
ATOM 5086 O O . VAL A 1 638 ? 25.877 11.497 -23.479 1.00 89.25 638 VAL A O 1
ATOM 5089 N N . ASP A 1 639 ? 27.100 9.778 -22.681 1.00 90.94 639 ASP A N 1
ATOM 5090 C CA . ASP A 1 639 ? 28.189 10.571 -22.108 1.00 90.94 639 ASP A CA 1
ATOM 5091 C C . ASP A 1 639 ? 29.416 10.663 -23.034 1.00 90.94 639 ASP A C 1
ATOM 5093 O O . ASP A 1 639 ? 30.395 11.322 -22.677 1.00 90.94 639 ASP A O 1
ATOM 5097 N N . LEU A 1 640 ? 29.383 10.020 -24.214 1.00 95.12 640 LEU A N 1
ATOM 5098 C CA . LEU A 1 640 ? 30.433 10.134 -25.230 1.00 95.12 640 LEU A CA 1
ATOM 5099 C C . LEU A 1 640 ? 30.228 11.391 -26.080 1.00 95.12 640 LEU A C 1
ATOM 5101 O O . LEU A 1 640 ? 29.285 11.492 -26.870 1.00 95.12 640 LEU A O 1
ATOM 5105 N N . VAL A 1 641 ? 31.160 12.333 -25.971 1.00 95.81 641 VAL A N 1
ATOM 5106 C CA . VAL A 1 641 ? 31.097 13.626 -26.657 1.00 95.81 641 VAL A CA 1
ATOM 5107 C C . VAL A 1 641 ? 32.446 14.024 -27.238 1.00 95.81 641 VAL A C 1
ATOM 5109 O O . VAL A 1 641 ? 33.499 13.612 -26.765 1.00 95.81 641 VAL A O 1
ATOM 5112 N N . VAL A 1 642 ? 32.426 14.876 -28.256 1.00 96.38 642 VAL A N 1
ATOM 5113 C CA . VAL A 1 642 ? 33.584 15.695 -28.615 1.00 96.38 642 VAL A CA 1
ATOM 5114 C C . VAL A 1 642 ? 33.460 17.009 -27.862 1.00 96.38 642 VAL A C 1
ATOM 5116 O O . VAL A 1 642 ? 32.486 17.737 -28.050 1.00 96.38 642 VAL A O 1
ATOM 5119 N N . ASN A 1 643 ? 34.424 17.315 -26.999 1.00 93.38 643 ASN A N 1
ATOM 5120 C CA . ASN A 1 643 ? 34.394 18.482 -26.121 1.00 93.38 643 ASN A CA 1
ATOM 5121 C C . ASN A 1 643 ? 34.680 19.805 -26.877 1.00 93.38 643 ASN A C 1
ATOM 5123 O O . ASN A 1 643 ? 34.891 19.834 -28.095 1.00 93.38 643 ASN A O 1
ATOM 5127 N N . GLY A 1 644 ? 34.714 20.929 -26.154 1.00 91.06 644 GLY A N 1
ATOM 5128 C CA . GLY A 1 644 ? 34.979 22.259 -26.726 1.00 91.06 644 GLY A CA 1
ATOM 5129 C C . GLY A 1 644 ? 36.377 22.428 -27.342 1.00 91.06 644 GLY A C 1
ATOM 5130 O O . GLY A 1 644 ? 36.581 23.297 -28.197 1.00 91.06 644 GLY A O 1
ATOM 5131 N N . ASN A 1 645 ? 37.327 21.567 -26.974 1.00 92.81 645 ASN A N 1
ATOM 5132 C CA . ASN A 1 645 ? 38.670 21.535 -27.551 1.00 92.81 645 ASN A CA 1
ATOM 5133 C C . ASN A 1 645 ? 38.734 20.704 -28.843 1.00 92.81 645 ASN A C 1
ATOM 5135 O O . ASN A 1 645 ? 39.737 20.771 -29.546 1.00 92.81 645 ASN A O 1
ATOM 5139 N N . GLY A 1 646 ? 37.662 19.989 -29.205 1.00 94.06 646 GLY A N 1
ATOM 5140 C CA . GLY A 1 646 ? 37.653 19.062 -30.340 1.00 94.06 646 GLY A CA 1
ATOM 5141 C C . GLY A 1 646 ? 38.186 17.669 -29.997 1.00 94.06 646 GLY A C 1
ATOM 5142 O O . GLY A 1 646 ? 38.500 16.907 -30.908 1.00 94.06 646 GLY A O 1
ATOM 5143 N N . GLU A 1 647 ? 38.300 17.336 -28.710 1.00 96.94 647 GLU A N 1
ATOM 5144 C CA . GLU A 1 647 ? 38.824 16.060 -28.214 1.00 96.94 647 GLU A CA 1
ATOM 5145 C C . GLU A 1 647 ? 37.664 15.143 -27.801 1.00 96.94 647 GLU A C 1
ATOM 5147 O O . GLU A 1 647 ? 36.686 15.606 -27.210 1.00 96.94 647 GLU A O 1
ATOM 5152 N N . ALA A 1 648 ? 37.758 13.848 -28.103 1.00 97.00 648 ALA A N 1
ATOM 5153 C CA . ALA A 1 648 ? 36.758 12.872 -27.680 1.00 97.00 648 ALA A CA 1
ATOM 5154 C C . ALA A 1 648 ? 36.884 12.582 -26.176 1.00 97.00 648 ALA A C 1
ATOM 5156 O O . ALA A 1 648 ? 37.981 12.323 -25.677 1.00 97.00 648 ALA A O 1
ATOM 5157 N N . SER A 1 649 ? 35.762 12.594 -25.462 1.00 94.31 649 SER A N 1
ATOM 5158 C CA . SER A 1 649 ? 35.695 12.302 -24.034 1.00 94.31 649 SER A CA 1
ATOM 5159 C C . SER A 1 649 ? 34.437 11.522 -23.653 1.00 94.31 649 SER A C 1
ATOM 5161 O O . SER A 1 649 ? 33.415 11.576 -24.336 1.00 94.31 649 SER A O 1
ATOM 5163 N N . TRP A 1 650 ? 34.523 10.797 -22.540 1.00 94.44 650 TRP A N 1
ATOM 5164 C CA . TRP A 1 650 ? 33.412 10.137 -21.868 1.00 94.44 650 TRP A CA 1
ATOM 5165 C C . TRP A 1 650 ? 33.237 10.728 -20.470 1.00 94.44 650 TRP A C 1
ATOM 5167 O O . TRP A 1 650 ? 34.160 10.673 -19.657 1.00 94.44 650 TRP A O 1
ATOM 5177 N N . SER A 1 651 ? 32.077 11.327 -20.184 1.00 89.50 651 SER A N 1
ATOM 5178 C CA . SER A 1 651 ? 31.792 11.984 -18.894 1.00 89.50 651 SER A CA 1
ATOM 5179 C C . SER A 1 651 ? 32.900 12.963 -18.443 1.00 89.50 651 SER A C 1
ATOM 5181 O O . SER A 1 651 ? 33.206 13.089 -17.258 1.00 89.50 651 SER A O 1
ATOM 5183 N N . GLY A 1 652 ? 33.533 13.647 -19.404 1.00 87.00 652 GLY A N 1
ATOM 5184 C CA . GLY A 1 652 ? 34.638 14.584 -19.166 1.00 87.00 652 GLY A CA 1
ATOM 5185 C C . GLY A 1 652 ? 36.048 13.979 -19.212 1.00 87.00 652 GLY A C 1
ATOM 5186 O O . GLY A 1 652 ? 36.994 14.736 -19.408 1.00 87.00 652 GLY A O 1
ATOM 5187 N N . ASN A 1 653 ? 36.198 12.654 -19.132 1.00 92.12 653 ASN A N 1
ATOM 5188 C CA . ASN A 1 653 ? 37.491 11.962 -19.211 1.00 92.12 653 ASN A CA 1
ATOM 5189 C C . ASN A 1 653 ? 37.885 11.696 -20.667 1.00 92.12 653 ASN A C 1
ATOM 5191 O O . ASN A 1 653 ? 37.044 11.295 -21.469 1.00 92.12 653 ASN A O 1
ATOM 5195 N N . LEU A 1 654 ? 39.144 11.924 -21.038 1.00 95.19 654 LEU A N 1
ATOM 5196 C CA . LEU A 1 654 ? 39.578 11.839 -22.437 1.00 95.19 654 LEU A CA 1
ATOM 5197 C C . LEU A 1 654 ? 39.636 10.394 -22.944 1.00 95.19 654 LEU A C 1
ATOM 5199 O O . LEU A 1 654 ? 40.029 9.487 -22.217 1.00 95.19 654 LEU A O 1
ATOM 5203 N N . LEU A 1 655 ? 39.300 10.197 -24.221 1.00 96.50 655 LEU A N 1
ATOM 5204 C CA . LEU A 1 655 ? 39.617 8.964 -24.938 1.00 96.50 655 LEU A CA 1
ATOM 5205 C C . LEU A 1 655 ? 41.029 9.083 -25.517 1.00 96.50 655 LEU A C 1
ATOM 5207 O O . LEU A 1 655 ? 41.303 9.938 -26.369 1.00 96.50 655 LEU A O 1
ATOM 5211 N N . LEU A 1 656 ? 41.910 8.202 -25.061 1.00 95.31 656 LEU A N 1
ATOM 5212 C CA . LEU A 1 656 ? 43.327 8.185 -25.387 1.00 95.31 656 LEU A CA 1
ATOM 5213 C C . LEU A 1 656 ? 43.689 6.863 -26.055 1.00 95.31 656 LEU A C 1
ATOM 5215 O O . LEU A 1 656 ? 43.155 5.813 -25.712 1.00 95.31 656 LEU A O 1
ATOM 5219 N N . THR A 1 657 ? 44.622 6.879 -26.998 1.00 93.31 657 THR A N 1
ATOM 5220 C CA . THR A 1 657 ? 45.268 5.641 -27.431 1.00 93.31 657 THR A CA 1
ATOM 5221 C C . THR A 1 657 ? 46.153 5.094 -26.313 1.00 93.31 657 THR A C 1
ATOM 5223 O O . THR A 1 657 ? 46.526 5.823 -25.393 1.00 93.31 657 THR A O 1
ATOM 5226 N N . ALA A 1 658 ? 46.543 3.821 -26.396 1.00 83.81 658 ALA A N 1
ATOM 5227 C CA . ALA A 1 658 ? 47.428 3.187 -25.412 1.00 83.81 658 ALA A CA 1
ATOM 5228 C C . ALA A 1 658 ? 48.748 3.952 -25.161 1.00 83.81 658 ALA A C 1
ATOM 5230 O O . ALA A 1 658 ? 49.348 3.808 -24.101 1.00 83.81 658 ALA A O 1
ATOM 5231 N N . ASN A 1 659 ? 49.190 4.782 -26.113 1.00 83.56 659 ASN A N 1
ATOM 5232 C CA . ASN A 1 659 ? 50.381 5.628 -25.990 1.00 83.56 659 ASN A CA 1
ATOM 5233 C C . ASN A 1 659 ? 50.083 7.062 -25.492 1.00 83.56 659 ASN A C 1
ATOM 5235 O O . ASN A 1 659 ? 50.950 7.930 -25.566 1.00 83.56 659 ASN A O 1
ATOM 5239 N N . GLY A 1 660 ? 48.864 7.335 -25.015 1.00 85.69 660 GLY A N 1
ATOM 5240 C CA . GLY A 1 660 ? 48.431 8.645 -24.514 1.00 85.69 660 GLY A CA 1
ATOM 5241 C C . GLY A 1 660 ? 48.031 9.648 -25.602 1.00 85.69 660 GLY A C 1
ATOM 5242 O O . GLY A 1 660 ? 47.856 10.835 -25.321 1.00 85.69 660 GLY A O 1
ATOM 5243 N N . GLY A 1 661 ? 47.899 9.207 -26.855 1.00 91.75 661 GLY A N 1
ATOM 5244 C CA . GLY A 1 661 ? 47.519 10.075 -27.964 1.00 91.75 661 GLY A CA 1
ATOM 5245 C C . GLY A 1 661 ? 46.020 10.378 -27.964 1.00 91.75 661 GLY A C 1
ATOM 5246 O O . GLY A 1 661 ? 45.197 9.487 -27.783 1.00 91.75 661 GLY A O 1
ATOM 5247 N N . LYS A 1 662 ? 45.640 11.638 -28.174 1.00 95.06 662 LYS A N 1
ATOM 5248 C CA . LYS A 1 662 ? 44.239 12.076 -28.092 1.00 95.06 662 LYS A CA 1
ATOM 5249 C C . LYS A 1 662 ? 43.467 11.774 -29.372 1.00 95.06 662 LYS A C 1
ATOM 5251 O O . LYS A 1 662 ? 43.976 12.009 -30.467 1.00 95.06 662 LYS A O 1
ATOM 5256 N N . LEU A 1 663 ? 42.216 11.340 -29.228 1.00 96.50 663 LEU A N 1
ATOM 5257 C CA . LEU A 1 663 ? 41.275 11.257 -30.345 1.00 96.50 663 LEU A CA 1
ATOM 5258 C C . LEU A 1 663 ? 40.582 12.603 -30.576 1.00 96.50 663 LEU A C 1
ATOM 5260 O O . LEU A 1 663 ? 40.150 13.251 -29.621 1.00 96.50 663 LEU A O 1
ATOM 5264 N N . THR A 1 664 ? 40.429 13.009 -31.836 1.00 96.88 664 THR A N 1
ATOM 5265 C CA . THR A 1 664 ? 39.843 14.311 -32.195 1.00 96.88 664 THR A CA 1
ATOM 5266 C C . THR A 1 664 ? 38.794 14.213 -33.301 1.00 96.88 664 THR A C 1
ATOM 5268 O O . THR A 1 664 ? 38.700 13.208 -34.004 1.00 96.88 664 THR A O 1
ATOM 5271 N N . ALA A 1 665 ? 37.985 15.259 -33.459 1.00 95.00 665 ALA A N 1
ATOM 5272 C CA . ALA A 1 665 ? 37.169 15.480 -34.656 1.00 95.00 665 ALA A CA 1
ATOM 5273 C C . ALA A 1 665 ? 37.726 16.650 -35.480 1.00 95.00 665 ALA A C 1
ATOM 5275 O O . ALA A 1 665 ? 38.489 17.471 -34.970 1.00 95.00 665 ALA A O 1
ATOM 5276 N N . ASP A 1 666 ? 37.343 16.726 -36.755 1.00 90.06 666 ASP A N 1
ATOM 5277 C CA . ASP A 1 666 ? 37.895 17.710 -37.692 1.00 90.06 666 ASP A CA 1
ATOM 5278 C C . ASP A 1 666 ? 37.423 19.126 -37.405 1.00 90.06 666 ASP A C 1
ATOM 5280 O O . ASP A 1 666 ? 38.224 20.058 -37.310 1.00 90.06 666 ASP A O 1
ATOM 5284 N N . SER A 1 667 ? 36.110 19.291 -37.287 1.00 93.50 667 SER A N 1
ATOM 5285 C CA . SER A 1 667 ? 35.496 20.598 -37.089 1.00 93.50 667 SER A CA 1
ATOM 5286 C C . SER A 1 667 ? 34.395 20.593 -36.034 1.00 93.50 667 SER A C 1
ATOM 5288 O O . SER A 1 667 ? 34.128 21.635 -35.428 1.00 93.50 667 SER A O 1
ATOM 5290 N N . LEU A 1 668 ? 33.763 19.442 -35.781 1.00 93.88 668 LEU A N 1
ATOM 5291 C CA . LEU A 1 668 ? 32.678 19.342 -34.811 1.00 93.88 668 LEU A CA 1
ATOM 5292 C C . LEU A 1 668 ? 33.187 19.395 -33.363 1.00 93.88 668 LEU A C 1
ATOM 5294 O O . LEU A 1 668 ? 34.135 18.712 -32.989 1.00 93.88 668 LEU A O 1
ATOM 5298 N N . LYS A 1 669 ? 32.521 20.211 -32.540 1.00 94.94 669 LYS A N 1
ATOM 5299 C CA . LYS A 1 669 ? 32.834 20.458 -31.124 1.00 94.94 669 LYS A CA 1
ATOM 5300 C C . LYS A 1 669 ? 31.549 20.575 -30.321 1.00 94.94 669 LYS A C 1
ATOM 5302 O O . LYS A 1 669 ? 30.576 21.126 -30.831 1.00 94.94 669 LYS A O 1
ATOM 5307 N N . ASN A 1 670 ? 31.574 20.139 -29.066 1.00 91.88 670 ASN A N 1
ATOM 5308 C CA . ASN A 1 670 ? 30.403 20.057 -28.185 1.00 91.88 670 ASN A CA 1
ATOM 5309 C C . ASN A 1 670 ? 29.258 19.239 -28.805 1.00 91.88 670 ASN A C 1
ATOM 5311 O O . ASN A 1 670 ? 28.099 19.648 -28.774 1.00 91.88 670 ASN A O 1
ATOM 5315 N N . VAL A 1 671 ? 29.594 18.102 -29.416 1.00 93.56 671 VAL A N 1
ATOM 5316 C CA . VAL A 1 671 ? 28.631 17.218 -30.090 1.00 93.56 671 VAL A CA 1
ATOM 5317 C C . VAL A 1 671 ? 28.742 15.794 -29.565 1.00 93.56 671 VAL A C 1
ATOM 5319 O O . VAL A 1 671 ? 29.784 15.407 -29.044 1.00 93.56 671 VAL A O 1
ATOM 5322 N N . ALA A 1 672 ? 27.688 15.001 -29.737 1.00 93.88 672 ALA A N 1
ATOM 5323 C CA . ALA A 1 672 ? 27.700 13.594 -29.361 1.00 93.88 672 ALA A CA 1
ATOM 5324 C C . ALA A 1 672 ? 28.581 12.762 -30.305 1.00 93.88 672 ALA A C 1
ATOM 5326 O O . ALA A 1 672 ? 28.669 13.045 -31.505 1.00 93.88 672 ALA A O 1
ATOM 5327 N N . ILE A 1 673 ? 29.175 11.700 -29.765 1.00 95.19 673 ILE A N 1
ATOM 5328 C CA . ILE A 1 673 ? 29.779 10.623 -30.550 1.00 95.19 673 ILE A CA 1
ATOM 5329 C C . ILE A 1 673 ? 28.719 9.531 -30.729 1.00 95.19 673 ILE A C 1
ATOM 5331 O O . ILE A 1 673 ? 28.022 9.161 -29.780 1.00 95.19 673 ILE A O 1
ATOM 5335 N N . LYS A 1 674 ? 28.557 9.055 -31.962 1.00 88.00 674 LYS A N 1
ATOM 5336 C CA . LYS A 1 674 ? 27.588 8.026 -32.347 1.00 88.00 674 LYS A CA 1
ATOM 5337 C C . LYS A 1 674 ? 28.262 6.886 -33.091 1.00 88.00 674 LYS A C 1
ATOM 5339 O O . LYS A 1 674 ? 29.285 7.146 -33.771 1.00 88.00 674 LYS A O 1
#

InterPro domains:
  IPR000595 Cyclic nucleotide-binding domain [PF00027] (80-146)
  IPR000595 Cyclic nucleotide-binding domain [PS50042] (59-141)
  IPR000595 Cyclic nucleotide-binding domain [cd00038] (59-143)
  IPR002305 Aminoacyl-tRNA synthetase, class Ic [PF00579] (183-475)
  IPR002307 Tyrosine-tRNA ligase [PR01040] (198-220)
  IPR002307 Tyrosine-tRNA ligase [PR01040] (309-324)
  IPR002307 Tyrosine-tRNA ligase [PR01040] (326-348)
  IPR002307 Tyrosine-tRNA ligase [PR01040] (359-371)
  IPR002307 Tyrosine-tRNA ligase [TIGR00234] (162-485)
  IPR002307 Tyrosine-tRNA ligase [cd00805] (187-474)
  IPR002547 tRNA-binding domain [PF01588] (514-611)
  IPR002547 tRNA-binding domain [PS50886] (508-613)
  IPR012340 Nucleic acid-binding, OB-fold [G3DSA:2.40.50.140] (504-674)
  IPR012340 Nucleic acid-binding, OB-fold [SSF50249] (504-672)
  IPR014710 RmlC-like jelly roll fold [G3DSA:2.60.120.10] (40-152)
  IPR014729 Rossmann-like alpha/beta/alpha sandwich fold [G3DSA:3.40.50.620] (153-360)
  IPR018490 Cyclic nucleotide-binding domain superfamily [SSF51206] (41-148)

Sequence (674 aa)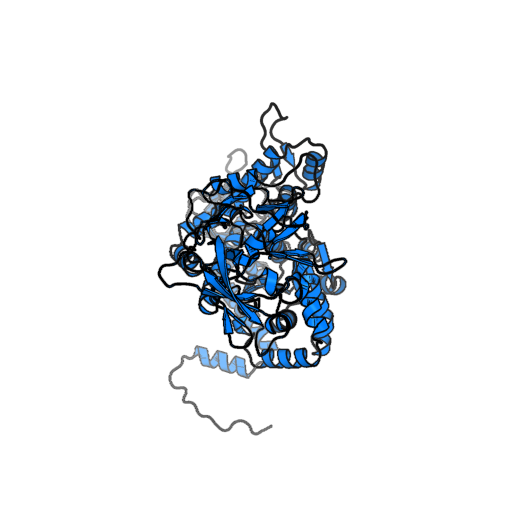:
MSNIMASTCLEFYSLGKMDIITRCILLLFGKACIIYFLDLLNQEIMMHSTRGLLDTATILHHLPRNVIGNLMEILKPVIYLNEDIIYKSKTEGECMFFIVSGTVALITFSGKEICHEKDGGYFGEAAIIFPDRKRLETVIALEFYLLFSATNMVELKWEEKYELITRNLAEWLGDEKLKSILKQRDLKLYWGTATTGKPHIGYFTPMSKIADFLKSGAEVTILFADLHAYLDNMKAPWELLELRTQYYEKVIKAMLRSIDVPLEKLKFVKGTDYQLSKEYTLDVYRLSSIVTEHDAKKAGAEVVKQVVNPLLSGLLYPGLQALDEQYLKVDAQFGGIDQRKIFTFSEKYLPLLGYEKCIHLMNPMIPGLAGSKMSSSEEDSKIDLLDNPAAVKKKLKKAFCEPGNINDNGVLSFAKHVIYPLLKEEESFNVYRTAEFGGDISFDTYEDLENAFAKEEIHPGDLKNAVEIYINKLLDPIRKEFETDSKFKNLANKAYPPQKPKIIEELTPARLDIRVGKIIEVSKHSDADSLYVEKIDLGEATGPRTIVSGLVNYVPLEQMKDRMVVVLANLKPANLRGVQSHGMVLCASVDEPMRRVEPLRPPLDSKPGEKVIVDGYEDESPDDVLNPKKKIWEKLQVDLVVNGNGEASWSGNLLLTANGGKLTADSLKNVAIK

Foldseek 3Di:
DPDDPDDDDDDDDDDDPVVVVVVVVVVPDPPVVVVVVVLVVVLVVLCVVCVLLCVFQPVNVPDDSVVVSVQSVQWDKDKDAAFDWPFAFQAAAQKKKFFSAFKKWWAFPVRHTDDIDGTNDIDDVCNVVPVVDTHGTIITTHHIGIMIIRGPPPLDQLVLLLCLLAPQFPDKPDVVVSSVDSNPHAFEEEEEDELAFADFPVVLLVLLNVLSSLVSVHQYEYEHALVLNCLLVHSDPPVLSVLSSVLCVLLSVLLNVLLVGDCPSYHYHYCVVPCPDPVNVVQLVVLVVPDDLVLLCQQLVLPRDDDPDDDPSSSSNLVSVLVCCVVVVGQEYEDAPSNVSSLVVSCPRQVVVVHDRHMYTHHYQAQFQQLHRQDSVDPLRGHGLQDDLVSLLVSNVNGDDDQLDPPSHNLLSCCSSRVLSSADQPDWQKFADDVVLVGIDTHNDSVVVNVCRNVSSDPSVRSSVSSSVSSCSSSVSVNVCCVPDPVSVVSCCSSCPPDPPPPPPPLDPQQWFKAKWWFADWDQDPQDQQKIWTFIFQVDPVHTFTAIARCNVADPPVCRHRAIFMWGQQEDWDQDPNDTHRIYTKWFWDPPPHTHIFTKHWDPPDDRNFTKDWPPGVVGHHDNHDDVVVVSCVVQQVQFHLAQVQFTHGVPTGTATPVRTTIGTDPDHRTTID

Radius of gyration: 37.23 Å; chains: 1; bounding box: 102×72×109 Å

Secondary structure (DSSP, 8-state):
------S------S--HHHHHHHHHHHHS-HHHHHHHHHHHHHHHHHHHTHHHHHH-GGGTTS-HHHHHHHHHHEEEEEE-TT-EEE-TTS--SEEEEEEE--EEEEETTS-EEEEE-TT-EE-HHHHH-TTS--SEEEEESS-EEEEEEE------HHHHHHHHHTT-SEEE-HHHHHHHHTTS--EEEEEE---S--BGGGHHHHHHHHHHHHTT-EEEEEE-HHHHHHTTTSS-HHHHHHHHHHHHHHHHHHHHHHT---TTEEEEEGGGTTTSHHHHHHHHHHHTTS-HHHHHHHTTTTSPP-SS--HHHHHHHHHHHHHHHHHT-SEEEEEGGGHHHHHHHHHHHHHHTPPPPEEEEEPPPPPTTSS---TT-STTS-BTT--HHHHHHHHHTS---TT--SS-HHHHHIIIIIHHHS-TT--EEE---GGGT--EEESSHHHHHHHHHTT-S-HHHHHHHHHHHHHHHHHHHHHHHHH-HHHHHHHHHHSPPPPP-------GGGS-EEEEEEEEEEE-TT-TT-EEEEEE-S-TT-PEEEEES-TTTS-HHHHTT-EEEEE--SPPEEETTEEE-SEE-EEEE-SSS-EEEE-B--TT--TT-EEEETT-TT----SS--TTTTHHHHHGGGEEE-TTSBEEETTEEEEETTSPBPB-SS--SEEE-

Organism: Apis mellifera (NCBI:txid7460)

pLDDT: mean 85.06, std 16.43, range [28.03, 98.75]